Protein 1KAP (pdb70)

Sequence (474 aa):
GRSDAYTQVDNFLHAYARGGDELVNGHPSYTVDQAAEQILREQASWQKAPGDSVLTLSYSFLTKPNDFFNTPWKYVSDIYSLGKFSAFSAQQQAQAKLSLQSWSDVTNIHFVDAGQGDQGDLTFGNFSSSVGGAAFAFLPDVPDALKGQSWYLINSSYSANVNPANGNYGRQTLTHEIGHTLGLSHPGDYNAGEGDPTYADATYAEDTRAYSVMSYWEEQNTGQDFKGAYSSAPLLDDIAAIQKLYGANLTTRTGDTVYGFNSNTERDFYSATSSSSKLVFSVWDAGGNDTLDFSGFSQNQKINLNEKALSDVGGLKGNVSIAAGVTVENAIGGSGSDLLIGNDVANVLKGGAGNDILYGGLGADQLWGGAGADTFVYGDIAESSAAAPDTLRDFVSGQDKIDLSGLDAFVNGGLVLQYVDAFAGKAGQAILSYDAASKAGSLAIDFSGDAHADFAINLIGQATQADIVVGSNS

Nearest PDB structures (foldseek):
  3vi1-assembly2_B  TM=9.983E-01  e=1.458E-86  Pseudomonas aeruginosa
  3vi1-assembly1_A  TM=9.975E-01  e=1.363E-83  Pseudomonas aeruginosa
  1af0-assembly1_A  TM=9.280E-01  e=2.137E-58  Serratia marcescens
  1sat-assembly1_A  TM=9.279E-01  e=3.435E-57  Serratia marcescens
  1smp-assembly1_A  TM=9.228E-01  e=7.822E-57  Serratia marcescens

B-factor: mean 18.54, std 10.9, range [5.62, 63.29]

Solvent-accessible surface area: 18520 Å² total; per-residue (Å²): 72,118,26,107,14,29,54,77,1,51,94,13,64,121,40,52,85,50,22,68,145,139,131,58,80,59,12,60,6,60,49,9,85,81,0,0,106,31,0,24,73,83,164,4,55,27,151,60,52,129,86,75,83,65,10,74,6,23,17,0,1,3,78,132,46,28,102,2,15,87,30,1,115,144,78,7,120,108,3,156,56,2,38,135,28,35,46,8,52,88,83,6,32,52,21,0,81,59,0,2,60,2,0,22,13,6,0,36,7,102,25,57,76,33,25,100,11,98,97,9,59,2,11,2,0,2,1,33,43,78,41,51,20,24,3,3,0,0,8,7,82,31,89,131,52,7,58,0,13,2,1,2,8,42,40,132,105,57,71,30,5,69,83,1,41,74,23,46,70,2,0,3,8,6,0,15,5,1,0,0,2,0,1,0,12,3,0,0,121,15,12,28,64,114,72,133,32,67,28,82,74,9,48,0,0,6,0,0,38,7,5,0,0,0,0,45,28,101,16,82,46,26,45,2,29,3,106,64,13,74,2,2,8,5,4,2,0,0,4,17,0,0,29,105,52,6,26,37,20,121,109,15,36,72,46,92,6,38,0,0,22,115,34,89,8,162,44,51,14,5,33,9,128,52,66,93,21,112,8,10,2,4,0,8,6,34,26,37,79,0,20,0,10,0,49,32,2,75,72,103,1,90,0,6,0,43,80,92,17,10,2,21,1,6,34,10,111,3,4,0,8,1,0,39,61,5,67,0,29,12,0,44,2,2,62,7,50,4,8,0,1,3,14,98,61,61,1,48,0,80,0,26,46,20,85,1,22,0,24,1,10,74,26,30,0,48,1,87,0,30,69,20,38,1,22,0,1,2,18,75,47,56,13,0,34,45,103,45,29,0,12,0,83,38,7,75,44,65,85,2,75,0,2,0,0,1,2,94,23,18,43,110,61,54,45,123,30,66,59,37,144,68,41,88,40,117,43,0,9,0,34,46,53,71,74,60,95,72,113,46,9,33,0,18,0,0,28,76,19,79,42,124,33,43,0,12,0,63,3,71,17,81,4,50,109,84,2,20,45,75,65,12,37,15

Structure (mmCIF, N/CA/C/O backbone):
data_1KAP
#
_entry.id   1KAP
#
_cell.length_a   106.900
_cell.length_b   106.900
_cell.length_c   97.000
_cell.angle_alpha   90.00
_cell.angle_beta   90.00
_cell.angle_gamma   120.00
#
_symmetry.space_group_name_H-M   'P 65'
#
loop_
_entity.id
_entity.type
_entity.pdbx_description
1 polymer 'ALKALINE PROTEASE'
2 polymer 'TETRAPEPTIDE (GLY SER ASN SER)'
3 non-polymer 'ZINC ION'
4 non-polymer 'CALCIUM ION'
5 water water
#
loop_
_atom_site.group_PDB
_atom_site.id
_atom_site.type_symbol
_atom_site.label_atom_id
_atom_site.label_alt_id
_atom_site.label_comp_id
_atom_site.label_asym_id
_atom_site.label_entity_id
_atom_site.label_seq_id
_atom_site.pdbx_PDB_ins_code
_atom_site.Cartn_x
_atom_site.Cartn_y
_atom_site.Cartn_z
_atom_site.occupancy
_atom_site.B_iso_or_equiv
_atom_site.auth_seq_id
_atom_site.auth_comp_id
_atom_site.auth_asym_id
_atom_site.auth_atom_id
_atom_site.pdbx_PDB_model_num
ATOM 1 N N . GLY A 1 10 ? -39.642 35.721 25.804 1.00 42.00 1 GLY P N 1
ATOM 2 C CA . GLY A 1 10 ? -39.682 35.553 24.320 1.00 40.58 1 GLY P CA 1
ATOM 3 C C . GLY A 1 10 ? -38.393 36.097 23.735 1.00 39.11 1 GLY P C 1
ATOM 4 O O . GLY A 1 10 ? -37.773 36.968 24.345 1.00 39.69 1 GLY P O 1
ATOM 5 N N . ARG A 1 11 ? -38.000 35.600 22.566 1.00 37.10 2 ARG P N 1
ATOM 6 C CA . ARG A 1 11 ? -36.766 36.028 21.914 1.00 34.38 2 ARG P CA 1
ATOM 7 C C . ARG A 1 11 ? -36.756 37.5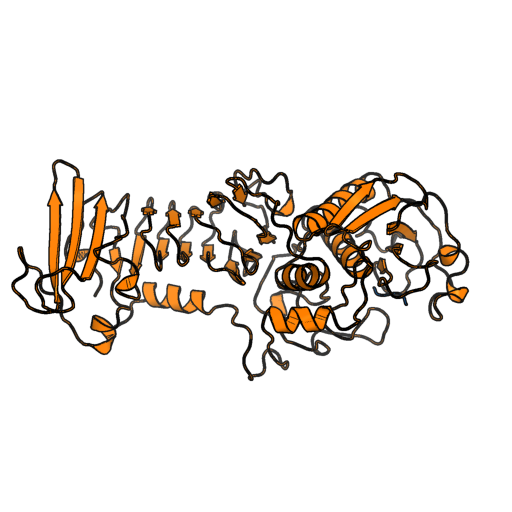10 21.579 1.00 31.45 2 ARG P C 1
ATOM 8 O O . ARG A 1 11 ? -37.709 38.040 21.001 1.00 31.54 2 ARG P O 1
ATOM 16 N N . SER A 1 12 ? -35.701 38.186 22.021 1.00 27.10 3 SER P N 1
ATOM 17 C CA . SER A 1 12 ? -35.545 39.612 21.793 1.00 23.30 3 SER P CA 1
ATOM 18 C C . SER A 1 12 ? -35.197 39.873 20.339 1.00 22.47 3 SER P C 1
ATOM 19 O O . SER A 1 12 ? -34.870 38.951 19.585 1.00 20.46 3 SER P O 1
ATOM 23 N N . ASP A 1 13 ? -35.178 41.146 19.974 1.00 22.18 4 ASP P N 1
ATOM 24 C CA . ASP A 1 13 ? -34.815 41.512 18.627 1.00 23.62 4 ASP P CA 1
ATOM 25 C C . ASP A 1 13 ? -33.328 41.255 18.366 1.00 21.36 4 ASP P C 1
ATOM 26 O O . ASP A 1 13 ? -32.952 40.882 17.245 1.00 19.86 4 ASP P O 1
ATOM 31 N N . ALA A 1 14 ? -32.493 41.445 19.394 1.00 18.48 5 ALA P N 1
ATOM 32 C CA . ALA A 1 14 ? -31.052 41.218 19.266 1.00 17.13 5 ALA P CA 1
ATOM 33 C C . ALA A 1 14 ? -30.791 39.751 18.981 1.00 15.95 5 ALA P C 1
ATOM 34 O O . ALA A 1 14 ? -29.962 39.403 18.133 1.00 15.74 5 ALA P O 1
ATOM 36 N N . TYR A 1 15 ? -31.508 38.885 19.684 1.00 14.97 6 TYR P N 1
ATOM 37 C CA . TYR A 1 15 ? -31.340 37.467 19.471 1.00 15.71 6 TYR P CA 1
ATOM 38 C C . TYR A 1 15 ? -31.795 37.115 18.043 1.00 16.32 6 TYR P C 1
ATOM 39 O O . TYR A 1 15 ? -31.133 36.359 17.332 1.00 15.48 6 TYR P O 1
ATOM 48 N N . THR A 1 16 ? -32.928 37.673 17.630 1.00 17.15 7 THR P N 1
ATOM 49 C CA . THR A 1 16 ? -33.464 37.432 16.297 1.00 18.10 7 THR P CA 1
ATOM 50 C C . THR A 1 16 ? -32.487 37.856 15.193 1.00 17.47 7 THR P C 1
ATOM 51 O O . THR A 1 16 ? -32.328 37.140 14.200 1.00 17.44 7 THR P O 1
ATOM 56 N N . GLN A 1 17 ? -31.821 38.995 15.373 1.00 17.07 8 GLN P N 1
ATOM 57 C CA . GLN A 1 17 ? -30.843 39.461 14.397 1.00 17.33 8 GLN P CA 1
ATOM 58 C C . GLN A 1 17 ? -29.694 38.469 14.258 1.00 16.14 8 GLN P C 1
ATOM 59 O O . GLN A 1 17 ? -29.236 38.204 13.144 1.00 15.95 8 GLN P O 1
ATOM 65 N N . VAL A 1 18 ? -29.246 37.908 15.377 1.00 14.13 9 VAL P N 1
ATOM 66 C CA . VAL A 1 18 ? -28.169 36.912 15.371 1.00 14.65 9 VAL P CA 1
ATOM 67 C C . VAL A 1 18 ? -28.637 35.660 14.625 1.00 15.57 9 VAL P C 1
ATOM 68 O O . VAL A 1 18 ? -27.951 35.164 13.730 1.00 15.35 9 VAL P O 1
ATOM 72 N N . ASP A 1 19 ? -29.817 35.161 14.993 1.00 16.12 10 ASP P N 1
ATOM 73 C CA . ASP A 1 19 ? -30.379 33.975 14.370 1.00 17.85 10 ASP P CA 1
ATOM 74 C C . ASP A 1 19 ? -30.560 34.145 12.857 1.00 17.30 10 ASP P C 1
ATOM 75 O O . ASP A 1 19 ? -30.228 33.242 12.075 1.00 17.00 10 ASP P O 1
ATOM 80 N N . ASN A 1 20 ? -31.092 35.291 12.450 1.00 17.43 11 ASN P N 1
ATOM 81 C CA . ASN A 1 20 ? -31.311 35.572 11.037 1.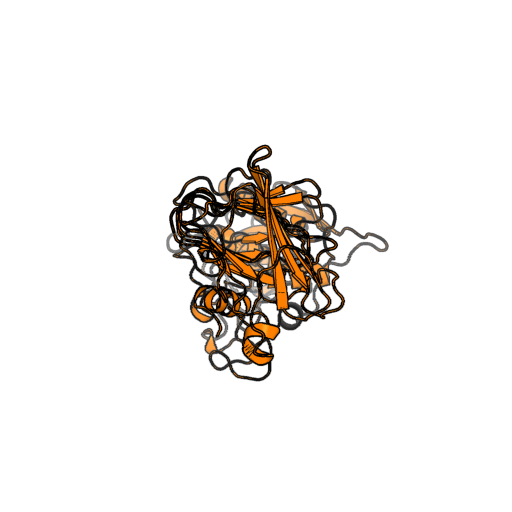00 18.59 11 ASN P CA 1
ATOM 82 C C . ASN A 1 20 ? -29.999 35.576 10.261 1.00 18.85 11 ASN P C 1
ATOM 83 O O . ASN A 1 20 ? -29.903 34.931 9.212 1.00 18.90 11 ASN P O 1
ATOM 88 N N . PHE A 1 21 ? -28.972 36.238 10.795 1.00 17.47 12 PHE P N 1
ATOM 89 C CA . PHE A 1 21 ? -27.697 36.269 10.089 1.00 17.41 12 PHE P CA 1
ATOM 90 C C . PHE A 1 21 ? -26.980 34.919 10.074 1.00 17.78 12 PHE P C 1
ATOM 91 O O . PHE A 1 21 ? -26.274 34.598 9.114 1.00 17.51 12 PHE P O 1
ATOM 99 N N . LEU A 1 22 ? -27.144 34.132 11.128 1.00 18.03 13 LEU P N 1
ATOM 100 C CA . LEU A 1 22 ? -26.523 32.815 11.165 1.00 21.70 13 LEU P CA 1
ATOM 101 C C . LEU A 1 22 ? -27.057 31.937 10.039 1.00 22.90 13 LEU P C 1
ATOM 102 O O . LEU A 1 22 ? -26.393 30.994 9.607 1.00 24.60 13 LEU P O 1
ATOM 107 N N . HIS A 1 23 ? -28.263 32.246 9.574 1.00 23.50 14 HIS P N 1
ATOM 108 C CA . HIS A 1 23 ? -28.902 31.468 8.522 1.00 24.02 14 HIS P CA 1
ATOM 109 C C . HIS A 1 23 ? -29.004 32.212 7.214 1.00 22.89 14 HIS P C 1
ATOM 110 O O . HIS A 1 23 ? -29.799 31.839 6.344 1.00 23.68 14 HIS P O 1
ATOM 117 N N . ALA A 1 24 ? -28.235 33.287 7.086 1.00 20.86 15 ALA P N 1
ATOM 118 C CA . ALA A 1 24 ? -28.252 34.069 5.861 1.00 19.29 15 ALA P CA 1
ATOM 119 C C . ALA A 1 24 ? -27.427 33.318 4.813 1.00 17.62 15 ALA P C 1
ATOM 120 O O . ALA A 1 24 ? -26.529 32.521 5.151 1.00 17.89 15 ALA P O 1
ATOM 122 N N . TYR A 1 25 ? -27.775 33.535 3.551 1.00 16.18 16 TYR P N 1
ATOM 123 C CA . TYR A 1 25 ? -27.071 32.912 2.430 1.00 15.08 16 TYR P CA 1
ATOM 124 C C . TYR A 1 25 ? -27.044 31.380 2.550 1.00 14.44 16 TYR P C 1
ATOM 125 O O . TYR A 1 25 ? -26.034 30.736 2.288 1.00 14.92 16 TYR P O 1
ATOM 134 N N . ALA A 1 26 ? -28.163 30.804 2.965 1.00 14.52 17 ALA P N 1
ATOM 135 C CA . ALA A 1 26 ? -28.263 29.361 3.117 1.00 14.41 17 ALA P CA 1
ATOM 136 C C . ALA A 1 26 ? -28.101 28.674 1.760 1.00 13.05 17 ALA P C 1
ATOM 137 O O . ALA A 1 26 ? -28.573 29.185 0.744 1.00 15.26 17 ALA P O 1
ATOM 139 N N . ARG A 1 27 ? -27.433 27.527 1.761 1.00 13.29 18 ARG P N 1
ATOM 140 C CA . ARG A 1 27 ? -27.193 26.727 0.556 1.00 13.92 18 ARG P CA 1
ATOM 141 C C . ARG A 1 27 ? -27.567 25.277 0.826 1.00 13.61 18 ARG P C 1
ATOM 142 O O . ARG A 1 27 ? -27.414 24.793 1.951 1.00 14.77 18 ARG P O 1
ATOM 150 N N . GLY A 1 28 ? -27.954 24.560 -0.227 1.00 13.75 19 GLY P N 1
ATOM 151 C CA . GLY A 1 28 ? -28.294 23.153 -0.096 1.00 13.53 19 GLY P CA 1
ATOM 152 C C . GLY A 1 28 ? -29.782 22.913 0.048 1.00 14.34 19 GLY P C 1
ATOM 153 O O . GLY A 1 28 ? -30.579 23.852 0.033 1.00 15.13 19 GLY P O 1
ATOM 154 N N . GLY A 1 29 ? -30.172 21.652 0.163 1.00 14.20 20 GLY P N 1
ATOM 155 C CA . GLY A 1 29 ? -31.586 21.361 0.307 1.00 15.25 20 GLY P CA 1
ATOM 156 C C . GLY A 1 29 ? -32.231 21.039 -1.022 1.00 14.95 20 GLY P C 1
ATOM 157 O O . GLY A 1 29 ? -31.604 21.180 -2.070 1.00 14.18 20 GLY P O 1
ATOM 158 N N . ASP A 1 30 ? -33.517 20.712 -0.987 1.00 15.64 21 ASP P N 1
ATOM 159 C CA . ASP A 1 30 ? -34.219 20.315 -2.194 1.00 16.85 21 ASP P CA 1
ATOM 160 C C . ASP A 1 30 ? -35.247 21.283 -2.771 1.00 18.04 21 ASP P C 1
ATOM 161 O O . ASP A 1 30 ? -36.064 20.894 -3.602 1.00 17.54 21 ASP P O 1
ATOM 166 N N . GLU A 1 31 ? -35.202 22.539 -2.346 1.00 19.08 22 GLU P N 1
ATOM 167 C CA . GLU A 1 31 ? -36.129 23.528 -2.877 1.00 22.13 22 GLU P CA 1
ATOM 168 C C . GLU A 1 31 ? -35.451 24.394 -3.935 1.00 21.10 22 GLU P C 1
ATOM 169 O O . GLU A 1 31 ? -34.221 24.493 -3.981 1.00 20.76 22 GLU P O 1
ATOM 175 N N . LEU A 1 32 ? -36.251 24.937 -4.844 1.00 21.06 23 LEU P N 1
ATOM 176 C CA . LEU A 1 32 ? -35.733 25.786 -5.913 1.00 20.39 23 LEU P CA 1
ATOM 177 C C . LEU A 1 32 ? -35.337 27.156 -5.395 1.00 20.03 23 LEU P C 1
ATOM 178 O O . LEU A 1 32 ? -36.009 27.723 -4.533 1.00 20.15 23 LEU P O 1
ATOM 183 N N . VAL A 1 33 ? -34.228 27.663 -5.914 1.00 17.99 24 VAL P N 1
ATOM 184 C CA . VAL A 1 33 ? -33.708 28.981 -5.574 1.00 17.76 24 VAL P CA 1
ATOM 185 C C . VAL A 1 33 ? -33.420 29.633 -6.929 1.00 17.38 24 VAL P C 1
ATOM 186 O O . VAL A 1 33 ? -32.575 29.153 -7.687 1.00 16.82 24 VAL P O 1
ATOM 190 N N . ASN A 1 34 ? -34.173 30.678 -7.266 1.00 18.10 25 ASN P N 1
ATOM 191 C CA . ASN A 1 34 ? -34.024 31.377 -8.551 1.00 18.69 25 ASN P CA 1
ATOM 192 C C . ASN A 1 34 ? -34.266 30.420 -9.706 1.00 18.00 25 ASN P C 1
ATOM 193 O O . ASN A 1 34 ? -33.597 30.501 -10.739 1.00 19.10 25 ASN P O 1
ATOM 198 N N . GLY A 1 35 ? -35.178 29.476 -9.500 1.00 16.72 26 GLY P N 1
ATOM 199 C CA . GLY A 1 35 ? -35.495 28.507 -10.529 1.00 15.62 26 GLY P CA 1
ATOM 200 C C . GLY A 1 35 ? -34.456 27.417 -10.703 1.00 14.73 26 GLY P C 1
ATOM 201 O O . GLY A 1 35 ? -34.524 26.652 -11.663 1.00 16.08 26 GLY P O 1
ATOM 202 N N . HIS A 1 36 ? -33.511 27.311 -9.776 1.00 13.18 27 HIS P N 1
ATOM 203 C CA . HIS A 1 36 ? -32.471 26.290 -9.880 1.00 11.69 27 HIS P CA 1
ATOM 204 C C . HIS A 1 36 ? -32.325 25.532 -8.571 1.00 11.21 27 HIS P C 1
ATOM 205 O O . HIS A 1 36 ? -32.746 26.017 -7.513 1.00 11.96 27 HIS P O 1
ATOM 212 N N . PRO A 1 37 ? -31.755 24.315 -8.630 1.00 10.43 28 PRO P N 1
ATOM 213 C CA . PRO A 1 37 ? -31.549 23.567 -7.385 1.00 9.90 28 PRO P CA 1
ATOM 214 C C . PRO A 1 37 ? -30.420 24.308 -6.641 1.00 10.25 28 PRO P C 1
ATOM 215 O O . PRO A 1 37 ? -29.613 25.024 -7.258 1.00 9.67 28 PRO P O 1
ATOM 219 N N . SER A 1 38 ? -30.366 24.140 -5.329 1.00 9.90 29 SER P N 1
ATOM 220 C CA . SER A 1 38 ? -29.353 24.774 -4.504 1.00 9.18 29 SER P CA 1
ATOM 221 C C . SER A 1 38 ? -28.320 23.713 -4.123 1.00 8.81 29 SER P C 1
ATOM 222 O O . SER A 1 38 ? -28.688 22.617 -3.705 1.00 9.11 29 SER P O 1
ATOM 226 N N . TYR A 1 39 ? -27.036 24.036 -4.303 1.00 8.19 30 TYR P N 1
ATOM 227 C CA . TYR A 1 39 ? -25.939 23.125 -3.991 1.00 9.21 30 TYR P CA 1
ATOM 228 C C . TYR A 1 39 ? -25.073 23.645 -2.861 1.00 9.45 30 TYR P C 1
ATOM 229 O O . TYR A 1 39 ? -24.868 24.854 -2.729 1.00 9.33 30 TYR P O 1
ATOM 238 N N . THR A 1 40 ? -24.550 22.707 -2.077 1.00 9.95 31 THR P N 1
ATOM 239 C CA . THR A 1 40 ? -23.627 23.004 -0.985 1.00 9.95 31 THR P CA 1
ATOM 240 C C . THR A 1 40 ? -22.255 23.249 -1.639 1.00 9.57 31 THR P C 1
ATOM 241 O O . THR A 1 40 ? -22.072 22.997 -2.846 1.00 8.22 31 THR P O 1
ATOM 246 N N . VAL A 1 41 ? -21.288 23.697 -0.842 1.00 9.35 32 VAL P N 1
ATOM 247 C CA . VAL A 1 41 ? -19.936 23.954 -1.334 1.00 9.81 32 VAL P CA 1
ATOM 248 C C . VAL A 1 41 ? -19.339 22.706 -1.993 1.00 10.59 32 VAL P C 1
ATOM 249 O O . VAL A 1 41 ? -18.750 22.789 -3.078 1.00 11.39 32 VAL P O 1
ATOM 253 N N . ASP A 1 42 ? -19.500 21.548 -1.357 1.00 10.64 33 ASP P N 1
ATOM 254 C CA . ASP A 1 42 ? -18.948 20.307 -1.907 1.00 13.61 33 ASP P CA 1
ATOM 255 C C . ASP A 1 42 ? -19.609 19.868 -3.198 1.00 12.12 33 ASP P C 1
ATOM 256 O O . ASP A 1 42 ? -18.933 19.363 -4.098 1.00 12.48 33 ASP P O 1
ATOM 261 N N . GLN A 1 43 ? -20.921 20.065 -3.286 1.00 10.63 34 GLN P N 1
ATOM 262 C CA . GLN A 1 43 ? -21.670 19.702 -4.481 1.00 10.52 34 GLN P CA 1
ATOM 263 C C . GLN A 1 43 ? -21.248 20.608 -5.651 1.00 10.65 34 GLN P C 1
ATOM 264 O O . GLN A 1 43 ? -21.047 20.133 -6.773 1.00 11.39 34 GLN P O 1
ATOM 270 N N . ALA A 1 44 ? -21.056 21.894 -5.363 1.00 10.14 35 ALA P N 1
ATOM 271 C CA . ALA A 1 44 ? -20.622 22.862 -6.369 1.00 9.91 35 ALA P CA 1
ATOM 272 C C . ALA A 1 44 ? -19.206 22.525 -6.839 1.00 10.10 35 ALA P C 1
ATOM 273 O O . ALA A 1 44 ? -18.933 22.566 -8.033 1.00 10.98 35 ALA P O 1
ATOM 275 N N . ALA A 1 45 ? -18.319 22.168 -5.909 1.00 10.42 36 ALA P N 1
ATOM 276 C CA . ALA A 1 45 ? -16.932 21.832 -6.250 1.00 12.19 36 ALA P CA 1
ATOM 277 C C . ALA A 1 45 ? -16.880 20.666 -7.253 1.00 13.07 36 ALA P C 1
ATOM 278 O O . ALA A 1 45 ? -16.143 20.723 -8.241 1.00 13.21 36 ALA P O 1
ATOM 280 N N . GLU A 1 46 ? -17.699 19.638 -7.022 1.00 14.35 37 GLU P N 1
ATOM 281 C CA . GLU A 1 46 ? -17.777 18.482 -7.923 1.00 16.98 37 GLU P CA 1
ATOM 282 C C . GLU A 1 46 ? -18.237 18.923 -9.316 1.00 16.12 37 GLU P C 1
ATOM 283 O O . GLU A 1 46 ? -17.753 18.434 -10.335 1.00 15.67 37 GLU P O 1
ATOM 289 N N . GLN A 1 47 ? -19.204 19.827 -9.348 1.00 15.20 38 GLN P N 1
ATOM 290 C CA . GLN A 1 47 ? -19.727 20.354 -10.596 1.00 15.22 38 GLN P CA 1
ATOM 291 C C . GLN A 1 47 ? -18.621 21.100 -11.379 1.00 15.08 38 GLN P C 1
ATOM 292 O O . GLN A 1 47 ? -18.446 20.884 -12.577 1.00 15.65 38 GLN P O 1
ATOM 298 N N . ILE A 1 48 ? -17.838 21.932 -10.695 1.00 12.74 39 ILE P N 1
ATOM 299 C CA . ILE A 1 48 ? -16.764 22.690 -11.333 1.00 11.78 39 ILE P CA 1
ATOM 300 C C . ILE A 1 48 ? -15.662 21.765 -11.874 1.00 12.53 39 ILE P C 1
ATOM 301 O O . ILE A 1 48 ? -14.973 22.098 -12.846 1.00 13.35 39 ILE P O 1
ATOM 306 N N . LEU A 1 49 ? -15.530 20.585 -11.274 1.00 11.68 40 LEU P N 1
ATOM 307 C CA . LEU A 1 49 ? -14.511 19.620 -11.670 1.00 12.10 40 LEU P CA 1
ATOM 308 C C . LEU A 1 49 ? -14.994 18.530 -12.634 1.00 13.18 40 LEU P C 1
ATOM 309 O O . LEU A 1 49 ? -14.255 17.574 -12.900 1.00 13.65 40 LEU P O 1
ATOM 314 N N . ARG A 1 50 ? -16.199 18.675 -13.175 1.00 13.81 41 ARG P N 1
ATOM 315 C CA . ARG A 1 50 ? -16.785 17.645 -14.045 1.00 14.60 41 ARG P CA 1
ATOM 316 C C . ARG A 1 50 ? -16.033 17.189 -15.297 1.00 16.13 41 ARG P C 1
ATOM 317 O O . ARG A 1 50 ? -16.320 16.120 -15.826 1.00 17.78 41 ARG P O 1
ATOM 325 N N . GLU A 1 51 ? -15.103 17.995 -15.789 1.00 18.04 42 GLU P N 1
ATOM 326 C CA . GLU A 1 51 ? -14.331 17.639 -16.976 1.00 20.24 42 GLU P CA 1
ATOM 327 C C . GLU A 1 51 ? -13.302 16.541 -16.665 1.00 19.69 42 GLU P C 1
ATOM 328 O O . GLU A 1 51 ? -12.834 15.831 -17.561 1.00 18.68 42 GLU P O 1
ATOM 334 N N . GLN A 1 52 ? -12.935 16.433 -15.391 1.00 20.23 43 GLN P N 1
ATOM 335 C CA . GLN A 1 52 ? -11.962 15.453 -14.928 1.00 21.42 43 GLN P CA 1
ATOM 336 C C . GLN A 1 52 ? -10.590 15.631 -15.596 1.00 20.92 43 GLN P C 1
ATOM 337 O O . GLN A 1 52 ? -9.906 14.662 -15.926 1.00 21.49 43 GLN P O 1
ATOM 343 N N . ALA A 1 53 ? -10.196 16.888 -15.777 1.00 19.76 44 ALA P N 1
ATOM 344 C CA . ALA A 1 53 ? -8.922 17.239 -16.394 1.00 19.65 44 ALA P CA 1
ATOM 345 C C . ALA A 1 53 ? -8.009 17.833 -15.331 1.00 20.12 44 ALA P C 1
ATOM 346 O O . ALA A 1 53 ? -8.448 18.648 -14.515 1.00 20.27 44 ALA P O 1
ATOM 348 N N . SER A 1 54 ? -6.738 17.452 -15.360 1.00 19.82 45 SER P N 1
ATOM 349 C CA . SER A 1 54 ? -5.772 17.964 -14.405 1.00 20.08 45 SER P CA 1
ATOM 350 C C . SER A 1 54 ? -4.362 17.723 -14.903 1.00 20.33 45 SER P C 1
ATOM 351 O O . SER A 1 54 ? -4.150 16.946 -15.845 1.00 21.46 45 SER P O 1
ATOM 355 N N . TRP A 1 55 ? -3.401 18.410 -14.296 1.00 19.36 46 TRP P N 1
ATOM 356 C CA . TRP A 1 55 ? -1.997 18.204 -14.617 1.00 20.45 46 TRP P CA 1
ATOM 357 C C . TRP A 1 55 ? -1.602 17.015 -13.734 1.00 23.34 46 TRP P C 1
ATOM 358 O O . TRP A 1 55 ? -2.162 16.848 -12.647 1.00 23.84 46 TRP P O 1
ATOM 370 N N . GLN A 1 56 ? -0.697 16.159 -14.199 1.00 27.71 47 GLN P N 1
ATOM 371 C CA . GLN A 1 56 ? -0.286 15.006 -13.384 1.00 33.58 47 GLN P CA 1
ATOM 372 C C . GLN A 1 56 ? 0.947 15.328 -12.533 1.00 34.46 47 GLN P C 1
ATOM 373 O O . GLN A 1 56 ? 1.922 15.914 -13.020 1.00 34.10 47 GLN P O 1
ATOM 379 N N . LYS A 1 57 ? 0.885 14.988 -11.251 1.00 36.43 48 LYS P N 1
ATOM 380 C CA . LYS A 1 57 ? 2.015 15.219 -10.364 1.00 39.34 48 LYS P CA 1
ATOM 381 C C . LYS A 1 57 ? 3.001 14.099 -10.623 1.00 41.89 48 LYS P C 1
ATOM 382 O O . LYS A 1 57 ? 2.598 12.965 -10.931 1.00 41.79 48 LYS P O 1
ATOM 388 N N . ALA A 1 58 ? 4.290 14.424 -10.554 1.00 45.16 49 ALA P N 1
ATOM 389 C CA . ALA A 1 58 ? 5.327 13.417 -10.745 1.00 48.40 49 ALA P CA 1
ATOM 390 C C . ALA A 1 58 ? 5.062 12.354 -9.677 1.00 50.64 49 ALA P C 1
ATOM 391 O O . ALA A 1 58 ? 4.566 12.666 -8.585 1.00 50.84 49 ALA P O 1
ATOM 393 N N . PRO A 1 59 ? 5.346 11.079 -9.989 1.00 53.22 50 PRO P N 1
ATOM 394 C CA . PRO A 1 59 ? 5.117 9.997 -9.015 1.00 53.79 50 PRO P CA 1
ATOM 395 C C . PRO A 1 59 ? 5.811 10.268 -7.671 1.00 53.75 50 PRO P C 1
ATOM 396 O O . PRO A 1 59 ? 7.029 10.514 -7.616 1.00 53.30 50 PRO P O 1
ATOM 400 N N . GLY A 1 60 ? 5.015 10.292 -6.604 1.00 53.32 51 GLY P N 1
ATOM 401 C CA . GLY A 1 60 ? 5.557 10.555 -5.280 1.00 52.69 51 GLY P CA 1
ATOM 402 C C . GLY A 1 60 ? 5.498 12.020 -4.849 1.00 51.71 51 GLY P C 1
ATOM 403 O O . GLY A 1 60 ? 5.379 12.298 -3.650 1.00 53.25 51 GLY P O 1
ATOM 404 N N . ASP A 1 61 ? 5.596 12.947 -5.809 1.00 49.08 52 ASP P N 1
ATOM 405 C CA . ASP A 1 61 ? 5.545 14.390 -5.543 1.00 45.22 52 ASP P CA 1
ATOM 406 C C . ASP A 1 61 ? 4.210 14.813 -4.952 1.00 42.64 52 ASP P C 1
ATOM 407 O O . ASP A 1 61 ? 3.150 14.496 -5.496 1.00 42.57 52 ASP P O 1
ATOM 412 N N . SER A 1 62 ? 4.261 15.542 -3.848 1.00 38.18 53 SER P N 1
ATOM 413 C CA . SER A 1 62 ? 3.045 16.024 -3.237 1.00 34.64 53 SER P CA 1
ATOM 414 C C . SER A 1 62 ? 2.780 17.434 -3.762 1.00 31.25 53 SER P C 1
ATOM 415 O O . SER A 1 62 ? 1.645 17.917 -3.719 1.00 30.18 53 SER P O 1
ATOM 419 N N . VAL A 1 63 ? 3.826 18.081 -4.277 1.00 27.39 54 VAL P N 1
ATOM 420 C CA . VAL A 1 63 ? 3.702 19.429 -4.820 1.00 24.01 54 VAL P CA 1
ATOM 421 C C . VAL A 1 63 ? 3.910 19.413 -6.321 1.00 22.82 54 VAL P C 1
ATOM 422 O O . VAL A 1 63 ? 4.878 18.840 -6.819 1.00 23.63 54 VAL P O 1
ATOM 426 N N . LEU A 1 64 ? 2.954 19.984 -7.038 1.00 20.96 55 LEU P N 1
ATOM 427 C CA . LEU A 1 64 ? 3.014 20.081 -8.491 1.00 19.42 55 LEU P CA 1
ATOM 428 C C . LEU A 1 64 ? 3.776 21.359 -8.831 1.00 18.10 55 LEU P C 1
ATOM 429 O O . LEU A 1 64 ? 3.446 22.430 -8.334 1.00 16.53 55 LEU P O 1
ATOM 434 N N . THR A 1 65 ? 4.807 21.254 -9.660 1.00 17.87 56 THR P N 1
ATOM 435 C CA . THR A 1 65 ? 5.558 22.439 -10.051 1.00 17.91 56 THR P CA 1
ATOM 436 C C . THR A 1 65 ? 5.267 22.759 -11.513 1.00 18.00 56 THR P C 1
ATOM 437 O O . THR A 1 65 ? 5.368 21.875 -12.364 1.00 19.20 56 THR P O 1
ATOM 442 N N . LEU A 1 66 ? 4.826 23.983 -11.789 1.00 16.51 57 LEU P N 1
ATOM 443 C CA . LEU A 1 66 ? 4.532 24.417 -13.156 1.00 15.38 57 LEU P CA 1
ATOM 444 C C . LEU A 1 66 ? 5.247 25.731 -13.426 1.00 15.14 57 LEU P C 1
ATOM 445 O O . LEU A 1 66 ? 5.300 26.608 -12.561 1.00 15.40 57 LEU P O 1
ATOM 450 N N . SER A 1 67 ? 5.840 25.865 -14.606 1.00 14.12 58 SER P N 1
ATOM 451 C CA . SER A 1 67 ? 6.507 27.106 -14.942 1.00 13.65 58 SER P CA 1
ATOM 452 C C . SER A 1 67 ? 5.575 27.933 -15.807 1.00 12.66 58 SER P C 1
ATOM 453 O O . SER A 1 67 ? 4.586 27.427 -16.340 1.00 14.06 58 SER P O 1
ATOM 457 N N . TYR A 1 68 ? 5.871 29.211 -15.924 1.00 12.49 59 TYR P N 1
ATOM 458 C CA . TYR A 1 68 ? 5.072 30.083 -16.764 1.00 13.28 59 TYR P CA 1
ATOM 459 C C . TYR A 1 68 ? 6.006 31.047 -17.479 1.00 12.90 59 TYR P C 1
ATOM 460 O O . TYR A 1 68 ? 7.093 31.350 -16.995 1.00 13.88 59 TYR P O 1
ATOM 469 N N . SER A 1 69 ? 5.600 31.507 -18.646 1.00 13.65 60 SER P N 1
ATOM 470 C CA . SER A 1 69 ? 6.404 32.457 -19.403 1.00 13.49 60 SER P CA 1
ATOM 471 C C . SER A 1 69 ? 5.470 33.318 -20.215 1.00 13.28 60 SER P C 1
ATOM 472 O O . SER A 1 69 ? 4.316 32.952 -20.441 1.00 14.36 60 SER P O 1
ATOM 476 N N . PHE A 1 70 ? 5.956 34.479 -20.615 1.00 13.58 61 PHE P N 1
ATOM 477 C CA . PHE A 1 70 ? 5.176 35.406 -21.407 1.00 14.32 61 PHE P CA 1
ATOM 478 C C . PHE A 1 70 ? 5.718 35.380 -22.831 1.00 15.29 61 PHE P C 1
ATOM 479 O O . PHE A 1 70 ? 6.879 35.709 -23.063 1.00 15.47 61 PHE P O 1
ATOM 487 N N . LEU A 1 71 ? 4.886 34.918 -23.760 1.00 14.77 62 LEU P N 1
ATOM 488 C CA . LEU A 1 71 ? 5.258 34.812 -25.168 1.00 15.43 62 LEU P CA 1
ATOM 489 C C . LEU A 1 71 ? 5.786 36.128 -25.718 1.00 15.39 62 LEU P C 1
ATOM 490 O O . LEU A 1 71 ? 5.321 37.206 -25.336 1.00 15.80 62 LEU P O 1
ATOM 495 N N . THR A 1 72 ? 6.760 36.034 -26.617 1.00 16.23 63 THR P N 1
ATOM 496 C CA . THR A 1 72 ? 7.357 37.214 -27.242 1.00 17.59 63 THR P CA 1
ATOM 497 C C . THR A 1 72 ? 7.045 37.286 -28.750 1.00 17.61 63 THR P C 1
ATOM 498 O O . THR A 1 72 ? 7.302 38.294 -29.399 1.00 17.13 63 THR P O 1
ATOM 503 N N . LYS A 1 73 ? 6.453 36.224 -29.282 1.00 18.85 64 LYS P N 1
ATOM 504 C CA . LYS A 1 73 ? 6.089 36.149 -30.697 1.00 20.32 64 LYS P CA 1
ATOM 505 C C . LYS A 1 73 ? 4.942 35.142 -30.839 1.00 20.30 64 LYS P C 1
ATOM 506 O O . LYS A 1 73 ? 4.704 34.338 -29.928 1.00 19.75 64 LYS P O 1
ATOM 512 N N . PRO A 1 74 ? 4.211 35.175 -31.972 1.00 20.56 65 PRO P N 1
ATOM 513 C CA . PRO A 1 74 ? 3.102 34.235 -32.178 1.00 20.06 65 PRO P CA 1
ATOM 514 C C . PRO A 1 74 ? 3.614 32.791 -32.167 1.00 19.95 65 PRO P C 1
ATOM 515 O O . PRO A 1 74 ? 4.753 32.526 -32.571 1.00 19.26 65 PRO P O 1
ATOM 519 N N . ASN A 1 75 ? 2.800 31.862 -31.679 1.00 19.07 66 ASN P N 1
ATOM 520 C CA . ASN A 1 75 ? 3.189 30.455 -31.678 1.00 19.28 66 ASN P CA 1
ATOM 521 C C . ASN A 1 75 ? 2.386 29.755 -32.785 1.00 18.55 66 ASN P C 1
ATOM 522 O O . ASN A 1 75 ? 1.640 30.416 -33.514 1.00 18.00 66 ASN P O 1
ATOM 527 N N . ASP A 1 76 ? 2.529 28.441 -32.918 1.00 20.18 67 ASP P N 1
ATOM 528 C CA . ASP A 1 76 ? 1.810 27.708 -33.959 1.00 21.97 67 ASP P CA 1
ATOM 529 C C . ASP A 1 76 ? 0.305 27.865 -33.916 1.00 21.63 67 ASP P C 1
ATOM 530 O O . ASP A 1 76 ? -0.328 28.072 -34.957 1.00 21.89 67 ASP P O 1
ATOM 535 N N . PHE A 1 77 ? -0.267 27.779 -32.715 1.00 20.25 68 PHE P N 1
ATOM 536 C CA . PHE A 1 77 ? -1.699 27.930 -32.557 1.00 18.78 68 PHE P CA 1
ATOM 537 C C . PHE A 1 77 ? -2.139 29.294 -33.061 1.00 18.09 68 PHE P C 1
ATOM 538 O O . PHE A 1 77 ? -3.067 29.393 -33.851 1.00 17.77 68 PHE P O 1
ATOM 546 N N . PHE A 1 78 ? -1.457 30.346 -32.613 1.00 18.43 69 PHE P N 1
ATOM 547 C CA . PHE A 1 78 ? -1.812 31.700 -33.015 1.00 18.92 69 PHE P CA 1
ATOM 548 C C . PHE A 1 78 ? -1.794 31.883 -34.541 1.00 19.46 69 PHE P C 1
ATOM 549 O O . PHE A 1 78 ? -2.690 32.498 -35.126 1.00 17.91 69 PHE P O 1
ATOM 557 N N . ASN A 1 79 ? -0.749 31.361 -35.170 1.00 20.94 70 ASN P N 1
ATOM 558 C CA . ASN A 1 79 ? -0.588 31.487 -36.615 1.00 22.55 70 ASN P CA 1
ATOM 559 C C . ASN A 1 79 ? -1.656 30.741 -37.433 1.00 23.83 70 ASN P C 1
ATOM 560 O O . ASN A 1 79 ? -2.181 31.280 -38.419 1.00 24.48 70 ASN P O 1
ATOM 565 N N . THR A 1 80 ? -2.005 29.530 -36.999 1.00 24.32 71 THR P N 1
ATOM 566 C CA . THR A 1 80 ? -3.009 28.723 -37.696 1.00 25.50 71 THR P CA 1
ATOM 567 C C . THR A 1 80 ? -4.025 28.136 -36.711 1.00 25.21 71 THR P C 1
ATOM 568 O O . THR A 1 80 ? -4.109 26.914 -36.543 1.00 24.24 71 THR P O 1
ATOM 573 N N . PRO A 1 81 ? -4.862 28.997 -36.112 1.00 25.80 72 PRO P N 1
ATOM 574 C CA . PRO A 1 81 ? -5.878 28.574 -35.143 1.00 27.82 72 PRO P CA 1
ATOM 575 C C . PRO A 1 81 ? -6.730 27.409 -35.646 1.00 30.45 72 PRO P C 1
ATOM 576 O O . PRO A 1 81 ? -6.923 26.410 -34.933 1.00 30.27 72 PRO P O 1
ATOM 580 N N . TRP A 1 82 ? -7.200 27.534 -36.890 1.00 33.02 73 TRP P N 1
ATOM 581 C CA . TRP A 1 82 ? -8.053 26.531 -37.531 1.00 35.14 73 TRP P CA 1
ATOM 582 C C . TRP A 1 82 ? -7.502 25.097 -37.550 1.00 35.13 73 TRP P C 1
ATOM 583 O O . TRP A 1 82 ? -8.262 24.150 -37.732 1.00 36.18 73 TRP P O 1
ATOM 595 N N . LYS A 1 83 ? -6.194 24.928 -37.375 1.00 35.38 74 LYS P N 1
ATOM 596 C CA . LYS A 1 83 ? -5.612 23.586 -37.348 1.00 36.12 74 LYS P CA 1
ATOM 597 C C . LYS A 1 83 ? -5.844 22.914 -36.000 1.00 36.24 74 LYS P C 1
ATOM 598 O O . LYS A 1 83 ? -5.602 21.716 -35.852 1.00 35.84 74 LYS P O 1
ATOM 604 N N . TYR A 1 84 ? -6.271 23.696 -35.011 1.00 36.38 75 TYR P N 1
ATOM 605 C CA . TYR A 1 84 ? -6.478 23.188 -33.658 1.00 36.56 75 TYR P CA 1
ATOM 606 C C . TYR A 1 84 ? -7.902 23.297 -33.156 1.00 37.37 75 TYR P C 1
ATOM 607 O O . TYR A 1 84 ? -8.389 22.410 -32.458 1.00 37.27 75 TYR P O 1
ATOM 616 N N . VAL A 1 85 ? -8.553 24.409 -33.462 1.00 39.32 76 VAL P N 1
ATOM 617 C CA . VAL A 1 85 ? -9.924 24.616 -33.037 1.00 42.10 76 VAL P CA 1
ATOM 618 C C . VAL A 1 85 ? -10.717 24.958 -34.290 1.00 45.13 76 VAL P C 1
ATOM 619 O O . VAL A 1 85 ? -10.294 25.794 -35.090 1.00 45.83 76 VAL P O 1
ATOM 623 N N . SER A 1 86 ? -11.844 24.277 -34.475 1.00 48.30 77 SER P N 1
ATOM 624 C CA . SER A 1 86 ? -12.695 24.470 -35.653 1.00 51.19 77 SER P CA 1
ATOM 625 C C . SER A 1 86 ? -13.235 25.897 -35.842 1.00 52.31 77 SER P C 1
ATOM 626 O O . SER A 1 86 ? -13.188 26.446 -36.951 1.00 53.08 77 SER P O 1
ATOM 630 N N . ASP A 1 87 ? -13.706 26.497 -34.751 1.00 53.23 78 ASP P N 1
ATOM 631 C CA . ASP A 1 87 ? -14.299 27.837 -34.784 1.00 54.33 78 ASP P CA 1
ATOM 632 C C . ASP A 1 87 ? -13.419 29.081 -35.026 1.00 53.58 78 ASP P C 1
ATOM 633 O O . ASP A 1 87 ? -13.905 30.081 -35.579 1.00 54.31 78 ASP P O 1
ATOM 638 N N . ILE A 1 88 ? -12.148 29.043 -34.625 1.00 51.60 79 ILE P N 1
ATOM 639 C CA . ILE A 1 88 ? -11.285 30.208 -34.807 1.00 49.11 79 ILE P CA 1
ATOM 640 C C . ILE A 1 88 ? -10.492 30.177 -36.104 1.00 48.08 79 ILE P C 1
ATOM 641 O O . ILE A 1 88 ? -9.768 29.219 -36.385 1.00 47.92 79 ILE P O 1
ATOM 646 N N . TYR A 1 89 ? -10.646 31.225 -36.902 1.00 46.80 80 TYR P N 1
ATOM 647 C CA . TYR A 1 89 ? -9.905 31.315 -38.143 1.00 45.92 80 TYR P CA 1
ATOM 648 C C . TYR A 1 89 ? -8.735 32.290 -38.000 1.00 42.90 80 TYR P C 1
ATOM 649 O O . TYR A 1 89 ? -7.649 32.039 -38.512 1.00 42.05 80 TYR P O 1
ATOM 658 N N . SER A 1 90 ? -8.956 33.402 -37.310 1.00 39.14 81 SER P N 1
ATOM 659 C CA . SER A 1 90 ? -7.902 34.389 -37.133 1.00 35.62 81 SER P CA 1
ATOM 660 C C . SER A 1 90 ? -7.996 35.075 -35.775 1.00 33.30 81 SER P C 1
ATOM 661 O O . SER A 1 90 ? -9.085 35.362 -35.288 1.00 33.37 81 SER P O 1
ATOM 665 N N . LEU A 1 91 ? -6.845 35.320 -35.166 1.00 30.42 82 LEU P N 1
ATOM 666 C CA . LEU A 1 91 ? -6.783 35.985 -33.875 1.00 27.63 82 LEU P CA 1
ATOM 667 C C . LEU A 1 91 ? -6.297 37.425 -34.031 1.00 26.41 82 LEU P C 1
ATOM 668 O O . LEU A 1 91 ? -6.164 38.166 -33.050 1.00 25.52 82 LEU P O 1
ATOM 673 N N . GLY A 1 92 ? -6.069 37.834 -35.276 1.00 25.13 83 GLY P N 1
ATOM 674 C CA . GLY A 1 92 ? -5.607 39.186 -35.546 1.00 24.24 83 GLY P CA 1
ATOM 675 C C . GLY A 1 92 ? -4.117 39.361 -35.332 1.00 23.76 83 GLY P C 1
ATOM 676 O O . GLY A 1 92 ? -3.321 38.522 -35.744 1.00 24.42 83 GLY P O 1
ATOM 677 N N . LYS A 1 93 ? -3.735 40.438 -34.666 1.00 24.34 84 LYS P N 1
ATOM 678 C CA . LYS A 1 93 ? -2.331 40.704 -34.426 1.00 25.49 84 LYS P CA 1
ATOM 679 C C . LYS A 1 93 ? -1.911 40.322 -33.002 1.00 24.02 84 LYS P C 1
ATOM 680 O O . LYS A 1 93 ? -2.665 40.499 -32.041 1.00 23.73 84 LYS P O 1
ATOM 686 N N . PHE A 1 94 ? -0.734 39.724 -32.901 1.00 21.65 85 PHE P N 1
ATOM 687 C CA . PHE A 1 94 ? -0.178 39.295 -31.633 1.00 19.80 85 PHE P CA 1
ATOM 688 C C . PHE A 1 94 ? 0.544 40.435 -30.911 1.00 19.79 85 PHE P C 1
ATOM 689 O O . PHE A 1 94 ? 1.127 41.313 -31.549 1.00 19.27 85 PHE P O 1
ATOM 697 N N . SER A 1 95 ? 0.482 40.435 -29.584 1.00 17.95 86 SER P N 1
ATOM 698 C CA . SER A 1 95 ? 1.241 41.398 -28.788 1.00 17.41 86 SER P CA 1
ATOM 699 C C . SER A 1 95 ? 1.618 40.723 -27.471 1.00 16.84 86 SER P C 1
ATOM 700 O O . SER A 1 95 ? 0.915 39.820 -27.004 1.00 16.50 86 SER P O 1
ATOM 704 N N . ALA A 1 96 ? 2.802 41.045 -26.964 1.00 16.12 87 ALA P N 1
ATOM 705 C CA . ALA A 1 96 ? 3.279 40.471 -25.708 1.00 15.75 87 ALA P CA 1
ATOM 706 C C . ALA A 1 96 ? 2.649 41.195 -24.524 1.00 14.75 87 ALA P C 1
ATOM 707 O O . ALA A 1 96 ? 2.198 42.341 -24.649 1.00 14.40 87 ALA P O 1
ATOM 709 N N . PHE A 1 97 ? 2.588 40.508 -23.389 1.00 15.18 88 PHE P N 1
ATOM 710 C CA . PHE A 1 97 ? 2.045 41.092 -22.166 1.00 14.82 88 PHE P CA 1
ATOM 711 C C . PHE A 1 97 ? 2.896 42.300 -21.773 1.00 14.94 88 PHE P C 1
ATOM 712 O O . PHE A 1 97 ? 4.129 42.251 -21.837 1.00 16.24 88 PHE P O 1
ATOM 720 N N . SER A 1 98 ? 2.240 43.381 -21.378 1.00 14.90 89 SER P N 1
ATOM 721 C CA . SER A 1 98 ? 2.945 44.568 -20.946 1.00 15.10 89 SER P CA 1
ATOM 722 C C . SER A 1 98 ? 3.470 44.283 -19.542 1.00 16.50 89 SER P C 1
ATOM 723 O O . SER A 1 98 ? 3.124 43.257 -18.942 1.00 15.53 89 SER P O 1
ATOM 727 N N . ALA A 1 99 ? 4.267 45.199 -18.997 1.00 16.91 90 ALA P N 1
ATOM 728 C CA . ALA A 1 99 ? 4.807 45.033 -17.643 1.00 17.26 90 ALA P CA 1
ATOM 729 C C . ALA A 1 99 ? 3.670 44.947 -16.606 1.00 16.60 90 ALA P C 1
ATOM 730 O O . ALA A 1 99 ? 3.733 44.148 -15.676 1.00 16.69 90 ALA P O 1
ATOM 732 N N . GLN A 1 100 ? 2.631 45.754 -16.807 1.00 17.06 91 GLN P N 1
ATOM 733 C CA . GLN A 1 100 ? 1.459 45.790 -15.931 1.00 18.11 91 GLN P CA 1
ATOM 734 C C . GLN A 1 100 ? 0.750 44.432 -15.948 1.00 16.75 91 GLN P C 1
ATOM 735 O O . GLN A 1 100 ? 0.406 43.883 -14.899 1.00 15.74 91 GLN P O 1
ATOM 741 N N . GLN A 1 101 ? 0.549 43.886 -17.143 1.00 14.65 92 GLN P N 1
ATOM 742 C CA . GLN A 1 101 ? -0.111 42.596 -17.281 1.00 14.05 92 GLN P CA 1
ATOM 743 C C . GLN A 1 101 ? 0.710 41.485 -16.652 1.00 12.99 92 GLN P C 1
ATOM 744 O O . GLN A 1 101 ? 0.158 40.595 -16.005 1.00 12.22 92 GLN P O 1
ATOM 750 N N . GLN A 1 102 ? 2.027 41.527 -16.840 1.00 12.73 93 GLN P N 1
ATOM 751 C CA . GLN A 1 102 ? 2.896 40.510 -16.262 1.00 13.39 93 GLN P CA 1
ATOM 752 C C . GLN A 1 102 ? 2.862 40.554 -14.735 1.00 13.29 93 GLN P C 1
ATOM 753 O O . GLN A 1 102 ? 2.784 39.510 -14.083 1.00 12.50 93 GLN P O 1
ATOM 759 N N . ALA A 1 103 ? 2.899 41.763 -14.179 1.00 12.89 94 ALA P N 1
ATOM 760 C CA . ALA A 1 103 ? 2.873 41.949 -12.731 1.00 12.52 94 ALA P CA 1
ATOM 761 C C . ALA A 1 103 ? 1.576 41.398 -12.143 1.00 12.12 94 ALA P C 1
ATOM 762 O O . ALA A 1 103 ? 1.592 40.651 -11.156 1.00 11.07 94 ALA P O 1
ATOM 764 N N . GLN A 1 104 ? 0.463 41.735 -12.784 1.00 11.29 95 GLN P N 1
ATOM 765 C CA . GLN A 1 104 ? -0.849 41.294 -12.334 1.00 10.97 95 GLN P CA 1
ATOM 766 C C . GLN A 1 104 ? -1.041 39.788 -12.493 1.00 11.61 95 GLN P C 1
ATOM 767 O O . GLN A 1 104 ? -1.608 39.133 -11.614 1.00 10.53 95 GLN P O 1
ATOM 773 N N . ALA A 1 105 ? -0.506 39.229 -13.581 1.00 10.81 96 ALA P N 1
ATOM 774 C CA . ALA A 1 105 ? -0.576 37.791 -13.825 1.00 10.25 96 ALA P CA 1
ATOM 775 C C . ALA A 1 105 ? 0.124 37.045 -12.683 1.00 10.07 96 ALA P C 1
ATOM 776 O O . ALA A 1 105 ? -0.374 36.024 -12.197 1.00 9.55 96 ALA P O 1
ATOM 778 N N . LYS A 1 106 ? 1.274 37.562 -12.253 1.00 9.91 97 LYS P N 1
ATOM 779 C CA . LYS A 1 106 ? 2.025 36.946 -11.163 1.00 10.33 97 LYS P CA 1
ATOM 780 C C . LYS A 1 106 ? 1.216 36.967 -9.859 1.00 9.12 97 LYS P C 1
ATOM 781 O O . LYS A 1 106 ? 1.233 35.994 -9.107 1.00 9.92 97 LYS P O 1
ATOM 787 N N . LEU A 1 107 ? 0.469 38.041 -9.623 1.00 8.09 98 LEU P N 1
ATOM 788 C CA . LEU A 1 107 ? -0.373 38.112 -8.427 1.00 9.05 98 LEU P CA 1
ATOM 789 C C . LEU A 1 107 ? -1.515 37.082 -8.513 1.00 9.65 98 LEU P C 1
ATOM 790 O O . LEU A 1 107 ? -1.868 36.453 -7.512 1.00 9.33 98 LEU P O 1
ATOM 795 N N . SER A 1 108 ? -2.109 36.917 -9.696 1.00 9.19 99 SER P N 1
ATOM 796 C CA . SER A 1 108 ? -3.178 35.925 -9.869 1.00 9.65 99 SER P CA 1
ATOM 797 C C . SER A 1 108 ? -2.653 34.506 -9.661 1.00 9.14 99 SER P C 1
ATOM 798 O O . SER A 1 108 ? -3.291 33.710 -8.985 1.00 9.11 99 SER P O 1
ATOM 802 N N . LEU A 1 109 ? -1.493 34.195 -10.241 1.00 9.04 100 LEU P N 1
ATOM 803 C CA . LEU A 1 109 ? -0.871 32.880 -10.084 1.00 9.92 100 LEU P CA 1
ATOM 804 C C . LEU A 1 109 ? -0.604 32.632 -8.591 1.00 9.23 100 LEU P C 1
ATOM 805 O O . LEU A 1 109 ? -0.891 31.552 -8.062 1.00 9.69 100 LEU P O 1
ATOM 810 N N . GLN A 1 110 ? -0.080 33.651 -7.917 1.00 8.54 101 GLN P N 1
ATOM 811 C CA . GLN A 1 110 ? 0.204 33.554 -6.493 1.00 9.42 101 GLN P CA 1
ATOM 812 C C . GLN A 1 110 ? -1.068 33.264 -5.686 1.00 8.49 101 GLN P C 1
ATOM 813 O O . GLN A 1 110 ? -1.036 32.450 -4.756 1.00 8.12 101 GLN P O 1
ATOM 819 N N . SER A 1 111 ? -2.190 33.874 -6.071 1.00 8.14 102 SER P N 1
ATOM 820 C CA . SER A 1 111 ? -3.437 33.645 -5.343 1.00 8.38 102 SER P CA 1
ATOM 821 C C . SER A 1 111 ? -3.938 32.186 -5.479 1.00 9.09 102 SER P C 1
ATOM 822 O O . SER A 1 111 ? -4.656 31.692 -4.598 1.00 10.54 102 SER P O 1
ATOM 826 N N . TRP A 1 112 ? -3.565 31.495 -6.563 1.00 7.87 103 TRP P N 1
ATOM 827 C CA . TRP A 1 112 ? -3.932 30.087 -6.717 1.00 8.37 103 TRP P CA 1
ATOM 828 C C . TRP A 1 112 ? -2.936 29.217 -5.934 1.00 9.16 103 TRP P C 1
ATOM 829 O O . TRP A 1 112 ? -3.346 28.272 -5.245 1.00 8.40 103 TRP P O 1
ATOM 841 N N . SER A 1 113 ? -1.634 29.513 -6.040 1.00 9.39 104 SER P N 1
ATOM 842 C CA . SER A 1 113 ? -0.646 28.710 -5.318 1.00 9.77 104 SER P CA 1
ATOM 843 C C . SER A 1 113 ? -0.766 28.849 -3.793 1.00 9.06 104 SER P C 1
ATOM 844 O O . SER A 1 113 ? -0.360 27.943 -3.059 1.00 10.45 104 SER P O 1
ATOM 848 N N . ASP A 1 114 ? -1.361 29.950 -3.330 1.00 8.47 105 ASP P N 1
ATOM 849 C CA . ASP A 1 114 ? -1.569 30.167 -1.891 1.00 8.45 105 ASP P CA 1
ATOM 850 C C . ASP A 1 114 ? -2.532 29.131 -1.315 1.00 8.48 105 ASP P C 1
ATOM 851 O O . ASP A 1 114 ? -2.396 28.725 -0.167 1.00 9.12 105 ASP P O 1
ATOM 856 N N . VAL A 1 115 ? -3.506 28.697 -2.108 1.00 7.28 106 VAL P N 1
ATOM 857 C CA . VAL A 1 115 ? -4.509 27.776 -1.592 1.00 8.17 106 VAL P CA 1
ATOM 858 C C . VAL A 1 115 ? -4.337 26.291 -1.866 1.00 8.87 106 VAL P C 1
ATOM 859 O O . VAL A 1 115 ? -4.990 25.467 -1.226 1.00 9.32 106 VAL P O 1
ATOM 863 N N . THR A 1 116 ? -3.435 25.933 -2.772 1.00 9.08 107 THR P N 1
ATOM 864 C CA . THR A 1 116 ? -3.275 24.527 -3.124 1.00 9.80 107 THR P CA 1
ATOM 865 C C . THR A 1 116 ? -1.790 24.189 -3.287 1.00 11.50 107 THR P C 1
ATOM 866 O O . THR A 1 116 ? -0.936 25.082 -3.247 1.00 12.02 107 THR P O 1
ATOM 871 N N . ASN A 1 117 ? -1.479 22.905 -3.446 1.00 11.05 108 ASN P N 1
ATOM 872 C CA . ASN A 1 117 ? -0.093 22.476 -3.561 1.00 13.14 108 ASN P CA 1
ATOM 873 C C . ASN A 1 117 ? 0.526 22.566 -4.949 1.00 13.26 108 ASN P C 1
ATOM 874 O O . ASN A 1 117 ? 0.862 21.548 -5.567 1.00 13.93 108 ASN P O 1
ATOM 879 N N . ILE A 1 118 ? 0.654 23.795 -5.434 1.00 13.17 109 ILE P N 1
ATOM 880 C CA . ILE A 1 118 ? 1.264 24.070 -6.730 1.00 13.47 109 ILE P CA 1
ATOM 881 C C . ILE A 1 118 ? 2.318 25.144 -6.504 1.00 15.07 109 ILE P C 1
ATOM 882 O O . ILE A 1 118 ? 2.093 26.101 -5.757 1.00 15.15 109 ILE P O 1
ATOM 887 N N . HIS A 1 119 ? 3.480 24.957 -7.114 1.00 14.47 110 HIS P N 1
ATOM 888 C CA . HIS A 1 119 ? 4.567 25.916 -7.028 1.00 15.63 110 HIS P CA 1
ATOM 889 C C . HIS A 1 119 ? 4.788 26.428 -8.455 1.00 15.42 110 HIS P C 1
ATOM 890 O O . HIS A 1 119 ? 5.104 25.645 -9.348 1.00 14.95 110 HIS P O 1
ATOM 897 N N . PHE A 1 120 ? 4.573 27.722 -8.664 1.00 14.03 111 PHE P N 1
ATOM 898 C CA . PHE A 1 120 ? 4.763 28.337 -9.976 1.00 14.45 111 PHE P CA 1
ATOM 899 C C . PHE A 1 120 ? 6.168 28.891 -10.098 1.00 15.34 111 PHE P C 1
ATOM 900 O O . PHE A 1 120 ? 6.641 29.612 -9.217 1.00 16.61 111 PHE P O 1
ATOM 908 N N . VAL A 1 121 ? 6.826 28.543 -11.198 1.00 15.60 112 VAL P N 1
ATOM 909 C CA . VAL A 1 121 ? 8.196 28.956 -11.473 1.00 16.49 112 VAL P CA 1
ATOM 910 C C . VAL A 1 121 ? 8.244 29.925 -12.645 1.00 15.88 112 VAL P C 1
ATOM 911 O O . VAL A 1 121 ? 7.739 29.641 -13.731 1.00 16.35 112 VAL P O 1
ATOM 915 N N . ASP A 1 122 ? 8.843 31.080 -12.411 1.00 16.21 113 ASP P N 1
ATOM 916 C CA . ASP A 1 122 ? 8.958 32.120 -13.416 1.00 18.43 113 ASP P CA 1
ATOM 917 C C . ASP A 1 122 ? 9.986 31.721 -14.485 1.00 19.39 113 ASP P C 1
ATOM 918 O O . ASP A 1 122 ? 11.196 31.765 -14.228 1.00 20.11 113 ASP P O 1
ATOM 923 N N . ALA A 1 123 ? 9.510 31.351 -15.678 1.00 18.47 114 ALA P N 1
ATOM 924 C CA . ALA A 1 123 ? 10.398 30.947 -16.776 1.00 19.42 114 ALA P CA 1
ATOM 925 C C . ALA A 1 123 ? 10.763 32.111 -17.697 1.00 19.74 114 ALA P C 1
ATOM 926 O O . ALA A 1 123 ? 11.410 31.912 -18.723 1.00 21.28 114 ALA P O 1
ATOM 928 N N . GLY A 1 124 ? 10.322 33.313 -17.338 1.00 19.31 115 GLY P N 1
ATOM 929 C CA . GLY A 1 124 ? 10.638 34.512 -18.100 1.00 20.15 115 GLY P CA 1
ATOM 930 C C . GLY A 1 124 ? 9.867 34.804 -19.377 1.00 20.41 115 GLY P C 1
ATOM 931 O O . GLY A 1 124 ? 8.668 34.548 -19.472 1.00 18.85 115 GLY P O 1
ATOM 932 N N . GLN A 1 125 ? 10.567 35.387 -20.349 1.00 21.35 116 GLN P N 1
ATOM 933 C CA . GLN A 1 125 ? 9.977 35.747 -21.641 1.00 22.19 116 GLN P CA 1
ATOM 934 C C . GLN A 1 125 ? 10.256 34.637 -22.636 1.00 21.63 116 GLN P C 1
ATOM 935 O O . GLN A 1 125 ? 11.401 34.210 -22.800 1.00 23.54 116 GLN P O 1
ATOM 941 N N . GLY A 1 126 ? 9.210 34.168 -23.294 1.00 21.12 117 GLY P N 1
ATOM 942 C CA . GLY A 1 126 ? 9.376 33.105 -24.252 1.00 20.23 117 GLY P CA 1
ATOM 943 C C . GLY A 1 126 ? 8.220 32.138 -24.220 1.00 20.54 117 GLY P C 1
ATOM 944 O O . GLY A 1 126 ? 7.166 32.413 -23.651 1.00 19.43 117 GLY P O 1
ATOM 945 N N . ASP A 1 127 ? 8.437 30.981 -24.825 1.00 21.70 118 ASP P N 1
ATOM 946 C CA . ASP A 1 127 ? 7.412 29.960 -24.917 1.00 23.72 118 ASP P CA 1
ATOM 947 C C . ASP A 1 127 ? 7.785 28.687 -24.178 1.00 23.42 118 ASP P C 1
ATOM 948 O O . ASP A 1 127 ? 7.188 27.636 -24.405 1.00 25.14 118 ASP P O 1
ATOM 953 N N . GLN A 1 128 ? 8.750 28.793 -23.272 1.00 23.18 119 GLN P N 1
ATOM 954 C CA . GLN A 1 128 ? 9.220 27.646 -22.504 1.00 23.39 119 GLN P CA 1
ATOM 955 C C . GLN A 1 128 ? 8.358 27.250 -21.296 1.00 22.17 119 GLN P C 1
ATOM 956 O O . GLN A 1 128 ? 8.486 26.136 -20.784 1.00 22.47 119 GLN P O 1
ATOM 962 N N . GLY A 1 129 ? 7.477 28.140 -20.853 1.00 20.67 120 GLY P N 1
ATOM 963 C CA . GLY A 1 129 ? 6.652 27.836 -19.693 1.00 18.54 120 GLY P CA 1
ATOM 964 C C . GLY A 1 129 ? 5.532 26.843 -19.926 1.00 17.83 120 GLY P C 1
ATOM 965 O O . GLY A 1 129 ? 5.001 26.744 -21.039 1.00 18.00 120 GLY P O 1
ATOM 966 N N . ASP A 1 130 ? 5.196 26.076 -18.891 1.00 16.55 121 ASP P N 1
ATOM 967 C CA . ASP A 1 130 ? 4.097 25.120 -18.977 1.00 16.90 121 ASP P CA 1
ATOM 968 C C . ASP A 1 130 ? 2.838 25.935 -19.240 1.00 16.02 121 ASP P C 1
ATOM 969 O O . ASP A 1 130 ? 1.944 25.503 -19.970 1.00 17.03 121 ASP P O 1
ATOM 974 N N . LEU A 1 131 ? 2.758 27.098 -18.599 1.00 14.94 122 LEU P N 1
ATOM 975 C CA . LEU A 1 131 ? 1.649 28.017 -18.806 1.00 14.22 122 LEU P CA 1
ATOM 976 C C . LEU A 1 131 ? 2.232 29.198 -19.586 1.00 13.49 122 LEU P C 1
ATOM 977 O O . LEU A 1 131 ? 3.325 29.666 -19.266 1.00 14.32 122 LEU P O 1
ATOM 982 N N . THR A 1 132 ? 1.535 29.665 -20.617 1.00 12.64 123 THR P N 1
ATOM 983 C CA . THR A 1 132 ? 2.013 30.809 -21.392 1.00 13.46 123 THR P CA 1
ATOM 984 C C . THR A 1 132 ? 0.891 31.821 -21.537 1.00 13.25 123 THR P C 1
ATOM 985 O O . THR A 1 132 ? -0.293 31.465 -21.480 1.00 13.75 123 THR P O 1
ATOM 990 N N . PHE A 1 133 ? 1.268 33.080 -21.712 1.00 11.97 124 PHE P N 1
ATOM 991 C CA . PHE A 1 133 ? 0.320 34.176 -21.830 1.00 12.07 124 PHE P CA 1
ATOM 992 C C . PHE A 1 133 ? 0.652 35.027 -23.040 1.00 12.51 124 PHE P C 1
ATOM 993 O O . PHE A 1 133 ? 1.821 35.304 -23.300 1.00 13.58 124 PHE P O 1
ATOM 1001 N N . GLY A 1 134 ? -0.379 35.521 -23.710 1.00 13.32 125 GLY P N 1
ATOM 1002 C CA . GLY A 1 134 ? -0.187 36.381 -24.860 1.00 12.86 125 GLY P CA 1
ATOM 1003 C C . GLY A 1 134 ? -1.478 37.119 -25.165 1.00 13.77 125 GLY P C 1
ATOM 1004 O O . GLY A 1 134 ? -2.547 36.748 -24.664 1.00 13.52 125 GLY P O 1
ATOM 1005 N N . ASN A 1 135 ? -1.388 38.178 -25.964 1.00 13.95 126 ASN P N 1
ATOM 1006 C CA . ASN A 1 135 ? -2.562 38.960 -26.352 1.00 14.65 126 ASN P CA 1
ATOM 1007 C C . ASN A 1 135 ? -2.883 38.770 -27.829 1.00 15.60 126 ASN P C 1
ATOM 1008 O O . ASN A 1 135 ? -2.007 38.447 -28.636 1.00 15.45 126 ASN P O 1
ATOM 1013 N N . PHE A 1 136 ? -4.141 38.998 -28.168 1.00 16.22 127 PHE P N 1
ATOM 1014 C CA . PHE A 1 136 ? -4.611 38.918 -29.548 1.00 18.04 127 PHE P CA 1
ATOM 1015 C C . PHE A 1 136 ? -5.525 40.124 -29.747 1.00 19.25 127 PHE P C 1
ATOM 1016 O O . PHE A 1 136 ? -6.020 40.698 -28.771 1.00 18.85 127 PHE P O 1
ATOM 1024 N N . SER A 1 137 ? -5.765 40.509 -30.994 1.00 20.73 128 SER P N 1
ATOM 1025 C CA . SER A 1 137 ? -6.571 41.695 -31.255 1.00 23.29 128 SER P CA 1
ATOM 1026 C C . SER A 1 137 ? -7.921 41.476 -31.913 1.00 24.47 128 SER P C 1
ATOM 1027 O O . SER A 1 137 ? -8.751 42.385 -31.952 1.00 24.73 128 SER P O 1
ATOM 1031 N N . SER A 1 138 ? -8.137 40.295 -32.464 1.00 27.58 129 SER P N 1
ATOM 1032 C CA . SER A 1 138 ? -9.399 40.028 -33.133 1.00 32.17 129 SER P CA 1
ATOM 1033 C C . SER A 1 138 ? -10.355 39.267 -32.227 1.00 34.01 129 SER P C 1
ATOM 1034 O O . SER A 1 138 ? -10.063 38.150 -31.809 1.00 35.35 129 SER P O 1
ATOM 1038 N N . SER A 1 139 ? -11.500 39.875 -31.941 1.00 37.22 130 SER P N 1
ATOM 1039 C CA . SER A 1 139 ? -12.524 39.276 -31.079 1.00 40.37 130 SER P CA 1
ATOM 1040 C C . SER A 1 139 ? -13.015 37.903 -31.541 1.00 40.67 130 SER P C 1
ATOM 1041 O O . SER A 1 139 ? -13.413 37.734 -32.692 1.00 40.58 130 SER P O 1
ATOM 1045 N N . VAL A 1 140 ? -12.973 36.933 -30.628 1.00 41.76 131 VAL P N 1
ATOM 1046 C CA . VAL A 1 140 ? -13.422 35.563 -30.890 1.00 42.50 131 VAL P CA 1
ATOM 1047 C C . VAL A 1 140 ? -14.701 35.276 -30.065 1.00 43.02 131 VAL P C 1
ATOM 1048 O O . VAL A 1 140 ? -15.036 34.124 -29.761 1.00 43.79 131 VAL P O 1
ATOM 1052 N N . GLY A 1 141 ? -15.417 36.339 -29.707 1.00 42.29 132 GLY P N 1
ATOM 1053 C CA . GLY A 1 141 ? -16.636 36.174 -28.932 1.00 41.78 132 GLY P CA 1
ATOM 1054 C C . GLY A 1 141 ? -16.459 36.227 -27.424 1.00 40.48 132 GLY P C 1
ATOM 1055 O O . GLY A 1 141 ? -17.400 35.943 -26.681 1.00 41.63 132 GLY P O 1
ATOM 1056 N N . GLY A 1 142 ? -15.270 36.619 -26.971 1.00 38.85 133 GLY P N 1
ATOM 1057 C CA . GLY A 1 142 ? -15.002 36.711 -25.546 1.00 35.18 133 GLY P CA 1
ATOM 1058 C C . GLY A 1 142 ? -13.793 37.580 -25.236 1.00 31.96 133 GLY P C 1
ATOM 1059 O O . GLY A 1 142 ? -12.963 37.855 -26.109 1.00 33.26 133 GLY P O 1
ATOM 1060 N N . ALA A 1 143 ? -13.692 37.990 -23.979 1.00 28.40 134 ALA P N 1
ATOM 1061 C CA . ALA A 1 143 ? -12.600 38.827 -23.499 1.00 24.22 134 ALA P CA 1
ATOM 1062 C C . ALA A 1 143 ? -11.251 38.100 -23.438 1.00 20.82 134 ALA P C 1
ATOM 1063 O O . ALA A 1 143 ? -10.197 38.738 -23.478 1.00 19.48 134 ALA P O 1
ATOM 1065 N N . ALA A 1 144 ? -11.291 36.780 -23.293 1.00 17.01 135 ALA P N 1
ATOM 1066 C CA . ALA A 1 144 ? -10.090 35.967 -23.198 1.00 15.23 135 ALA P CA 1
ATOM 1067 C C . ALA A 1 144 ? -10.499 34.507 -23.275 1.00 13.79 135 ALA P C 1
ATOM 1068 O O . ALA A 1 144 ? -11.685 34.197 -23.235 1.00 14.55 135 ALA P O 1
ATOM 1070 N N . PHE A 1 145 ? -9.528 33.619 -23.433 1.00 12.78 136 PHE P N 1
ATOM 1071 C CA . PHE A 1 145 ? -9.819 32.196 -23.480 1.00 12.81 136 PHE P CA 1
ATOM 1072 C C . PHE A 1 145 ? -8.604 31.385 -23.044 1.00 12.17 136 PHE P C 1
ATOM 1073 O O . PHE A 1 145 ? -7.483 31.905 -22.968 1.00 12.79 136 PHE P O 1
ATOM 1081 N N . ALA A 1 146 ? -8.841 30.129 -22.702 1.00 12.11 137 ALA P N 1
ATOM 1082 C CA . ALA A 1 146 ? -7.785 29.241 -22.255 1.00 12.78 137 ALA P CA 1
ATOM 1083 C C . ALA A 1 146 ? -8.171 27.817 -22.591 1.00 14.16 137 ALA P C 1
ATOM 1084 O O . ALA A 1 146 ? -9.283 27.558 -23.063 1.00 14.87 137 ALA P O 1
ATOM 1086 N N . PHE A 1 147 ? -7.241 26.900 -22.364 1.00 15.19 138 PHE P N 1
ATOM 1087 C CA . PHE A 1 147 ? -7.465 25.486 -22.614 1.00 16.12 138 PHE P CA 1
ATOM 1088 C C . PHE A 1 147 ? -7.299 24.704 -21.322 1.00 16.12 138 PHE P C 1
ATOM 1089 O O . PHE A 1 147 ? -6.395 24.995 -20.531 1.00 15.98 138 PHE P O 1
ATOM 1097 N N . LEU A 1 148 ? -8.190 23.741 -21.098 1.00 16.61 139 LEU P N 1
ATOM 1098 C CA . LEU A 1 148 ? -8.121 22.853 -19.931 1.00 17.69 139 LEU P CA 1
ATOM 1099 C C . LEU A 1 148 ? -6.917 21.930 -20.191 1.00 18.71 139 LEU P C 1
ATOM 1100 O O . LEU A 1 148 ? -6.506 21.758 -21.343 1.00 17.93 139 LEU P O 1
ATOM 1105 N N . PRO A 1 149 ? -6.363 21.294 -19.139 1.00 19.71 140 PRO P N 1
ATOM 1106 C CA . PRO A 1 149 ? -5.203 20.399 -19.255 1.00 20.97 140 PRO P CA 1
ATOM 1107 C C . PRO A 1 149 ? -5.363 19.124 -20.105 1.00 23.09 140 PRO P C 1
ATOM 1108 O O . PRO A 1 149 ? -4.375 18.437 -20.366 1.00 24.05 140 PRO P O 1
ATOM 1112 N N . ASP A 1 150 ? -6.584 18.794 -20.521 1.00 23.75 141 ASP P N 1
ATOM 1113 C CA . ASP A 1 150 ? -6.796 17.577 -21.304 1.00 26.05 141 ASP P CA 1
ATOM 1114 C C . ASP A 1 150 ? -6.756 17.764 -22.819 1.00 26.98 141 ASP P C 1
ATOM 1115 O O . ASP A 1 150 ? -7.419 17.039 -23.563 1.00 29.34 141 ASP P O 1
ATOM 1120 N N . VAL A 1 151 ? -5.991 18.749 -23.267 1.00 27.14 142 VAL P N 1
ATOM 1121 C CA . VAL A 1 151 ? -5.844 19.031 -24.690 1.00 27.33 142 VAL P CA 1
ATOM 1122 C C . VAL A 1 151 ? -4.434 18.607 -25.113 1.00 28.78 142 VAL P C 1
ATOM 1123 O O . VAL A 1 151 ? -3.621 18.220 -24.270 1.00 27.73 142 VAL P O 1
ATOM 1127 N N . PRO A 1 152 ? -4.147 18.607 -26.433 1.00 31.20 143 PRO P N 1
ATOM 1128 C CA . PRO A 1 152 ? -2.820 18.224 -26.937 1.00 32.55 143 PRO P CA 1
ATOM 1129 C C . PRO A 1 152 ? -1.754 19.195 -26.424 1.00 34.12 143 PRO P C 1
ATOM 1130 O O . PRO A 1 152 ? -2.023 20.385 -26.248 1.00 33.21 143 PRO P O 1
ATOM 1134 N N . ASP A 1 153 ? -0.533 18.700 -26.248 1.00 36.47 144 ASP P N 1
ATOM 1135 C CA . ASP A 1 153 ? 0.571 19.517 -25.745 1.00 39.17 144 ASP P CA 1
ATOM 1136 C C . ASP A 1 153 ? 0.752 20.855 -26.454 1.00 38.27 144 ASP P C 1
ATOM 1137 O O . ASP A 1 153 ? 1.268 21.809 -25.872 1.00 39.37 144 ASP P O 1
ATOM 1142 N N . ALA A 1 154 ? 0.312 20.919 -27.705 1.00 36.31 145 ALA P N 1
ATOM 1143 C CA . ALA A 1 154 ? 0.425 22.127 -28.507 1.00 34.01 145 ALA P CA 1
ATOM 1144 C C . ALA A 1 154 ? -0.478 23.264 -28.023 1.00 32.04 145 ALA P C 1
ATOM 1145 O O . ALA A 1 154 ? -0.293 24.416 -28.424 1.00 31.87 145 ALA P O 1
ATOM 1147 N N . LEU A 1 155 ? -1.466 22.937 -27.194 1.00 28.74 146 LEU P N 1
ATOM 1148 C CA . LEU A 1 155 ? -2.413 23.932 -26.696 1.00 25.89 146 LEU P CA 1
ATOM 1149 C C . LEU A 1 155 ? -2.408 24.043 -25.174 1.00 23.00 146 LEU P C 1
ATOM 1150 O O . LEU A 1 155 ? -2.811 25.052 -24.616 1.00 21.32 146 LEU P O 1
ATOM 1155 N N . LYS A 1 156 ? -1.970 22.979 -24.523 1.00 21.45 147 LYS P N 1
ATOM 1156 C CA . LYS A 1 156 ? -1.929 22.888 -23.074 1.00 19.93 147 LYS P CA 1
ATOM 1157 C C . LYS A 1 156 ? -1.264 24.068 -22.373 1.00 18.00 147 LYS P C 1
ATOM 1158 O O . LYS A 1 156 ? -0.187 24.506 -22.766 1.00 17.38 147 LYS P O 1
ATOM 1164 N N . GLY A 1 157 ? -1.939 24.603 -21.362 1.00 15.97 148 GLY P N 1
ATOM 1165 C CA . GLY A 1 157 ? -1.393 25.707 -20.592 1.00 13.94 148 GLY P CA 1
ATOM 1166 C C . GLY A 1 157 ? -1.484 27.108 -21.170 1.00 13.38 148 GLY P C 1
ATOM 1167 O O . GLY A 1 157 ? -1.080 28.079 -20.522 1.00 13.03 148 GLY P O 1
ATOM 1168 N N . GLN A 1 158 ? -2.049 27.243 -22.358 1.00 12.80 149 GLN P N 1
ATOM 1169 C CA . GLN A 1 158 ? -2.149 28.555 -22.978 1.00 13.15 149 GLN P CA 1
ATOM 1170 C C . GLN A 1 158 ? -3.389 29.352 -22.610 1.00 12.89 149 GLN P C 1
ATOM 1171 O O . GLN A 1 158 ? -4.484 28.800 -22.541 1.00 13.30 149 GLN P O 1
ATOM 1177 N N . SER A 1 159 ? -3.203 30.643 -22.354 1.00 12.26 150 SER P N 1
ATOM 1178 C CA . SER A 1 159 ? -4.321 31.544 -22.127 1.00 12.14 150 SER P CA 1
ATOM 1179 C C . SER A 1 159 ? -4.037 32.797 -22.981 1.00 12.43 150 SER P C 1
ATOM 1180 O O . SER A 1 159 ? -2.874 33.220 -23.159 1.00 12.30 150 SER P O 1
ATOM 1184 N N . TRP A 1 160 ? -5.093 33.307 -23.599 1.00 11.32 151 TRP P N 1
ATOM 1185 C CA . TRP A 1 160 ? -5.014 34.439 -24.515 1.00 12.60 151 TRP P CA 1
ATOM 1186 C C . TRP A 1 160 ? -5.972 35.537 -24.104 1.00 12.50 151 TRP P C 1
ATOM 1187 O O . TRP A 1 160 ? -7.106 35.253 -23.714 1.00 13.40 151 TRP P O 1
ATOM 1199 N N . TYR A 1 161 ? -5.539 36.786 -24.253 1.00 12.10 152 TYR P N 1
ATOM 1200 C CA . TYR A 1 161 ? -6.337 37.935 -23.834 1.00 12.83 152 TYR P CA 1
ATOM 1201 C C . TYR A 1 161 ? -6.539 38.984 -24.926 1.00 13.76 152 TYR P C 1
ATOM 1202 O O . TYR A 1 161 ? -5.597 39.407 -25.597 1.00 13.68 152 TYR P O 1
ATOM 1211 N N . LEU A 1 162 ? -7.779 39.419 -25.073 1.00 14.57 153 LEU P N 1
ATOM 1212 C CA . LEU A 1 162 ? -8.129 40.395 -26.082 1.00 16.16 153 LEU P CA 1
ATOM 1213 C C . LEU A 1 162 ? -7.748 41.817 -25.740 1.00 17.01 153 LEU P C 1
ATOM 1214 O O . LEU A 1 162 ? -8.032 42.319 -24.647 1.00 17.57 153 LEU P O 1
ATOM 1219 N N . ILE A 1 163 ? -7.089 42.468 -26.685 1.00 17.86 154 ILE P N 1
ATOM 1220 C CA . ILE A 1 163 ? -6.740 43.856 -26.525 1.00 19.52 154 ILE P CA 1
ATOM 1221 C C . ILE A 1 163 ? -6.932 44.518 -27.878 1.00 22.28 154 ILE P C 1
ATOM 1222 O O . ILE A 1 163 ? -6.334 44.104 -28.879 1.00 22.11 154 ILE P O 1
ATOM 1227 N N . ASN A 1 164 ? -7.875 45.442 -27.938 1.00 23.99 155 ASN P N 1
ATOM 1228 C CA . ASN A 1 164 ? -8.108 46.198 -29.160 1.00 27.51 155 ASN P CA 1
ATOM 1229 C C . ASN A 1 164 ? -8.716 47.535 -28.777 1.00 29.06 155 ASN P C 1
ATOM 1230 O O . ASN A 1 164 ? -8.952 47.797 -27.594 1.00 29.11 155 ASN P O 1
ATOM 1235 N N . SER A 1 165 ? -8.887 48.407 -29.761 1.00 31.64 156 SER P N 1
ATOM 1236 C CA . SER A 1 165 ? -9.428 49.746 -29.536 1.00 33.71 156 SER P CA 1
ATOM 1237 C C . SER A 1 165 ? -10.825 49.747 -28.919 1.00 33.64 156 SER P C 1
ATOM 1238 O O . SER A 1 165 ? -11.244 50.728 -28.304 1.00 35.08 156 SER P O 1
ATOM 1242 N N . SER A 1 166 ? -11.536 48.641 -29.094 1.00 33.04 157 SER P N 1
ATOM 1243 C CA . SER A 1 166 ? -12.891 48.493 -28.587 1.00 33.17 157 SER P CA 1
ATOM 1244 C C . SER A 1 166 ? -12.969 47.861 -27.182 1.00 31.41 157 SER P C 1
ATOM 1245 O O . SER A 1 166 ? -13.916 48.121 -26.434 1.00 31.80 157 SER P O 1
ATOM 1249 N N . TYR A 1 167 ? -11.990 47.028 -26.838 1.00 28.63 158 TYR P N 1
ATOM 1250 C CA . TYR A 1 167 ? -11.979 46.337 -25.554 1.00 25.13 158 TYR P CA 1
ATOM 1251 C C . TYR A 1 167 ? -10.667 46.594 -24.834 1.00 23.93 158 TYR P C 1
ATOM 1252 O O . TYR A 1 167 ? -9.615 46.101 -25.246 1.00 23.70 158 TYR P O 1
ATOM 1261 N N . SER A 1 168 ? -10.744 47.318 -23.723 1.00 23.05 159 SER P N 1
ATOM 1262 C CA . SER A 1 168 ? -9.554 47.676 -22.958 1.00 23.18 159 SER P CA 1
ATOM 1263 C C . SER A 1 168 ? -9.421 47.104 -21.536 1.00 21.17 159 SER P C 1
ATOM 1264 O O . SER A 1 168 ? -8.464 47.435 -20.832 1.00 21.65 159 SER P O 1
ATOM 1268 N N . ALA A 1 169 ? -10.356 46.253 -21.115 1.00 20.05 160 ALA P N 1
ATOM 1269 C CA . ALA A 1 169 ? -10.322 45.679 -19.761 1.00 18.87 160 ALA P CA 1
ATOM 1270 C C . ALA A 1 169 ? -9.054 44.893 -19.445 1.00 18.65 160 ALA P C 1
ATOM 1271 O O . ALA A 1 169 ? -8.628 44.853 -18.289 1.00 19.68 160 ALA P O 1
ATOM 1273 N N . ASN A 1 170 ? -8.422 44.311 -20.460 1.00 16.30 161 ASN P N 1
ATOM 1274 C CA . ASN A 1 170 ? -7.203 43.540 -20.234 1.00 15.62 161 ASN P CA 1
ATOM 1275 C C . ASN A 1 170 ? -5.927 44.381 -20.222 1.00 15.79 161 ASN P C 1
ATOM 1276 O O . ASN A 1 170 ? -4.867 43.910 -19.821 1.00 16.25 161 ASN P O 1
ATOM 1281 N N . VAL A 1 171 ? -6.037 45.643 -20.616 1.00 15.47 162 VAL P N 1
ATOM 1282 C CA . VAL A 1 171 ? -4.883 46.535 -20.647 1.00 16.55 162 VAL P CA 1
ATOM 1283 C C . VAL A 1 171 ? -4.413 46.955 -19.249 1.00 17.10 162 VAL P C 1
ATOM 1284 O O . VAL A 1 171 ? -3.213 46.989 -18.963 1.00 18.20 162 VAL P O 1
ATOM 1288 N N . ASN A 1 172 ? -5.370 47.232 -18.369 1.00 18.63 163 ASN P N 1
ATOM 1289 C CA . ASN A 1 172 ? -5.068 47.711 -17.022 1.00 19.48 163 ASN P CA 1
ATOM 1290 C C . ASN A 1 172 ? -5.638 46.855 -15.885 1.00 17.01 163 ASN P C 1
ATOM 1291 O O . ASN A 1 172 ? -6.517 47.308 -15.144 1.00 16.22 163 ASN P O 1
ATOM 1296 N N . PRO A 1 173 ? -5.199 45.591 -15.774 1.00 15.38 164 PRO P N 1
ATOM 1297 C CA . PRO A 1 173 ? -5.743 44.786 -14.675 1.00 14.64 164 PRO P CA 1
ATOM 1298 C C . PRO A 1 173 ? -5.238 45.365 -13.349 1.00 14.60 164 PRO P C 1
ATOM 1299 O O . PRO A 1 173 ? -4.117 45.881 -13.275 1.00 14.61 164 PRO P O 1
ATOM 1303 N N . ALA A 1 174 ? -6.085 45.345 -12.328 1.00 12.79 165 ALA P N 1
ATOM 1304 C CA . ALA A 1 174 ? -5.722 45.866 -11.021 1.00 12.33 165 ALA P CA 1
ATOM 1305 C C . ALA A 1 174 ? -6.648 45.235 -9.992 1.00 11.73 165 ALA P C 1
ATOM 1306 O O . ALA A 1 174 ? -7.729 44.748 -10.324 1.00 11.07 165 ALA P O 1
ATOM 1308 N N . ASN A 1 175 ? -6.208 45.255 -8.743 1.00 11.32 166 ASN P N 1
ATOM 1309 C CA . ASN A 1 175 ? -6.977 44.707 -7.635 1.00 10.92 166 ASN P CA 1
ATOM 1310 C C . ASN A 1 175 ? -8.432 45.179 -7.689 1.00 10.47 166 ASN P C 1
ATOM 1311 O O . ASN A 1 175 ? -8.709 46.384 -7.753 1.00 11.56 166 ASN P O 1
ATOM 1316 N N . GLY A 1 176 ? -9.350 44.222 -7.739 1.00 9.72 167 GLY P N 1
ATOM 1317 C CA . GLY A 1 176 ? -10.756 44.555 -7.739 1.00 9.19 167 GLY P CA 1
ATOM 1318 C C . GLY A 1 176 ? -11.443 44.819 -9.060 1.00 10.37 167 GLY P C 1
ATOM 1319 O O . GLY A 1 176 ? -12.669 45.003 -9.076 1.00 10.54 167 GLY P O 1
ATOM 1320 N N . ASN A 1 177 ? -10.694 44.848 -10.162 1.00 9.50 168 ASN P N 1
ATOM 1321 C CA . ASN A 1 177 ? -11.341 45.094 -11.436 1.00 10.09 168 ASN P CA 1
ATOM 1322 C C . ASN A 1 177 ? -11.474 43.856 -12.300 1.00 9.71 168 ASN P C 1
ATOM 1323 O O . ASN A 1 177 ? -10.919 42.796 -11.993 1.00 10.03 168 ASN P O 1
ATOM 1328 N N . TYR A 1 178 ? -12.246 43.983 -13.367 1.00 10.40 169 TYR P N 1
ATOM 1329 C CA . TYR A 1 178 ? -12.495 42.855 -14.249 1.00 10.57 169 TYR P CA 1
ATOM 1330 C C . TYR A 1 178 ? -11.262 42.265 -14.920 1.00 9.80 169 TYR P C 1
ATOM 1331 O O . TYR A 1 178 ? -11.186 41.052 -15.104 1.00 9.34 169 TYR P O 1
ATOM 1340 N N . GLY A 1 179 ? -10.293 43.111 -15.269 1.00 10.15 170 GLY P N 1
ATOM 1341 C CA . GLY A 1 179 ? -9.079 42.625 -15.906 1.00 9.85 170 GLY P CA 1
ATOM 1342 C C . GLY A 1 179 ? -8.341 41.644 -15.003 1.00 9.65 170 GLY P C 1
ATOM 1343 O O . GLY A 1 179 ? -7.864 40.594 -15.452 1.00 9.54 170 GLY P O 1
ATOM 1344 N N . ARG A 1 180 ? -8.264 41.980 -13.716 1.00 9.49 171 ARG P N 1
ATOM 1345 C CA . ARG A 1 180 ? -7.604 41.121 -12.739 1.00 9.29 171 ARG P CA 1
ATOM 1346 C C . ARG A 1 180 ? -8.397 39.819 -12.548 1.00 8.49 171 ARG P C 1
ATOM 1347 O O . ARG A 1 180 ? -7.801 38.740 -12.501 1.00 8.89 171 ARG P O 1
ATOM 1355 N N . GLN A 1 181 ? -9.724 39.896 -12.453 1.00 8.03 172 GLN P N 1
ATOM 1356 C CA . GLN A 1 181 ? -10.505 38.672 -12.306 1.00 8.74 172 GLN P CA 1
ATOM 1357 C C . GLN A 1 181 ? -10.364 37.778 -13.538 1.00 9.48 172 GLN P C 1
ATOM 1358 O O . GLN A 1 181 ? -10.340 36.549 -13.415 1.00 8.58 172 GLN P O 1
ATOM 1364 N N . THR A 1 182 ? -10.267 38.392 -14.721 1.00 9.63 173 THR P N 1
ATOM 1365 C CA . THR A 1 182 ? -10.100 37.643 -15.974 1.00 9.62 173 THR P CA 1
ATOM 1366 C C . THR A 1 182 ? -8.821 36.783 -15.938 1.00 8.18 173 THR P C 1
ATOM 1367 O O . THR A 1 182 ? -8.840 35.618 -16.334 1.00 8.70 173 THR P O 1
ATOM 1372 N N . LEU A 1 183 ? -7.721 37.340 -15.424 1.00 8.30 174 LEU P N 1
ATOM 1373 C CA . LEU A 1 183 ? -6.477 36.584 -15.313 1.00 7.73 174 LEU P CA 1
ATOM 1374 C C . LEU A 1 183 ? -6.676 35.383 -14.387 1.00 7.60 174 LEU P C 1
ATOM 1375 O O . LEU A 1 183 ? -6.332 34.261 -14.729 1.00 7.48 174 LEU P O 1
ATOM 1380 N N . THR A 1 184 ? -7.296 35.618 -13.236 1.00 7.41 175 THR P N 1
ATOM 1381 C CA . THR A 1 184 ? -7.532 34.551 -12.261 1.00 7.70 175 THR P CA 1
ATOM 1382 C C . THR A 1 184 ? -8.429 33.461 -12.832 1.00 6.43 175 THR P C 1
ATOM 1383 O O . THR A 1 184 ? -8.154 32.280 -12.675 1.00 7.33 175 THR P O 1
ATOM 1388 N N . HIS A 1 185 ? -9.464 33.887 -13.546 1.00 6.89 176 HIS P N 1
ATOM 1389 C CA . HIS A 1 185 ? -10.428 33.007 -14.192 1.00 7.37 176 HIS P CA 1
ATOM 1390 C C . HIS A 1 185 ? -9.746 32.128 -15.271 1.00 8.32 176 HIS P C 1
ATOM 1391 O O . HIS A 1 185 ? -9.905 30.901 -15.264 1.00 8.14 176 HIS P O 1
ATOM 1398 N N . GLU A 1 186 ? -8.975 32.739 -16.175 1.00 8.24 177 GLU P N 1
ATOM 1399 C CA . GLU A 1 186 ? -8.312 31.967 -17.233 1.00 8.95 177 GLU P CA 1
ATOM 1400 C C . GLU A 1 186 ? -7.292 30.993 -16.675 1.00 8.33 177 GLU P C 1
ATOM 1401 O O . GLU A 1 186 ? -7.200 29.859 -17.143 1.00 9.58 177 GLU P O 1
ATOM 1407 N N . ILE A 1 187 ? -6.537 31.424 -15.663 1.00 8.71 178 ILE P N 1
ATOM 1408 C CA . ILE A 1 187 ? -5.560 30.557 -15.023 1.00 8.54 178 ILE P CA 1
ATOM 1409 C C . ILE A 1 187 ? -6.314 29.369 -14.411 1.00 8.78 178 ILE P C 1
ATOM 1410 O O . ILE A 1 187 ? -5.842 28.235 -14.494 1.00 9.95 178 ILE P O 1
ATOM 1415 N N . GLY A 1 188 ? -7.499 29.616 -13.839 1.00 8.46 179 GLY P N 1
ATOM 1416 C CA . GLY A 1 188 ? -8.302 28.533 -13.284 1.00 8.29 179 GLY P CA 1
ATOM 1417 C C . GLY A 1 188 ? -8.583 27.474 -14.356 1.00 8.77 179 GLY P C 1
ATOM 1418 O O . GLY A 1 188 ? -8.481 26.277 -14.093 1.00 8.59 179 GLY P O 1
ATOM 1419 N N . HIS A 1 189 ? -8.933 27.906 -15.571 1.00 8.77 180 HIS P N 1
ATOM 1420 C CA . HIS A 1 189 ? -9.183 26.967 -16.678 1.00 9.19 180 HIS P CA 1
ATOM 1421 C C . HIS A 1 189 ? -7.932 26.144 -17.000 1.00 9.02 180 HIS P C 1
ATOM 1422 O O . HIS A 1 189 ? -8.008 24.928 -17.155 1.00 9.58 180 HIS P O 1
ATOM 1429 N N . THR A 1 190 ? -6.780 26.802 -17.094 1.00 10.08 181 THR P N 1
ATOM 1430 C CA . THR A 1 190 ? -5.552 26.082 -17.412 1.00 9.83 181 THR P CA 1
ATOM 1431 C C . THR A 1 190 ? -5.209 25.030 -16.366 1.00 10.77 181 THR P C 1
ATOM 1432 O O . THR A 1 190 ? -4.520 24.061 -16.671 1.00 11.20 181 THR P O 1
ATOM 1437 N N . LEU A 1 191 ? -5.706 25.207 -15.140 1.00 10.15 182 LEU P N 1
ATOM 1438 C CA . LEU A 1 191 ? -5.445 24.256 -14.069 1.00 10.50 182 LEU P CA 1
ATOM 1439 C C . LEU A 1 191 ? -6.454 23.105 -14.011 1.00 11.72 182 LEU P C 1
ATOM 1440 O O . LEU A 1 191 ? -6.239 22.127 -13.292 1.00 12.80 182 LEU P O 1
ATOM 1445 N N . GLY A 1 192 ? -7.546 23.211 -14.765 1.00 11.37 183 GLY P N 1
ATOM 1446 C CA . GLY A 1 192 ? -8.529 22.137 -14.768 1.00 11.27 183 GLY P CA 1
ATOM 1447 C C . GLY A 1 192 ? -9.945 22.508 -14.356 1.00 11.10 183 GLY P C 1
ATOM 1448 O O . GLY A 1 192 ? -10.820 21.645 -14.324 1.00 13.33 183 GLY P O 1
ATOM 1449 N N . LEU A 1 193 ? -10.196 23.773 -14.042 1.00 10.45 184 LEU P N 1
ATOM 1450 C CA . LEU A 1 193 ? -11.542 24.171 -13.638 1.00 10.78 184 LEU P CA 1
ATOM 1451 C C . LEU A 1 193 ? -12.419 24.607 -14.812 1.00 11.23 184 LEU P C 1
ATOM 1452 O O . LEU A 1 193 ? -11.968 25.340 -15.706 1.00 11.99 184 LEU P O 1
ATOM 1457 N N . SER A 1 194 ? -13.672 24.173 -14.792 1.00 10.97 185 SER P N 1
ATOM 1458 C CA . SER A 1 194 ? -14.647 24.550 -15.810 1.00 11.53 185 SER P CA 1
ATOM 1459 C C . SER A 1 194 ? -15.552 25.641 -15.223 1.00 12.08 185 SER P C 1
ATOM 1460 O O . SER A 1 194 ? -15.411 26.027 -14.056 1.00 12.65 185 SER P O 1
ATOM 1464 N N . HIS A 1 195 ? -16.442 26.190 -16.046 1.00 11.64 186 HIS P N 1
ATOM 1465 C CA . HIS A 1 195 ? -17.426 27.134 -15.532 1.00 11.59 186 HIS P CA 1
ATOM 1466 C C . HIS A 1 195 ? -18.318 26.201 -14.705 1.00 11.55 186 HIS P C 1
ATOM 1467 O O . HIS A 1 195 ? -18.349 24.985 -14.950 1.00 11.37 186 HIS P O 1
ATOM 1474 N N . PRO A 1 196 ? -19.035 26.744 -13.707 1.00 11.59 187 PRO P N 1
ATOM 1475 C CA . PRO A 1 196 ? -19.914 25.911 -12.865 1.00 12.17 187 PRO P CA 1
ATOM 1476 C C . PRO A 1 196 ? -21.088 25.262 -13.624 1.00 12.42 187 PRO P C 1
ATOM 1477 O O . PRO A 1 196 ? -21.764 24.380 -13.100 1.00 12.74 187 PRO P O 1
ATOM 1481 N N . GLY A 1 197 ? -21.375 25.763 -14.818 1.00 12.69 188 GLY P N 1
ATOM 1482 C CA . GLY A 1 197 ? -22.453 25.213 -15.619 1.00 14.65 188 GLY P CA 1
ATOM 1483 C C . GLY A 1 197 ? -21.979 25.039 -17.047 1.00 16.62 188 GLY P C 1
ATOM 1484 O O . GLY A 1 197 ? -20.906 25.524 -17.409 1.00 14.15 188 GLY P O 1
ATOM 1485 N N . ASP A 1 198 ? -22.772 24.344 -17.858 1.00 19.66 189 ASP P N 1
ATOM 1486 C CA . ASP A 1 198 ? -22.427 24.103 -19.260 1.00 22.76 189 ASP P CA 1
ATOM 1487 C C . ASP A 1 198 ? -22.822 25.283 -20.158 1.00 22.18 189 ASP P C 1
ATOM 1488 O O . ASP A 1 198 ? -23.871 25.287 -20.802 1.00 22.95 189 ASP P O 1
ATOM 1493 N N . TYR A 1 199 ? -21.982 26.305 -20.161 1.00 20.78 190 TYR P N 1
ATOM 1494 C CA . TYR A 1 199 ? -22.204 27.493 -20.972 1.00 19.08 190 TYR P CA 1
ATOM 1495 C C . TYR A 1 199 ? -20.812 28.040 -21.289 1.00 19.74 190 TYR P C 1
ATOM 1496 O O . TYR A 1 199 ? -19.824 27.742 -20.586 1.00 18.25 190 TYR P O 1
ATOM 1505 N N . ASN A 1 200 ? -20.715 28.795 -22.366 1.00 19.71 191 ASN P N 1
ATOM 1506 C CA . ASN A 1 200 ? -19.437 29.349 -22.752 1.00 21.05 191 ASN P CA 1
ATOM 1507 C C . ASN A 1 200 ? -19.727 30.490 -23.698 1.00 22.36 191 ASN P C 1
ATOM 1508 O O . ASN A 1 200 ? -20.728 30.454 -24.421 1.00 22.17 191 ASN P O 1
ATOM 1513 N N . ALA A 1 201 ? -18.901 31.529 -23.657 1.00 23.85 192 ALA P N 1
ATOM 1514 C CA . ALA A 1 201 ? -19.105 32.669 -24.547 1.00 27.02 192 ALA P CA 1
ATOM 1515 C C . ALA A 1 201 ? -19.001 32.147 -25.982 1.00 28.73 192 ALA P C 1
ATOM 1516 O O . ALA A 1 201 ? -18.191 31.255 -26.268 1.00 29.75 192 ALA P O 1
ATOM 1518 N N . GLY A 1 202 ? -19.884 32.622 -26.854 1.00 31.26 193 GLY P N 1
ATOM 1519 C CA . GLY A 1 202 ? -19.843 32.175 -28.236 1.00 33.93 193 GLY P CA 1
ATOM 1520 C C . GLY A 1 202 ? -20.753 31.006 -28.563 1.00 35.24 193 GLY P C 1
ATOM 1521 O O . GLY A 1 202 ? -21.097 30.816 -29.730 1.00 36.74 193 GLY P O 1
ATOM 1522 N N . GLU A 1 203 ? -21.109 30.202 -27.561 1.00 35.75 194 GLU P N 1
ATOM 1523 C CA . GLU A 1 203 ? -21.999 29.057 -27.756 1.00 36.12 194 GLU P CA 1
ATOM 1524 C C . GLU A 1 203 ? -23.393 29.489 -27.336 1.00 36.46 194 GLU P C 1
ATOM 1525 O O . GLU A 1 203 ? -23.719 29.518 -26.146 1.00 36.34 194 GLU P O 1
ATOM 1531 N N . GLY A 1 204 ? -24.209 29.841 -28.321 1.00 37.03 195 GLY P N 1
ATOM 1532 C CA . GLY A 1 204 ? -25.555 30.305 -28.041 1.00 37.42 195 GLY P CA 1
ATOM 1533 C C . GLY A 1 204 ? -25.470 31.661 -27.364 1.00 37.26 195 GLY P C 1
ATOM 1534 O O . GLY A 1 204 ? -24.513 32.413 -27.590 1.00 38.05 195 GLY P O 1
ATOM 1535 N N . ASP A 1 205 ? -26.461 31.972 -26.533 1.00 36.47 196 ASP P N 1
ATOM 1536 C CA . ASP A 1 205 ? -26.492 33.239 -25.802 1.00 36.01 196 ASP P CA 1
ATOM 1537 C C . ASP A 1 205 ? -26.882 32.883 -24.359 1.00 32.15 196 ASP P C 1
ATOM 1538 O O . ASP A 1 205 ? -28.032 33.059 -23.945 1.00 31.55 196 ASP P O 1
ATOM 1543 N N . PRO A 1 206 ? -25.913 32.383 -23.571 1.00 27.92 197 PRO P N 1
ATOM 1544 C CA . PRO A 1 206 ? -26.199 32.000 -22.187 1.00 24.46 197 PRO P CA 1
ATOM 1545 C C . PRO A 1 206 ? -26.515 33.132 -21.212 1.00 21.42 197 PRO P C 1
ATOM 1546 O O . PRO A 1 206 ? -26.055 34.263 -21.377 1.00 20.75 197 PRO P O 1
ATOM 1550 N N . THR A 1 207 ? -27.349 32.816 -20.224 1.00 18.0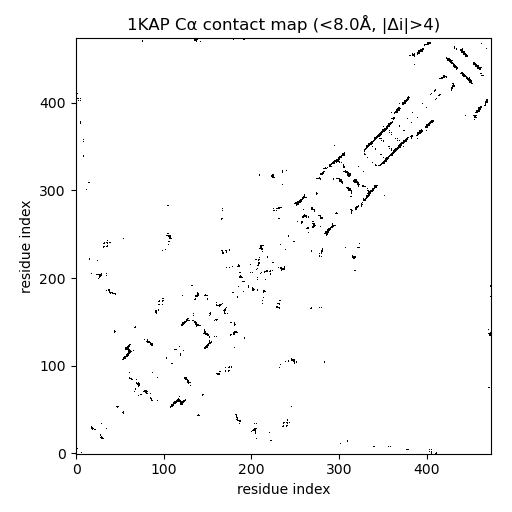8 198 THR P N 1
ATOM 1551 C CA . THR A 1 207 ? -27.718 33.745 -19.159 1.00 16.24 198 THR P CA 1
ATOM 1552 C C . THR A 1 207 ? -27.708 32.893 -17.875 1.00 15.50 198 THR P C 1
ATOM 1553 O O . THR A 1 207 ? -27.521 31.672 -17.941 1.00 13.65 198 THR P O 1
ATOM 1558 N N . TYR A 1 208 ? -27.945 33.523 -16.726 1.00 14.16 199 TYR P N 1
ATOM 1559 C CA . TYR A 1 208 ? -27.981 32.817 -15.443 1.00 14.21 199 TYR P CA 1
ATOM 1560 C C . TYR A 1 208 ? -29.066 31.725 -15.435 1.00 14.97 199 TYR P C 1
ATOM 1561 O O . TYR A 1 208 ? -28.987 30.751 -14.673 1.00 14.72 199 TYR P O 1
ATOM 1570 N N . ALA A 1 209 ? -30.083 31.884 -16.284 1.00 15.41 200 ALA P N 1
ATOM 1571 C CA . ALA A 1 209 ? -31.147 30.885 -16.374 1.00 16.10 200 ALA P CA 1
ATOM 1572 C C . ALA A 1 209 ? -30.584 29.556 -16.866 1.00 15.91 200 ALA P C 1
ATOM 1573 O O . ALA A 1 209 ? -31.203 28.510 -16.666 1.00 16.65 200 ALA P O 1
ATOM 1575 N N . ASP A 1 210 ? -29.388 29.599 -17.455 1.00 15.69 201 ASP P N 1
ATOM 1576 C CA . ASP A 1 210 ? -28.707 28.410 -17.977 1.00 16.06 201 ASP P CA 1
ATOM 1577 C C . ASP A 1 210 ? -27.777 27.729 -16.984 1.00 15.39 201 ASP P C 1
ATOM 1578 O O . ASP A 1 210 ? -27.157 26.718 -17.306 1.00 16.11 201 ASP P O 1
ATOM 1583 N N . ALA A 1 211 ? -27.659 28.299 -15.790 1.00 14.01 202 ALA P N 1
ATOM 1584 C CA . ALA A 1 211 ? -26.822 27.724 -14.745 1.00 12.89 202 ALA P CA 1
ATOM 1585 C C . ALA A 1 211 ? -27.418 26.389 -14.288 1.00 12.15 202 ALA P C 1
ATOM 1586 O O . ALA A 1 211 ? -28.630 26.157 -14.411 1.00 12.86 202 ALA P O 1
ATOM 1588 N N . THR A 1 212 ? -26.563 25.513 -13.778 1.00 10.96 203 THR P N 1
ATOM 1589 C CA . THR A 1 212 ? -26.978 24.218 -13.267 1.00 10.68 203 THR P CA 1
ATOM 1590 C C . THR A 1 212 ? -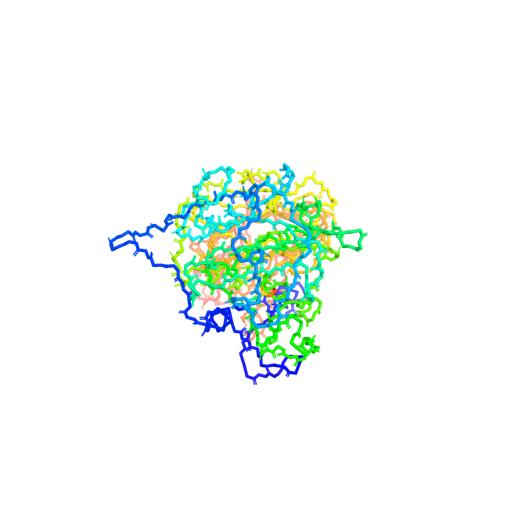27.492 24.367 -11.836 1.00 11.07 203 THR P C 1
ATOM 1591 O O . THR A 1 212 ? -28.479 23.745 -11.469 1.00 10.51 203 THR P O 1
ATOM 1596 N N . TYR A 1 213 ? -26.837 25.203 -11.033 1.00 9.58 204 TYR P N 1
ATOM 1597 C CA . TYR A 1 213 ? -27.271 25.397 -9.650 1.00 9.06 204 TYR P CA 1
ATOM 1598 C C . TYR A 1 213 ? -27.311 26.890 -9.310 1.00 8.76 204 TYR P C 1
ATOM 1599 O O . TYR A 1 213 ? -26.631 27.707 -9.949 1.00 8.83 204 TYR P O 1
ATOM 1608 N N . ALA A 1 214 ? -28.105 27.234 -8.304 1.00 8.95 205 ALA P N 1
ATOM 1609 C CA . ALA A 1 214 ? -28.325 28.621 -7.895 1.00 9.07 205 ALA P CA 1
ATOM 1610 C C . ALA A 1 214 ? -27.089 29.422 -7.535 1.00 8.55 205 ALA P C 1
ATOM 1611 O O . ALA A 1 214 ? -26.995 30.611 -7.871 1.00 9.04 205 ALA P O 1
ATOM 1613 N N . GLU A 1 215 ? -26.134 28.750 -6.893 1.00 8.62 206 GLU P N 1
ATOM 1614 C CA . GLU A 1 215 ? -24.916 29.393 -6.413 1.00 8.38 206 GLU P CA 1
ATOM 1615 C C . GLU A 1 215 ? -23.823 29.602 -7.439 1.00 8.44 206 GLU P C 1
ATOM 1616 O O . GLU A 1 215 ? -22.669 29.872 -7.090 1.00 9.12 206 GLU P O 1
ATOM 1622 N N . ASP A 1 216 ? -24.185 29.449 -8.708 1.00 8.38 207 ASP P N 1
ATOM 1623 C CA . ASP A 1 216 ? -23.259 29.701 -9.810 1.00 8.91 207 ASP P CA 1
ATOM 1624 C C . ASP A 1 216 ? -23.286 31.225 -10.046 1.00 8.37 207 ASP P C 1
ATOM 1625 O O . ASP A 1 216 ? -24.000 31.724 -10.923 1.00 7.48 207 ASP P O 1
ATOM 1630 N N . THR A 1 217 ? -22.619 31.973 -9.168 1.00 7.94 208 THR P N 1
ATOM 1631 C CA . THR A 1 217 ? -22.541 33.429 -9.309 1.00 7.58 208 THR P CA 1
ATOM 1632 C C . THR A 1 217 ? -21.151 33.839 -8.861 1.00 7.77 208 THR P C 1
ATOM 1633 O O . THR A 1 217 ? -20.432 33.067 -8.190 1.00 7.09 208 THR P O 1
ATOM 1638 N N . ARG A 1 218 ? -20.809 35.082 -9.170 1.00 7.86 209 ARG P N 1
ATOM 1639 C CA . ARG A 1 218 ? -19.520 35.643 -8.830 1.00 8.22 209 ARG P CA 1
ATOM 1640 C C . ARG A 1 218 ? -19.345 35.937 -7.350 1.00 7.57 209 ARG P C 1
ATOM 1641 O O . ARG A 1 218 ? -18.352 36.548 -6.956 1.00 8.92 209 ARG P O 1
ATOM 1649 N N . ALA A 1 219 ? -20.334 35.552 -6.541 1.00 7.54 210 ALA P N 1
ATOM 1650 C CA . ALA A 1 219 ? -20.206 35.683 -5.088 1.00 7.89 210 ALA P CA 1
ATOM 1651 C C . ALA A 1 219 ? -19.522 34.403 -4.563 1.00 8.07 210 ALA P C 1
ATOM 1652 O O . ALA A 1 219 ? -18.921 34.418 -3.487 1.00 8.02 210 ALA P O 1
ATOM 1654 N N . TYR A 1 220 ? -19.588 33.313 -5.338 1.00 6.69 211 TYR P N 1
ATOM 1655 C CA . TYR A 1 220 ? -19.041 32.014 -4.922 1.00 6.78 211 TYR P CA 1
ATOM 1656 C C . TYR A 1 220 ? -17.917 31.443 -5.767 1.00 7.30 211 TYR P C 1
ATOM 1657 O O . TYR A 1 220 ? -17.154 30.588 -5.302 1.00 7.39 211 TYR P O 1
ATOM 1666 N N . SER A 1 221 ? -17.813 31.912 -7.004 1.00 6.61 212 SER P N 1
ATOM 1667 C CA . SER A 1 221 ? -16.795 31.411 -7.898 1.00 7.51 212 SER P CA 1
ATOM 1668 C C . SER A 1 221 ? -16.386 32.434 -8.946 1.00 7.39 212 SER P C 1
ATOM 1669 O O . SER A 1 221 ? -17.242 33.036 -9.592 1.00 8.67 212 SER P O 1
ATOM 1673 N N . VAL A 1 222 ? -15.080 32.597 -9.128 1.00 7.84 213 VAL P N 1
ATOM 1674 C CA . VAL A 1 222 ? -14.563 33.493 -10.155 1.00 8.14 213 VAL P CA 1
ATOM 1675 C C . VAL A 1 222 ? -14.719 32.808 -11.525 1.00 8.33 213 VAL P C 1
ATOM 1676 O O . VAL A 1 222 ? -14.492 33.434 -12.559 1.00 9.18 213 VAL P O 1
ATOM 1680 N N . MET A 1 223 ? -15.090 31.526 -11.523 1.00 8.01 214 MET P N 1
ATOM 1681 C CA . MET A 1 223 ? -15.299 30.770 -12.764 1.00 8.19 214 MET P CA 1
ATOM 1682 C C . MET A 1 223 ? -16.706 31.010 -13.330 1.00 9.13 214 MET P C 1
ATOM 1683 O O . MET A 1 223 ? -16.999 30.601 -14.464 1.00 9.13 214 MET P O 1
ATOM 1688 N N . SER A 1 224 ? -17.565 31.657 -12.538 1.00 8.56 215 SER P N 1
ATOM 1689 C CA . SER A 1 224 ? -18.926 31.964 -12.956 1.00 9.41 215 SER P CA 1
ATOM 1690 C C . SER A 1 224 ? -18.966 33.208 -13.850 1.00 10.02 215 SER P C 1
ATOM 1691 O O . SER A 1 224 ? -18.098 34.082 -13.773 1.00 10.55 215 SER P O 1
ATOM 1695 N N . TYR A 1 225 ? -20.005 33.288 -14.672 1.00 10.17 216 TYR P N 1
ATOM 1696 C CA . TYR A 1 225 ? -20.231 34.432 -15.543 1.00 11.08 216 TYR P CA 1
ATOM 1697 C C . TYR A 1 225 ? -21.282 35.370 -14.924 1.00 11.31 216 TYR P C 1
ATOM 1698 O O . TYR A 1 225 ? -21.425 36.512 -15.356 1.00 12.31 216 TYR P O 1
ATOM 1707 N N . TRP A 1 226 ? -21.997 34.897 -13.906 1.00 9.42 217 TRP P N 1
ATOM 1708 C CA . TRP A 1 226 ? -23.137 35.630 -13.374 1.00 8.80 217 TRP P CA 1
ATOM 1709 C C . TRP A 1 226 ? -22.946 36.555 -12.189 1.00 9.32 217 TRP P C 1
ATOM 1710 O O . TRP A 1 226 ? -22.227 36.232 -11.252 1.00 9.47 217 TRP P O 1
ATOM 1722 N N . GLU A 1 227 ? -23.623 37.701 -12.227 1.00 10.03 218 GLU P N 1
ATOM 1723 C CA . GLU A 1 227 ? -23.516 38.709 -11.169 1.00 10.57 218 GLU P CA 1
ATOM 1724 C C . GLU A 1 227 ? -23.938 38.196 -9.789 1.00 9.14 218 GLU P C 1
ATOM 1725 O O . GLU A 1 227 ? -24.892 37.417 -9.649 1.00 9.13 218 GLU P O 1
ATOM 1731 N N . GLU A 1 228 ? -23.226 38.664 -8.772 1.00 9.76 219 GLU P N 1
ATOM 1732 C CA . GLU A 1 228 ? -23.478 38.260 -7.390 1.00 8.55 219 GLU P CA 1
ATOM 1733 C C . GLU A 1 228 ? -24.885 38.599 -6.901 1.00 8.63 219 GLU P C 1
ATOM 1734 O O . GLU A 1 228 ? -25.413 37.915 -6.031 1.00 9.18 219 GLU P O 1
ATOM 1740 N N . GLN A 1 229 ? -25.514 39.621 -7.491 1.00 9.19 220 GLN P N 1
ATOM 1741 C CA . GLN A 1 229 ? -26.869 40.019 -7.092 1.00 9.69 220 GLN P CA 1
ATOM 1742 C C . GLN A 1 229 ? -27.893 38.894 -7.263 1.00 10.25 220 GLN P C 1
ATOM 1743 O O . GLN A 1 229 ? -28.912 38.880 -6.580 1.00 11.22 220 GLN P O 1
ATOM 1749 N N . ASN A 1 230 ? -27.601 37.928 -8.133 1.00 10.92 221 ASN P N 1
ATOM 1750 C CA . ASN A 1 230 ? -28.505 36.795 -8.338 1.00 12.66 221 ASN P CA 1
ATOM 1751 C C . ASN A 1 230 ? -28.706 35.991 -7.059 1.00 13.65 221 ASN P C 1
ATOM 1752 O O . ASN A 1 230 ? -29.770 35.409 -6.846 1.00 14.86 221 ASN P O 1
ATOM 1757 N N . THR A 1 231 ? -27.681 35.956 -6.210 1.00 12.22 222 THR P N 1
ATOM 1758 C CA . THR A 1 231 ? -27.767 35.216 -4.960 1.00 11.96 222 THR P CA 1
ATOM 1759 C C . THR A 1 231 ? -27.845 36.099 -3.704 1.00 12.17 222 THR P C 1
ATOM 1760 O O . THR A 1 231 ? -27.580 35.635 -2.591 1.00 12.83 222 THR P O 1
ATOM 1765 N N . GLY A 1 232 ? -28.176 37.377 -3.891 1.00 11.49 223 GLY P N 1
ATOM 1766 C CA . GLY A 1 232 ? -28.333 38.272 -2.756 1.00 11.14 223 GLY P CA 1
ATOM 1767 C C . GLY A 1 232 ? -27.147 39.088 -2.295 1.00 11.19 223 GLY P C 1
ATOM 1768 O O . GLY A 1 232 ? -27.299 39.903 -1.390 1.00 12.32 223 GLY P O 1
ATOM 1769 N N . GLN A 1 233 ? -25.974 38.875 -2.882 1.00 9.22 224 GLN P N 1
ATOM 1770 C CA . GLN A 1 233 ? -24.798 39.649 -2.500 1.00 9.21 224 GLN P CA 1
ATOM 1771 C C . GLN A 1 233 ? -24.725 40.929 -3.354 1.00 9.42 224 GLN P C 1
ATOM 1772 O O . GLN A 1 233 ? -25.493 41.097 -4.307 1.00 10.50 224 GLN P O 1
ATOM 1778 N N . ASP A 1 234 ? -23.828 41.844 -3.000 1.00 9.42 225 ASP P N 1
ATOM 1779 C CA . ASP A 1 234 ? -23.677 43.097 -3.738 1.00 9.34 225 ASP P CA 1
ATOM 1780 C C . ASP A 1 234 ? -22.283 43.648 -3.469 1.00 8.63 225 ASP P C 1
ATOM 1781 O O . ASP A 1 234 ? -21.988 44.077 -2.360 1.00 8.77 225 ASP P O 1
ATOM 1786 N N . PHE A 1 235 ? -21.430 43.640 -4.490 1.00 8.23 226 PHE P N 1
ATOM 1787 C CA . PHE A 1 235 ? -20.056 44.111 -4.341 1.00 9.01 226 PHE P CA 1
ATOM 1788 C C . PHE A 1 235 ? -19.833 45.528 -4.864 1.00 10.04 226 PHE P C 1
ATOM 1789 O O . PHE A 1 235 ? -18.695 45.974 -5.007 1.00 9.20 226 PHE P O 1
ATOM 1797 N N . LYS A 1 236 ? -20.928 46.212 -5.176 1.00 12.42 227 LYS P N 1
ATOM 1798 C CA . LYS A 1 236 ? -20.869 47.601 -5.639 1.00 15.52 227 LYS P CA 1
ATOM 1799 C C . LYS A 1 236 ? -19.859 47.853 -6.766 1.00 13.91 227 LYS P C 1
ATOM 1800 O O . LYS A 1 236 ? -19.038 48.763 -6.669 1.00 15.38 227 LYS P O 1
ATOM 1806 N N . GLY A 1 237 ? -19.883 47.023 -7.799 1.00 12.99 228 GLY P N 1
ATOM 1807 C CA . GLY A 1 237 ? -18.971 47.220 -8.909 1.00 12.47 228 GLY P CA 1
ATOM 1808 C C . GLY A 1 237 ? -17.626 46.526 -8.815 1.00 12.87 228 GLY P C 1
ATOM 1809 O O . GLY A 1 237 ? -16.915 46.465 -9.812 1.00 14.47 228 GLY P O 1
ATOM 1810 N N . ALA A 1 238 ? -17.256 46.008 -7.646 1.00 11.85 229 ALA P N 1
ATOM 1811 C CA . ALA A 1 238 ? -15.970 45.319 -7.510 1.00 10.70 229 ALA P CA 1
ATOM 1812 C C . ALA A 1 238 ? -16.082 43.878 -8.000 1.00 9.95 229 ALA P C 1
ATOM 1813 O O . ALA A 1 238 ? -17.181 43.318 -8.086 1.00 9.95 229 ALA P O 1
ATOM 1815 N N . TYR A 1 239 ? -14.939 43.299 -8.339 1.00 9.80 230 TYR P N 1
ATOM 1816 C CA . TYR A 1 239 ? -14.857 41.913 -8.794 1.00 9.59 230 TYR P CA 1
ATOM 1817 C C . TYR A 1 239 ? -13.796 41.247 -7.940 1.00 8.81 230 TYR P C 1
ATOM 1818 O O . TYR A 1 239 ? -12.754 41.844 -7.675 1.00 9.06 230 TYR P O 1
ATOM 1827 N N . SER A 1 240 ? -14.052 40.017 -7.513 1.00 8.10 231 SER P N 1
ATOM 1828 C CA . SER A 1 240 ? -13.066 39.294 -6.726 1.00 8.37 231 SER P CA 1
ATOM 1829 C C . SER A 1 240 ? -11.788 39.075 -7.564 1.00 7.69 231 SER P C 1
ATOM 1830 O O . SER A 1 240 ? -11.852 38.551 -8.676 1.00 8.12 231 SER P O 1
ATOM 1834 N N . SER A 1 241 ? -10.640 39.452 -7.008 1.00 7.69 232 SER P N 1
ATOM 1835 C CA . SER A 1 241 ? -9.346 39.273 -7.671 1.00 8.23 232 SER P CA 1
ATOM 1836 C C . SER A 1 241 ? -8.815 37.853 -7.504 1.00 8.62 232 SER P C 1
ATOM 1837 O O . SER A 1 241 ? -8.005 37.390 -8.302 1.00 9.91 232 SER P O 1
ATOM 1841 N N . ALA A 1 242 ? -9.248 37.175 -6.445 1.00 8.29 233 ALA P N 1
ATOM 1842 C CA . ALA A 1 242 ? -8.731 35.850 -6.115 1.00 8.11 233 ALA P CA 1
ATOM 1843 C C . ALA A 1 242 ? -9.813 34.776 -6.010 1.00 6.88 233 ALA P C 1
ATOM 1844 O O . ALA A 1 242 ? -11.003 35.090 -6.004 1.00 8.07 233 ALA P O 1
ATOM 1846 N N . PRO A 1 243 ? -9.409 33.494 -5.929 1.00 7.47 234 PRO P N 1
ATOM 1847 C CA . PRO A 1 243 ? -10.380 32.390 -5.820 1.00 7.98 234 PRO P CA 1
ATOM 1848 C C . PRO A 1 243 ? -11.367 32.605 -4.667 1.00 7.92 234 PRO P C 1
ATOM 1849 O O . PRO A 1 243 ? -10.983 33.047 -3.574 1.00 7.67 234 PRO P O 1
ATOM 1853 N N . LEU A 1 244 ? -12.635 32.314 -4.933 1.00 7.40 235 LEU P N 1
ATOM 1854 C CA . LEU A 1 244 ? -13.685 32.448 -3.937 1.00 7.11 235 LEU P CA 1
ATOM 1855 C C . LEU A 1 244 ? -13.955 31.095 -3.269 1.00 6.76 235 LEU P C 1
ATOM 1856 O O . LEU A 1 244 ? -13.266 30.106 -3.551 1.00 6.35 235 LEU P O 1
ATOM 1861 N N . LEU A 1 245 ? -14.950 31.055 -2.391 1.00 6.65 236 LEU P N 1
ATOM 1862 C CA . LEU A 1 245 ? -15.274 29.854 -1.626 1.00 6.58 236 LEU P CA 1
ATOM 1863 C C . LEU A 1 245 ? -15.316 28.524 -2.392 1.00 6.74 236 LEU P C 1
ATOM 1864 O O . LEU A 1 245 ? -14.612 27.567 -2.040 1.00 7.49 236 LEU P O 1
ATOM 1869 N N . ASP A 1 246 ? -16.115 28.462 -3.453 1.00 6.46 237 ASP P N 1
ATOM 1870 C CA . ASP A 1 246 ? -16.253 27.227 -4.217 1.00 6.68 237 ASP P CA 1
ATOM 1871 C C . ASP A 1 246 ? -15.028 26.913 -5.071 1.00 7.23 237 ASP P C 1
ATOM 1872 O O . ASP A 1 246 ? -14.733 25.747 -5.326 1.00 8.17 237 ASP P O 1
ATOM 1877 N N . ASP A 1 247 ? -14.296 27.950 -5.479 1.00 7.60 238 ASP P N 1
ATOM 1878 C CA . ASP A 1 247 ? -13.063 27.767 -6.261 1.00 7.20 238 ASP P CA 1
ATOM 1879 C C . ASP A 1 247 ? -12.024 27.094 -5.383 1.00 7.63 238 ASP P C 1
ATOM 1880 O O . ASP A 1 247 ? -11.278 26.234 -5.844 1.00 7.89 238 ASP P O 1
ATOM 1885 N N . ILE A 1 248 ? -11.930 27.552 -4.135 1.00 6.70 239 ILE P N 1
ATOM 1886 C CA . ILE A 1 248 ? -10.977 26.987 -3.184 1.00 7.75 239 ILE P CA 1
ATOM 1887 C C . ILE A 1 248 ? -11.310 25.507 -2.935 1.00 7.33 239 ILE P C 1
ATOM 1888 O O . ILE A 1 248 ? -10.423 24.644 -2.984 1.00 7.37 239 ILE P O 1
ATOM 1893 N N . ALA A 1 249 ? -12.588 25.210 -2.698 1.00 7.80 240 ALA P N 1
ATOM 1894 C CA . ALA A 1 249 ? -13.021 23.831 -2.470 1.00 8.01 240 ALA P CA 1
ATOM 1895 C C . ALA A 1 249 ? -12.668 22.946 -3.681 1.00 8.79 240 ALA P C 1
ATOM 1896 O O . ALA A 1 249 ? -12.124 21.845 -3.524 1.00 9.07 240 ALA P O 1
ATOM 1898 N N . ALA A 1 250 ? -12.922 23.455 -4.886 1.00 8.65 241 ALA P N 1
ATOM 1899 C CA . ALA A 1 250 ? -12.649 22.697 -6.116 1.00 9.61 241 ALA P CA 1
ATOM 1900 C C . ALA A 1 250 ? -11.156 22.449 -6.370 1.00 10.11 241 ALA P C 1
ATOM 1901 O O . ALA A 1 250 ? -10.725 21.303 -6.555 1.00 10.11 241 ALA P O 1
ATOM 1903 N N . ILE A 1 251 ? -10.354 23.507 -6.322 1.00 9.18 242 ILE P N 1
ATOM 1904 C CA . ILE A 1 251 ? -8.927 23.351 -6.590 1.00 9.52 242 ILE P CA 1
ATOM 1905 C C . ILE A 1 251 ? -8.233 22.477 -5.541 1.00 9.74 242 ILE P C 1
ATOM 1906 O O . ILE A 1 251 ? -7.348 21.695 -5.879 1.00 10.64 242 ILE P O 1
ATOM 1911 N N . GLN A 1 252 ? -8.680 22.550 -4.287 1.00 9.47 243 GLN P N 1
ATOM 1912 C CA . GLN A 1 252 ? -8.072 21.730 -3.232 1.00 10.53 243 GLN P CA 1
ATOM 1913 C C . GLN A 1 252 ? -8.438 20.252 -3.381 1.00 11.67 243 GLN P C 1
ATOM 1914 O O . GLN A 1 252 ? -7.657 19.373 -3.029 1.00 11.69 243 GLN P O 1
ATOM 1920 N N . LYS A 1 253 ? -9.609 19.982 -3.938 1.00 11.92 244 LYS P N 1
ATOM 1921 C CA . LYS A 1 253 ? -10.021 18.609 -4.154 1.00 15.00 244 LYS P CA 1
ATOM 1922 C C . LYS A 1 253 ? -9.098 18.038 -5.252 1.00 15.27 244 LYS P C 1
ATOM 1923 O O . LYS A 1 253 ? -8.699 16.873 -5.213 1.00 16.93 244 LYS P O 1
ATOM 1929 N N . LEU A 1 254 ? -8.687 18.897 -6.176 1.00 14.69 245 LEU P N 1
ATOM 1930 C CA . LEU A 1 254 ? -7.828 18.504 -7.285 1.00 14.98 245 LEU P CA 1
ATOM 1931 C C . LEU A 1 254 ? -6.340 18.339 -6.931 1.00 14.69 245 LEU P C 1
ATOM 1932 O O . LEU A 1 254 ? -5.752 17.287 -7.190 1.00 15.24 245 LEU P O 1
ATOM 1937 N N . TYR A 1 255 ? -5.742 19.359 -6.318 1.00 12.90 246 TYR P N 1
ATOM 1938 C CA . TYR A 1 255 ? -4.319 19.343 -5.990 1.00 12.58 246 TYR P CA 1
ATOM 1939 C C . TYR A 1 255 ? -3.950 19.365 -4.506 1.00 12.81 246 TYR P C 1
ATOM 1940 O O . TYR A 1 255 ? -2.768 19.416 -4.158 1.00 14.39 246 TYR P O 1
ATOM 1949 N N . GLY A 1 256 ? -4.950 19.355 -3.638 1.00 12.32 247 GLY P N 1
ATOM 1950 C CA . GLY A 1 256 ? -4.681 19.351 -2.215 1.00 12.26 247 GLY P CA 1
ATOM 1951 C C . GLY A 1 256 ? -4.700 20.722 -1.579 1.00 11.75 247 GLY P C 1
ATOM 1952 O O . GLY A 1 256 ? -4.581 21.740 -2.244 1.00 11.41 247 GLY P O 1
ATOM 1953 N N . ALA A 1 257 ? -4.885 20.745 -0.271 1.00 12.15 248 ALA P N 1
ATOM 1954 C CA . ALA A 1 257 ? -4.921 22.002 0.460 1.00 12.08 248 ALA P CA 1
ATOM 1955 C C . ALA A 1 257 ? -3.499 22.403 0.830 1.00 12.41 248 ALA P C 1
ATOM 1956 O O . ALA A 1 257 ? -2.694 21.550 1.225 1.00 12.59 248 ALA P O 1
ATOM 1958 N N . ASN A 1 258 ? -3.179 23.686 0.676 1.00 11.24 249 ASN P N 1
ATOM 1959 C CA . ASN A 1 258 ? -1.856 24.177 1.018 1.00 11.08 249 ASN P CA 1
ATOM 1960 C C . ASN A 1 258 ? -1.843 24.473 2.512 1.00 11.62 249 ASN P C 1
ATOM 1961 O O . ASN A 1 258 ? -2.370 25.492 2.967 1.00 11.39 249 ASN P O 1
ATOM 1966 N N . LEU A 1 259 ? -1.216 23.587 3.269 1.00 11.49 250 LEU P N 1
ATOM 1967 C CA . LEU A 1 259 ? -1.167 23.725 4.711 1.00 12.45 250 LEU P CA 1
ATOM 1968 C C . LEU A 1 259 ? -0.048 24.567 5.287 1.00 12.79 250 LEU P C 1
ATOM 1969 O O . LEU A 1 259 ? 0.159 24.562 6.497 1.00 13.69 250 LEU P O 1
ATOM 1974 N N . THR A 1 260 ? 0.689 25.286 4.450 1.00 11.66 251 THR P N 1
ATOM 1975 C CA . THR A 1 260 ? 1.752 26.135 4.975 1.00 12.80 251 THR P CA 1
ATOM 1976 C C . THR A 1 260 ? 1.452 27.625 4.798 1.00 11.74 251 THR P C 1
ATOM 1977 O O . THR A 1 260 ? 2.145 28.472 5.355 1.00 13.46 251 THR P O 1
ATOM 1982 N N . THR A 1 261 ? 0.383 27.949 4.082 1.00 9.66 252 THR P N 1
ATOM 1983 C CA . THR A 1 261 ? 0.050 29.346 3.831 1.00 8.85 252 THR P CA 1
ATOM 1984 C C . THR A 1 261 ? -0.433 30.136 5.052 1.00 8.13 252 THR P C 1
ATOM 1985 O O . THR A 1 261 ? -1.384 29.732 5.722 1.00 8.81 252 THR P O 1
ATOM 1990 N N . ARG A 1 262 ? 0.242 31.252 5.329 1.00 7.79 253 ARG P N 1
ATOM 1991 C CA . ARG A 1 262 ? -0.112 32.141 6.437 1.00 8.48 253 ARG P CA 1
ATOM 1992 C C . ARG A 1 262 ? -0.300 31.406 7.762 1.00 8.49 253 ARG P C 1
ATOM 1993 O O . ARG A 1 262 ? -1.305 31.591 8.446 1.00 7.76 253 ARG P O 1
ATOM 2001 N N . THR A 1 263 ? 0.660 30.545 8.107 1.00 8.89 254 THR P N 1
ATOM 2002 C CA . THR A 1 263 ? 0.584 29.781 9.357 1.00 10.68 254 THR P CA 1
ATOM 2003 C C . THR A 1 263 ? 0.865 30.623 10.607 1.00 9.13 254 THR P C 1
ATOM 2004 O O . THR A 1 263 ? 0.672 30.141 11.718 1.00 11.77 254 THR P O 1
ATOM 2009 N N . GLY A 1 264 ? 1.362 31.842 10.432 1.00 8.54 255 GLY P N 1
ATOM 2010 C CA . GLY A 1 264 ? 1.600 32.710 11.575 1.00 8.60 255 GLY P CA 1
ATOM 2011 C C . GLY A 1 264 ? 0.302 33.403 11.977 1.00 8.10 255 GLY P C 1
ATOM 2012 O O . GLY A 1 264 ? -0.762 33.078 11.451 1.00 8.62 255 GLY P O 1
ATOM 2013 N N . ASP A 1 265 ? 0.361 34.334 12.925 1.00 7.88 256 ASP P N 1
ATOM 2014 C CA . ASP A 1 265 ? -0.837 35.056 13.358 1.00 7.95 256 ASP P CA 1
ATOM 2015 C C . ASP A 1 265 ? -1.088 36.070 12.255 1.00 7.86 256 ASP P C 1
ATOM 2016 O O . ASP A 1 265 ? -0.255 36.945 11.997 1.00 8.44 256 ASP P O 1
ATOM 2021 N N . THR A 1 266 ? -2.266 35.998 11.653 1.00 7.57 257 THR P N 1
ATOM 2022 C CA . THR A 1 266 ? -2.563 36.837 10.494 1.00 7.49 257 THR P CA 1
ATOM 2023 C C . THR A 1 266 ? -3.734 37.784 10.657 1.00 7.14 257 THR P C 1
ATOM 2024 O O . THR A 1 266 ? -4.758 37.402 11.201 1.00 8.43 257 THR P O 1
ATOM 2029 N N . VAL A 1 267 ? -3.585 39.000 10.136 1.00 7.19 258 VAL P N 1
ATOM 2030 C CA . VAL A 1 267 ? -4.636 40.004 10.169 1.00 7.49 258 VAL P CA 1
ATOM 2031 C C . VAL A 1 267 ? -5.104 40.276 8.737 1.00 7.81 258 VAL P C 1
ATOM 2032 O O . VAL A 1 267 ? -4.287 40.536 7.841 1.00 8.08 258 VAL P O 1
ATOM 2036 N N . TYR A 1 268 ? -6.410 40.184 8.534 1.00 6.57 259 TYR P N 1
ATOM 2037 C CA . TYR A 1 268 ? -7.048 40.433 7.246 1.00 6.82 259 TYR P CA 1
ATOM 2038 C C . TYR A 1 268 ? -7.847 41.720 7.370 1.00 8.25 259 TYR P C 1
ATOM 2039 O O . TYR A 1 268 ? -8.476 41.972 8.407 1.00 9.01 259 TYR P O 1
ATOM 2048 N N . GLY A 1 269 ? -7.834 42.532 6.321 1.00 7.13 260 GLY P N 1
ATOM 2049 C CA . GLY A 1 269 ? -8.588 43.775 6.349 1.00 8.48 260 GLY P CA 1
ATOM 2050 C C . GLY A 1 269 ? -7.670 44.944 6.636 1.00 7.77 260 GLY P C 1
ATOM 2051 O O . GLY A 1 269 ? -6.679 45.125 5.940 1.00 8.38 260 GLY P O 1
ATOM 2052 N N . PHE A 1 270 ? -8.011 45.773 7.615 1.00 7.57 261 PHE P N 1
ATOM 2053 C CA . PHE A 1 270 ? -7.139 46.887 7.964 1.00 8.92 261 PHE P CA 1
ATOM 2054 C C . PHE A 1 270 ? -5.926 46.349 8.727 1.00 9.68 261 PHE P C 1
ATOM 2055 O O . PHE A 1 270 ? -6.005 45.289 9.373 1.00 9.58 261 PHE P O 1
ATOM 2063 N N . ASN A 1 271 ? -4.790 47.032 8.593 1.00 9.65 262 ASN P N 1
ATOM 2064 C CA . ASN A 1 271 ? -3.571 46.635 9.295 1.00 11.53 262 ASN P CA 1
ATOM 2065 C C . ASN A 1 271 ? -3.145 45.219 8.907 1.00 11.71 262 ASN P C 1
ATOM 2066 O O . ASN A 1 271 ? -2.573 44.484 9.724 1.00 12.96 262 ASN P O 1
ATOM 2071 N N . SER A 1 272 ? -3.378 44.849 7.652 1.00 10.47 263 SER P N 1
ATOM 2072 C CA . SER A 1 272 ? -3.062 43.502 7.203 1.00 9.83 263 SER P CA 1
ATOM 2073 C C . SER A 1 272 ? -1.574 43.180 7.108 1.00 9.30 263 SER P C 1
ATOM 2074 O O . SER A 1 272 ? -0.778 44.031 6.728 1.00 10.38 263 SER P O 1
ATOM 2078 N N . ASN A 1 273 ? -1.207 41.954 7.481 1.00 8.29 264 ASN P N 1
ATOM 2079 C CA . ASN A 1 273 ? 0.176 41.492 7.378 1.00 7.68 264 ASN P CA 1
ATOM 2080 C C . ASN A 1 273 ? 0.224 40.339 6.371 1.00 8.24 264 ASN P C 1
ATOM 2081 O O . ASN A 1 273 ? 1.142 39.529 6.389 1.00 9.43 264 ASN P O 1
ATOM 2086 N N . THR A 1 274 ? -0.758 40.290 5.470 1.00 8.02 265 THR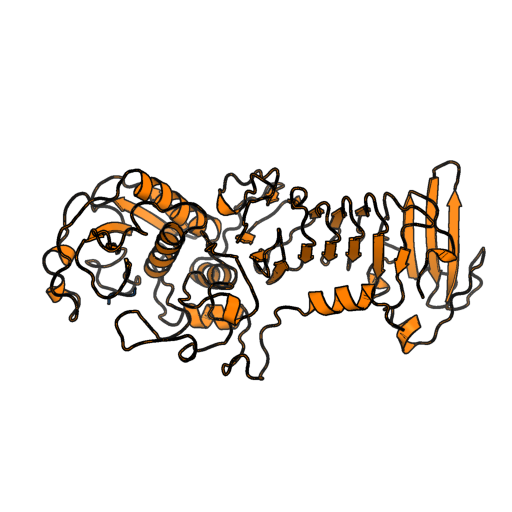 P N 1
ATOM 2087 C CA . THR A 1 274 ? -0.827 39.231 4.461 1.00 8.79 265 THR P CA 1
ATOM 2088 C C . THR A 1 274 ? 0.058 39.489 3.232 1.00 8.64 265 THR P C 1
ATOM 2089 O O . THR A 1 274 ? 0.432 38.553 2.531 1.00 8.58 265 THR P O 1
ATOM 2094 N N . GLU A 1 275 ? 0.373 40.754 2.968 1.00 8.52 266 GLU P N 1
ATOM 2095 C CA . GLU A 1 275 ? 1.128 41.115 1.771 1.00 10.07 266 GLU P CA 1
ATOM 2096 C C . GLU A 1 275 ? 0.356 40.660 0.507 1.00 9.63 266 GLU P C 1
ATOM 2097 O O . GLU A 1 275 ? 0.948 40.200 -0.477 1.00 9.85 266 GLU P O 1
ATOM 2103 N N . ARG A 1 276 ? -0.973 40.723 0.586 1.00 8.27 267 ARG P N 1
ATOM 2104 C CA . ARG A 1 276 ? -1.852 40.388 -0.532 1.00 8.23 267 ARG P CA 1
ATOM 2105 C C . ARG A 1 276 ? -2.783 41.578 -0.708 1.00 9.49 267 ARG P C 1
ATOM 2106 O O . ARG A 1 276 ? -3.525 41.945 0.220 1.00 8.92 267 ARG P O 1
ATOM 2114 N N . ASP A 1 277 ? -2.753 42.177 -1.897 1.00 8.77 268 ASP P N 1
ATOM 2115 C CA . ASP A 1 277 ? -3.601 43.326 -2.163 1.00 9.71 268 ASP P CA 1
ATOM 2116 C C . ASP A 1 277 ? -5.091 43.074 -1.897 1.00 8.92 268 ASP P C 1
ATOM 2117 O O . ASP A 1 277 ? -5.737 43.896 -1.250 1.00 9.71 268 ASP P O 1
ATOM 2122 N N . PHE A 1 278 ? -5.607 41.909 -2.305 1.00 8.27 269 PHE P N 1
ATOM 2123 C CA . PHE A 1 278 ? -7.028 41.595 -2.136 1.00 8.02 269 PHE P CA 1
ATOM 2124 C C . PHE A 1 278 ? -7.496 41.326 -0.698 1.00 7.75 269 PHE P C 1
ATOM 2125 O O . PHE A 1 278 ? -8.695 41.273 -0.448 1.00 8.54 269 PHE P O 1
ATOM 2133 N N . TYR A 1 279 ? -6.559 41.136 0.234 1.00 8.00 270 TYR P N 1
ATOM 2134 C CA . TYR A 1 279 ? -6.910 40.916 1.643 1.00 8.05 270 TYR P CA 1
ATOM 2135 C C . TYR A 1 279 ? -6.680 42.174 2.469 1.00 9.35 270 TYR P C 1
ATOM 2136 O O . TYR A 1 279 ? -6.926 42.173 3.675 1.00 10.19 270 TYR P O 1
ATOM 2145 N N . SER A 1 280 ? -6.209 43.240 1.832 1.00 9.41 271 SER P N 1
ATOM 2146 C CA . SER A 1 280 ? -5.870 44.479 2.535 1.00 10.63 271 SER P CA 1
ATOM 2147 C C . SER A 1 280 ? -6.780 45.685 2.289 1.00 11.69 271 SER P C 1
ATOM 2148 O O . SER A 1 280 ? -7.134 45.981 1.146 1.00 13.10 271 SER P O 1
ATOM 2152 N N . ALA A 1 281 ? -7.196 46.350 3.364 1.00 11.74 272 ALA P N 1
ATOM 2153 C CA . ALA A 1 281 ? -8.020 47.553 3.251 1.00 13.57 272 ALA P CA 1
ATOM 2154 C C . ALA A 1 281 ? -7.080 48.719 3.544 1.00 15.46 272 ALA P C 1
ATOM 2155 O O . ALA A 1 281 ? -6.331 48.695 4.524 1.00 15.60 272 ALA P O 1
ATOM 2157 N N . THR A 1 282 ? -7.090 49.718 2.672 1.00 18.15 273 THR P N 1
ATOM 2158 C CA . THR A 1 282 ? -6.227 50.879 2.825 1.00 22.01 273 THR P CA 1
ATOM 2159 C C . THR A 1 282 ? -6.969 52.147 3.281 1.00 22.46 273 THR P C 1
ATOM 2160 O O . THR A 1 282 ? -6.350 53.089 3.778 1.00 25.35 273 THR P O 1
ATOM 2165 N N . SER A 1 283 ? -8.289 52.175 3.135 1.00 21.26 274 SER P N 1
ATOM 2166 C CA . SER A 1 283 ? -9.057 53.337 3.562 1.00 20.66 274 SER P CA 1
ATOM 2167 C C . SER A 1 283 ? -10.482 52.918 3.850 1.00 19.66 274 SER P C 1
ATOM 2168 O O . SER A 1 283 ? -10.869 51.790 3.558 1.00 17.97 274 SER P O 1
ATOM 2172 N N . SER A 1 284 ? -11.268 53.844 4.387 1.00 19.96 275 SER P N 1
ATOM 2173 C CA . SER A 1 284 ? -12.660 53.581 4.712 1.00 21.23 275 SER P CA 1
ATOM 2174 C C . SER A 1 284 ? -13.496 53.364 3.457 1.00 20.51 275 SER P C 1
ATOM 2175 O O . SER A 1 284 ? -14.639 52.924 3.539 1.00 21.62 275 SER P O 1
ATOM 2179 N N . SER A 1 285 ? -12.912 53.677 2.302 1.00 20.72 276 SER P N 1
ATOM 2180 C CA . SER A 1 285 ? -13.572 53.524 1.006 1.00 21.21 276 SER P CA 1
ATOM 2181 C C . SER A 1 285 ? -13.236 52.207 0.298 1.00 19.58 276 SER P C 1
ATOM 2182 O O . SER A 1 285 ? -13.776 51.926 -0.773 1.00 19.69 276 SER P O 1
ATOM 2186 N N . SER A 1 286 ? -12.309 51.433 0.860 1.00 17.56 277 SER P N 1
ATOM 2187 C CA . SER A 1 286 ? -11.909 50.164 0.255 1.00 15.71 277 SER P CA 1
ATOM 2188 C C . SER A 1 286 ? -13.084 49.229 0.098 1.00 14.57 277 SER P C 1
ATOM 2189 O O . SER A 1 286 ? -13.907 49.096 1.003 1.00 14.91 277 SER P O 1
ATOM 2193 N N . LYS A 1 287 ? -13.175 48.609 -1.072 1.00 13.66 278 LYS P N 1
ATOM 2194 C CA . LYS A 1 287 ? -14.222 47.639 -1.358 1.00 14.30 278 LYS P CA 1
ATOM 2195 C C . LYS A 1 287 ? -13.516 46.292 -1.284 1.00 14.29 278 LYS P C 1
ATOM 2196 O O . LYS A 1 287 ? -12.714 45.954 -2.156 1.00 15.97 278 LYS P O 1
ATOM 2202 N N . LEU A 1 288 ? -13.768 45.555 -0.211 1.00 11.58 279 LEU P N 1
ATOM 2203 C CA . LEU A 1 288 ? -13.133 44.272 -0.010 1.00 9.64 279 LEU P CA 1
ATOM 2204 C C . LEU A 1 288 ? -13.988 43.137 -0.517 1.00 8.67 279 LEU P C 1
ATOM 2205 O O . LEU A 1 288 ? -15.191 43.121 -0.275 1.00 9.29 279 LEU P O 1
ATOM 2210 N N . VAL A 1 289 ? -13.379 42.217 -1.260 1.00 7.64 280 VAL P N 1
ATOM 2211 C CA . VAL A 1 289 ? -14.066 41.010 -1.720 1.00 7.93 280 VAL P CA 1
ATOM 2212 C C . VAL A 1 289 ? -13.008 39.897 -1.596 1.00 8.16 280 VAL P C 1
ATOM 2213 O O . VAL A 1 289 ? -11.999 39.897 -2.328 1.00 8.28 280 VAL P O 1
ATOM 2217 N N . PHE A 1 290 ? -13.180 39.008 -0.621 1.00 6.91 281 PHE P N 1
ATOM 2218 C CA . PHE A 1 290 ? -12.223 37.929 -0.441 1.00 6.26 281 PHE P CA 1
ATOM 2219 C C . PHE A 1 290 ? -12.744 36.754 0.353 1.00 7.40 281 PHE P C 1
ATOM 2220 O O . PHE A 1 290 ? -13.734 36.875 1.076 1.00 7.54 281 PHE P O 1
ATOM 2228 N N . SER A 1 291 ? -12.099 35.608 0.155 1.00 5.79 282 SER P N 1
ATOM 2229 C CA . SER A 1 291 ? -12.421 34.388 0.867 1.00 6.59 282 SER P CA 1
ATOM 2230 C C . SER A 1 291 ? -11.105 34.030 1.563 1.00 6.90 282 SER P C 1
ATOM 2231 O O . SER A 1 291 ? -10.057 33.897 0.918 1.00 7.99 282 SER P O 1
ATOM 2235 N N . VAL A 1 292 ? -11.156 33.869 2.876 1.00 6.62 283 VAL P N 1
ATOM 2236 C CA . VAL A 1 292 ? -9.959 33.593 3.660 1.00 6.77 283 VAL P CA 1
ATOM 2237 C C . VAL A 1 292 ? -9.461 32.153 3.644 1.00 6.65 283 VAL P C 1
ATOM 2238 O O . VAL A 1 292 ? -10.212 31.234 3.985 1.00 7.11 283 VAL P O 1
ATOM 2242 N N . TRP A 1 293 ? -8.219 31.958 3.195 1.00 7.45 284 TRP P N 1
ATOM 2243 C CA . TRP A 1 293 ? -7.579 30.639 3.271 1.00 7.30 284 TRP P CA 1
ATOM 2244 C C . TRP A 1 293 ? -6.420 30.921 4.223 1.00 7.08 284 TRP P C 1
ATOM 2245 O O . TRP A 1 293 ? -5.634 31.834 3.987 1.00 7.64 284 TRP P O 1
ATOM 2257 N N . ASP A 1 294 ? -6.333 30.153 5.303 1.00 7.28 285 ASP P N 1
ATOM 2258 C CA . ASP A 1 294 ? -5.301 30.372 6.321 1.00 7.63 285 ASP P CA 1
ATOM 2259 C C . ASP A 1 294 ? -5.071 29.011 6.978 1.00 7.59 285 ASP P C 1
ATOM 2260 O O . ASP A 1 294 ? -6.023 28.352 7.379 1.00 7.88 285 ASP P O 1
ATOM 2265 N N . ALA A 1 295 ? -3.809 28.596 7.058 1.00 8.02 286 ALA P N 1
ATOM 2266 C CA . ALA A 1 295 ? -3.470 27.278 7.591 1.00 9.10 286 ALA P CA 1
ATOM 2267 C C . ALA A 1 295 ? -3.133 27.162 9.074 1.00 9.65 286 ALA P C 1
ATOM 2268 O O . ALA A 1 295 ? -2.900 26.059 9.563 1.00 12.02 286 ALA P O 1
ATOM 2270 N N . GLY A 1 296 ? -3.047 28.275 9.787 1.00 8.97 287 GLY P N 1
ATOM 2271 C CA . GLY A 1 296 ? -2.749 28.190 11.208 1.00 9.94 287 GLY P CA 1
ATOM 2272 C C . GLY A 1 296 ? -2.517 29.523 11.880 1.00 9.27 287 GLY P C 1
ATOM 2273 O O . GLY A 1 296 ? -2.504 30.545 11.221 1.00 8.99 287 GLY P O 1
ATOM 2274 N N . GLY A 1 297 ? -2.362 29.517 13.203 1.00 9.09 288 GLY P N 1
ATOM 2275 C CA . GLY A 1 297 ? -2.104 30.754 13.916 1.00 8.27 288 GLY P CA 1
ATOM 2276 C C . GLY A 1 297 ? -3.344 31.414 14.480 1.00 7.72 288 GLY P C 1
ATOM 2277 O O . GLY A 1 297 ? -4.456 30.930 14.293 1.00 9.02 288 GLY P O 1
ATOM 2278 N N . ASN A 1 298 ? -3.129 32.494 15.220 1.00 8.52 289 ASN P N 1
ATOM 2279 C CA . ASN A 1 298 ? -4.198 33.275 15.843 1.00 9.71 289 ASN P CA 1
ATOM 2280 C C . ASN A 1 298 ? -4.470 34.412 14.872 1.00 7.70 289 ASN P C 1
ATOM 2281 O O . ASN A 1 298 ? -3.674 35.336 14.737 1.00 9.41 289 ASN P O 1
ATOM 2286 N N . ASP A 1 299 ? -5.624 34.346 14.227 1.00 7.34 290 ASP P N 1
ATOM 2287 C CA . ASP A 1 299 ? -5.992 35.280 13.168 1.00 6.67 290 ASP P CA 1
ATOM 2288 C C . ASP A 1 299 ? -7.129 36.235 13.480 1.00 6.76 290 ASP P C 1
ATOM 2289 O O . ASP A 1 299 ? -8.062 35.896 14.220 1.00 7.72 290 ASP P O 1
ATOM 2294 N N . THR A 1 300 ? -7.115 37.374 12.798 1.00 6.59 291 THR P N 1
ATOM 2295 C CA . THR A 1 300 ? -8.088 38.422 13.046 1.00 7.27 291 THR P CA 1
ATOM 2296 C C . THR A 1 300 ? -8.640 39.066 11.786 1.00 7.68 291 THR P C 1
ATOM 2297 O O . THR A 1 300 ? -7.890 39.336 10.845 1.00 8.54 291 THR P O 1
ATOM 2302 N N . LEU A 1 301 ? -9.948 39.294 11.774 1.00 6.88 292 LEU P N 1
ATOM 2303 C CA . LEU A 1 301 ? -10.598 40.023 10.689 1.00 7.13 292 LEU P CA 1
ATOM 2304 C C . LEU A 1 301 ? -10.716 41.436 11.278 1.00 7.86 292 LEU P C 1
ATOM 2305 O O . LEU A 1 301 ? -11.503 41.673 12.212 1.00 8.50 292 LEU P O 1
ATOM 2310 N N . ASP A 1 302 ? -9.891 42.351 10.786 1.00 6.79 293 ASP P N 1
ATOM 2311 C CA . ASP A 1 302 ? -9.900 43.710 11.282 1.00 6.90 293 ASP P CA 1
ATOM 2312 C C . ASP A 1 302 ? -10.669 44.629 10.337 1.00 7.70 293 ASP P C 1
ATOM 2313 O O . ASP A 1 302 ? -10.149 45.031 9.301 1.00 9.03 293 ASP P O 1
ATOM 2318 N N . PHE A 1 303 ? -11.900 44.974 10.699 1.00 6.95 294 PHE P N 1
ATOM 2319 C CA . PHE A 1 303 ? -12.717 45.867 9.872 1.00 7.53 294 PHE P CA 1
ATOM 2320 C C . PHE A 1 303 ? -13.010 47.163 10.633 1.00 8.89 294 PHE P C 1
ATOM 2321 O O . PHE A 1 303 ? -14.057 47.787 10.462 1.00 9.70 294 PHE P O 1
ATOM 2329 N N . SER A 1 304 ? -12.030 47.590 11.417 1.00 9.16 295 SER P N 1
ATOM 2330 C CA . SER A 1 304 ? -12.154 48.769 12.267 1.00 10.08 295 SER P CA 1
ATOM 2331 C C . SER A 1 304 ? -12.290 50.092 11.548 1.00 10.52 295 SER P C 1
ATOM 2332 O O . SER A 1 304 ? -12.876 51.032 12.092 1.00 11.70 295 SER P O 1
ATOM 2336 N N . GLY A 1 305 ? -11.756 50.158 10.329 1.00 10.86 296 GLY P N 1
ATOM 2337 C CA . GLY A 1 305 ? -11.786 51.390 9.554 1.00 11.96 296 GLY P CA 1
ATOM 2338 C C . GLY A 1 305 ? -13.064 51.755 8.819 1.00 12.73 296 GLY P C 1
ATOM 2339 O O . GLY A 1 305 ? -13.126 52.813 8.186 1.00 14.65 296 GLY P O 1
ATOM 2340 N N . PHE A 1 306 ? -14.076 50.898 8.871 1.00 11.85 297 PHE P N 1
ATOM 2341 C CA . PHE A 1 306 ? -15.337 51.184 8.198 1.00 11.20 297 PHE P CA 1
ATOM 2342 C C . PHE A 1 306 ? -16.350 51.813 9.144 1.00 12.22 297 PHE P C 1
ATOM 2343 O O . PHE A 1 306 ? -16.341 51.541 10.344 1.00 12.83 297 PHE P O 1
ATOM 2351 N N . SER A 1 307 ? -17.221 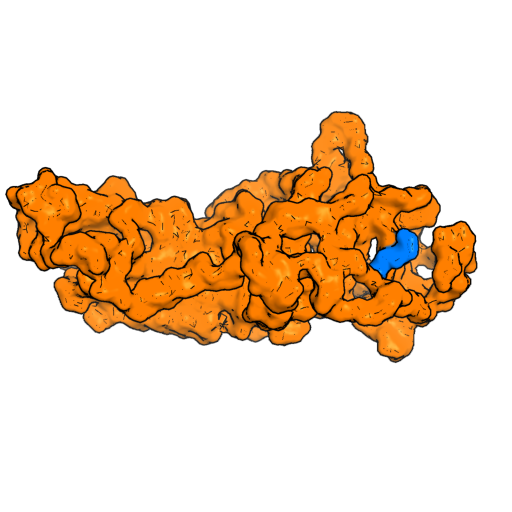52.660 8.611 1.00 12.65 298 SER P N 1
ATOM 2352 C CA . SER A 1 307 ? -18.228 53.304 9.435 1.00 13.51 298 SER P CA 1
ATOM 2353 C C . SER A 1 307 ? -19.625 52.747 9.179 1.00 13.36 298 SER P C 1
ATOM 2354 O O . SER A 1 307 ? -20.578 53.062 9.897 1.00 13.55 298 SER P O 1
ATOM 2358 N N . GLN A 1 308 ? -19.759 51.917 8.152 1.00 13.40 299 GLN P N 1
ATOM 2359 C CA . GLN A 1 308 ? -21.057 51.329 7.846 1.00 13.05 299 GLN P CA 1
ATOM 2360 C C . GLN A 1 308 ? -21.368 50.247 8.869 1.00 12.24 299 GLN P C 1
ATOM 2361 O O . GLN A 1 308 ? -20.469 49.744 9.549 1.00 12.97 299 GLN P O 1
ATOM 2367 N N . ASN A 1 309 ? -22.642 49.904 8.988 1.00 12.11 300 ASN P N 1
ATOM 2368 C CA . ASN A 1 309 ? -23.066 48.837 9.895 1.00 13.00 300 ASN P CA 1
ATOM 2369 C C . ASN A 1 309 ? -22.625 47.525 9.235 1.00 12.19 300 ASN P C 1
ATOM 2370 O O . ASN A 1 309 ? -22.943 47.270 8.070 1.00 13.60 300 ASN P O 1
ATOM 2375 N N . GLN A 1 310 ? -21.912 46.693 9.982 1.00 9.92 301 GLN P N 1
ATOM 2376 C CA . GLN A 1 310 ? -21.396 45.449 9.435 1.00 8.89 301 GLN P CA 1
ATOM 2377 C C . GLN A 1 310 ? -21.950 44.214 10.124 1.00 9.58 301 GLN P C 1
ATOM 2378 O O . GLN A 1 310 ? -22.448 44.291 11.243 1.00 9.96 301 GLN P O 1
ATOM 2384 N N . LYS A 1 311 ? -21.905 43.084 9.426 1.00 9.23 302 LYS P N 1
ATOM 2385 C CA . LYS A 1 311 ? -22.365 41.811 9.977 1.00 9.18 302 LYS P CA 1
ATOM 2386 C C . LYS A 1 311 ? -21.224 40.833 9.682 1.00 9.45 302 LYS P C 1
ATOM 2387 O O . LYS A 1 311 ? -20.952 40.496 8.528 1.00 10.15 302 LYS P O 1
ATOM 2393 N N . ILE A 1 312 ? -20.543 40.408 10.736 1.00 7.88 303 ILE P N 1
ATOM 2394 C CA . ILE A 1 312 ? -19.368 39.567 10.615 1.00 8.85 303 ILE P CA 1
ATOM 2395 C C . ILE A 1 312 ? -19.618 38.212 11.252 1.00 9.81 303 ILE P C 1
ATOM 2396 O O . ILE A 1 312 ? -19.998 38.130 12.413 1.00 9.19 303 ILE P O 1
ATOM 2401 N N . ASN A 1 313 ? -19.377 37.152 10.486 1.00 9.22 304 ASN P N 1
ATOM 2402 C CA . ASN A 1 313 ? -19.613 35.790 10.943 1.00 8.69 304 ASN P CA 1
ATOM 2403 C C . ASN A 1 313 ? -18.302 34.985 10.824 1.00 9.33 304 ASN P C 1
ATOM 2404 O O . ASN A 1 313 ? -17.784 34.792 9.724 1.00 9.54 304 ASN P O 1
ATOM 2409 N N . LEU A 1 314 ? -17.761 34.527 11.950 1.00 7.67 305 LEU P N 1
ATOM 2410 C CA . LEU A 1 314 ? -16.500 33.792 11.946 1.00 8.98 305 LEU P CA 1
ATOM 2411 C C . LEU A 1 314 ? -16.582 32.294 11.650 1.00 8.24 305 LEU P C 1
ATOM 2412 O O . LEU A 1 314 ? -15.561 31.606 11.671 1.00 9.42 305 LEU P O 1
ATOM 2417 N N . ASN A 1 315 ? -17.776 31.781 11.384 1.00 8.69 306 ASN P N 1
ATOM 2418 C CA . ASN A 1 315 ? -17.915 30.356 11.096 1.00 9.51 306 ASN P CA 1
ATOM 2419 C C . ASN A 1 315 ? -17.391 30.015 9.719 1.00 9.39 306 ASN P C 1
ATOM 2420 O O . ASN A 1 315 ? -17.523 30.798 8.783 1.00 9.93 306 ASN P O 1
ATOM 2425 N N . GLU A 1 316 ? -16.765 28.855 9.601 1.00 10.90 307 GLU P N 1
ATOM 2426 C CA . GLU A 1 316 ? -16.249 28.456 8.303 1.00 12.29 307 GLU P CA 1
ATOM 2427 C C . GLU A 1 316 ? -17.416 28.325 7.300 1.00 10.54 307 GLU P C 1
ATOM 2428 O O . GLU A 1 316 ? -18.542 27.929 7.662 1.00 8.95 307 GLU P O 1
ATOM 2434 N N . LYS A 1 317 ? -17.141 28.736 6.064 1.00 10.41 308 LYS P N 1
ATOM 2435 C CA . LYS A 1 317 ? -18.092 28.719 4.949 1.00 10.01 308 LYS P CA 1
ATOM 2436 C C . LYS A 1 317 ? -19.161 29.809 5.025 1.00 10.55 308 LYS P C 1
ATOM 2437 O O . LYS A 1 317 ? -19.994 29.925 4.121 1.00 13.25 308 LYS P O 1
ATOM 2443 N N . ALA A 1 318 ? -19.108 30.643 6.063 1.00 9.17 309 ALA P N 1
ATOM 2444 C CA . ALA A 1 318 ? -20.089 31.705 6.234 1.00 9.47 309 ALA P CA 1
ATOM 2445 C C . ALA A 1 318 ? -19.680 32.981 5.506 1.00 9.09 309 ALA P C 1
ATOM 2446 O O . ALA A 1 318 ? -18.485 33.256 5.336 1.00 9.34 309 ALA P O 1
ATOM 2448 N N . LEU A 1 319 ? -20.684 33.751 5.090 1.00 9.62 310 LEU P N 1
ATOM 2449 C CA . LEU A 1 319 ? -20.460 35.030 4.416 1.00 9.13 310 LEU P CA 1
ATOM 2450 C C . LEU A 1 319 ? -20.750 36.160 5.388 1.00 8.50 310 LEU P C 1
ATOM 2451 O O . LEU A 1 319 ? -21.630 36.038 6.244 1.00 10.54 310 LEU P O 1
ATOM 2456 N N . SER A 1 320 ? -20.040 37.268 5.213 1.00 7.47 311 SER P N 1
ATOM 2457 C CA . SER A 1 320 ? -20.173 38.466 6.041 1.00 7.48 311 SER P CA 1
ATOM 2458 C C . SER A 1 320 ? -20.460 39.684 5.148 1.00 8.31 311 SER P C 1
ATOM 2459 O O . SER A 1 320 ? -20.117 39.672 3.963 1.00 7.86 311 SER P O 1
ATOM 2463 N N . ASP A 1 321 ? -21.125 40.695 5.711 1.00 7.52 312 ASP P N 1
ATOM 2464 C CA . ASP A 1 321 ? -21.450 41.952 5.015 1.00 7.94 312 ASP P CA 1
ATOM 2465 C C . ASP A 1 321 ? -20.486 42.955 5.621 1.00 8.50 312 ASP P C 1
ATOM 2466 O O . ASP A 1 321 ? -20.700 43.46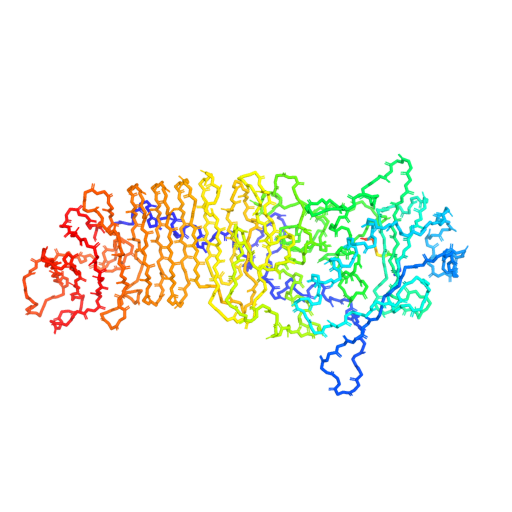4 6.731 1.00 8.24 312 ASP P O 1
ATOM 2471 N N . VAL A 1 322 ? -19.446 43.263 4.861 1.00 8.35 313 VAL P N 1
ATOM 2472 C CA . VAL A 1 322 ? -18.370 44.126 5.315 1.00 9.25 313 VAL P CA 1
ATOM 2473 C C . VAL A 1 322 ? -18.165 45.410 4.508 1.00 10.02 313 VAL P C 1
ATOM 2474 O O . VAL A 1 322 ? -18.258 45.412 3.278 1.00 9.05 313 VAL P O 1
ATOM 2478 N N . GLY A 1 323 ? -17.888 46.495 5.229 1.00 9.63 314 GLY P N 1
ATOM 2479 C CA . GLY A 1 323 ? -17.618 47.788 4.621 1.00 10.45 314 GLY P CA 1
ATOM 2480 C C . GLY A 1 323 ? -18.637 48.319 3.642 1.00 10.75 314 GLY P C 1
ATOM 2481 O O . GLY A 1 323 ? -18.261 48.918 2.640 1.00 13.12 314 GLY P O 1
ATOM 2482 N N . GLY A 1 324 ? -19.915 48.112 3.923 1.00 11.04 315 GLY P N 1
ATOM 2483 C CA . GLY A 1 324 ? -20.950 48.611 3.035 1.00 12.09 315 GLY P CA 1
ATOM 2484 C C . GLY A 1 324 ? -21.384 47.681 1.913 1.00 12.46 315 GLY P C 1
ATOM 2485 O O . GLY A 1 324 ? -22.334 47.994 1.198 1.00 15.03 315 GLY P O 1
ATOM 2486 N N . LEU A 1 325 ? -20.688 46.562 1.731 1.00 11.57 316 LEU P N 1
ATOM 2487 C CA . LEU A 1 325 ? -21.045 45.590 0.693 1.00 10.54 316 LEU P CA 1
ATOM 2488 C C . LEU A 1 325 ? -21.822 44.464 1.366 1.00 10.14 316 LEU P C 1
ATOM 2489 O O . LEU A 1 325 ? -21.937 44.428 2.590 1.00 10.36 316 LEU P O 1
ATOM 2494 N N . LYS A 1 326 ? -22.390 43.573 0.569 1.00 9.35 317 LYS P N 1
ATOM 2495 C CA . LYS A 1 326 ? -23.139 42.448 1.099 1.00 10.01 317 LYS P CA 1
ATOM 2496 C C . LYS A 1 326 ? -22.535 41.120 0.662 1.00 9.18 317 LYS P C 1
ATOM 2497 O O . LYS A 1 326 ? -22.268 40.930 -0.526 1.00 8.99 317 LYS P O 1
ATOM 2503 N N . GLY A 1 327 ? -22.292 40.228 1.627 1.00 7.70 318 GLY P N 1
ATOM 2504 C CA . GLY A 1 327 ? -21.760 38.899 1.350 1.00 7.89 318 GLY P CA 1
ATOM 2505 C C . GLY A 1 327 ? -20.445 38.886 0.595 1.00 7.30 318 GLY P C 1
ATOM 2506 O O . GLY A 1 327 ? -20.183 37.966 -0.184 1.00 8.52 318 GLY P O 1
ATOM 2507 N N . ASN A 1 328 ? -19.590 39.849 0.916 1.00 7.03 319 ASN P N 1
ATOM 2508 C CA . ASN A 1 328 ? -18.303 40.043 0.263 1.00 7.10 319 ASN P CA 1
ATOM 2509 C C . ASN A 1 328 ? -17.090 39.378 0.904 1.00 7.38 319 ASN P C 1
ATOM 2510 O O . ASN A 1 328 ? -16.041 39.236 0.263 1.00 7.60 319 ASN P O 1
ATOM 2515 N N . VAL A 1 329 ? -17.227 38.972 2.159 1.00 6.48 320 VAL P N 1
ATOM 2516 C CA . VAL A 1 329 ? -16.128 38.329 2.873 1.00 6.98 320 VAL P CA 1
ATOM 2517 C C . VAL A 1 329 ? -16.593 36.941 3.312 1.00 7.25 320 VAL P C 1
ATOM 2518 O O . VAL A 1 329 ? -17.732 36.776 3.773 1.00 7.34 320 VAL P O 1
ATOM 2522 N N . SER A 1 330 ? -15.748 35.937 3.106 1.00 7.17 321 SER P N 1
ATOM 2523 C CA . SER A 1 330 ? -16.090 34.582 3.508 1.00 6.59 321 SER P CA 1
ATOM 2524 C C . SER A 1 330 ? -14.862 33.875 4.070 1.00 6.63 321 SER P C 1
ATOM 2525 O O . SER A 1 330 ? -13.743 34.361 3.942 1.00 6.70 321 SER P O 1
ATOM 2529 N N . ILE A 1 331 ? -15.092 32.767 4.758 1.00 7.05 322 ILE P N 1
ATOM 2530 C CA . ILE A 1 331 ? -14.011 31.984 5.333 1.00 7.53 322 ILE P CA 1
ATOM 2531 C C . ILE A 1 331 ? -14.124 30.621 4.687 1.00 6.60 322 ILE P C 1
ATOM 2532 O O . ILE A 1 331 ? -15.190 30.012 4.689 1.00 8.37 322 ILE P O 1
ATOM 2537 N N . ALA A 1 332 ? -13.037 30.160 4.093 1.00 7.73 323 ALA P N 1
ATOM 2538 C CA . ALA A 1 332 ? -13.036 28.872 3.407 1.00 8.67 323 ALA P CA 1
ATOM 2539 C C . ALA A 1 332 ? -13.292 27.671 4.323 1.00 8.29 323 ALA P C 1
ATOM 2540 O O . ALA A 1 332 ? -13.047 27.726 5.528 1.00 7.90 323 ALA P O 1
ATOM 2542 N N . ALA A 1 333 ? -13.801 26.588 3.744 1.00 9.54 324 ALA P N 1
ATOM 2543 C CA . ALA A 1 333 ? -14.048 25.359 4.494 1.00 10.02 324 ALA P CA 1
ATOM 2544 C C . ALA A 1 333 ? -12.716 24.877 5.089 1.00 10.48 324 ALA P C 1
ATOM 2545 O O . ALA A 1 333 ? -11.688 24.862 4.401 1.00 10.58 324 ALA P O 1
ATOM 2547 N N . GLY A 1 334 ? -12.734 24.516 6.371 1.00 10.60 325 GLY P N 1
ATOM 2548 C CA . GLY A 1 334 ? -11.527 24.036 7.028 1.00 10.54 325 GLY P CA 1
ATOM 2549 C C . GLY A 1 334 ? -10.611 25.094 7.628 1.00 11.44 325 GLY P C 1
ATOM 2550 O O . GLY A 1 334 ? -9.492 24.787 8.068 1.00 12.73 325 GLY P O 1
ATOM 2551 N N . VAL A 1 335 ? -11.073 26.339 7.656 1.00 9.14 326 VAL P N 1
ATOM 2552 C CA . VAL A 1 335 ? -10.269 27.422 8.199 1.00 8.89 326 VAL P CA 1
ATOM 2553 C C . VAL A 1 335 ? -10.839 27.936 9.521 1.00 8.90 326 VAL P C 1
ATOM 2554 O O . VAL A 1 335 ? -12.049 28.168 9.626 1.00 8.43 326 VAL P O 1
ATOM 2558 N N . THR A 1 336 ? -9.969 28.122 10.512 1.00 8.19 327 THR P N 1
ATOM 2559 C CA . THR A 1 336 ? -10.401 28.652 11.799 1.00 8.73 327 THR P CA 1
ATOM 2560 C C . THR A 1 336 ? -9.832 30.048 12.021 1.00 8.24 327 THR P C 1
ATOM 2561 O O . THR A 1 336 ? -8.621 30.219 12.171 1.00 8.87 327 THR P O 1
ATOM 2566 N N . VAL A 1 337 ? -10.713 31.044 11.985 1.00 8.08 328 VAL P N 1
ATOM 2567 C CA . VAL A 1 337 ? -10.352 32.438 12.233 1.00 9.15 328 VAL P CA 1
ATOM 2568 C C . VAL A 1 337 ? -10.861 32.716 13.655 1.00 9.13 328 VAL P C 1
ATOM 2569 O O . VAL A 1 337 ? -12.017 32.430 13.984 1.00 10.56 328 VAL P O 1
ATOM 2573 N N . GLU A 1 338 ? -9.992 33.297 14.473 1.00 8.20 329 GLU P N 1
ATOM 2574 C CA . GLU A 1 338 ? -10.284 33.498 15.879 1.00 8.63 329 GLU P CA 1
ATOM 2575 C C . GLU A 1 338 ? -10.900 34.793 16.356 1.00 8.94 329 GLU P C 1
ATOM 2576 O O . GLU A 1 338 ? -11.740 34.778 17.256 1.00 8.30 329 GLU P O 1
ATOM 2582 N N . ASN A 1 339 ? -10.491 35.912 15.767 1.00 8.03 330 ASN P N 1
ATOM 2583 C CA . ASN A 1 339 ? -10.935 37.210 16.255 1.00 7.67 330 ASN P CA 1
ATOM 2584 C C . ASN A 1 339 ? -11.538 38.100 15.192 1.00 8.51 330 ASN P C 1
ATOM 2585 O O . ASN A 1 339 ? -11.279 37.917 14.008 1.00 8.37 330 ASN P O 1
ATOM 2590 N N . ALA A 1 340 ? -12.306 39.093 15.624 1.00 7.86 331 ALA P N 1
ATOM 2591 C CA . ALA A 1 340 ? -12.915 40.034 14.692 1.00 8.81 331 ALA P CA 1
ATOM 2592 C C . ALA A 1 340 ? -13.082 41.372 15.382 1.00 9.88 331 ALA P C 1
ATOM 2593 O O . ALA A 1 340 ? -13.430 41.434 16.567 1.00 10.31 331 ALA P O 1
ATOM 2595 N N . ILE A 1 341 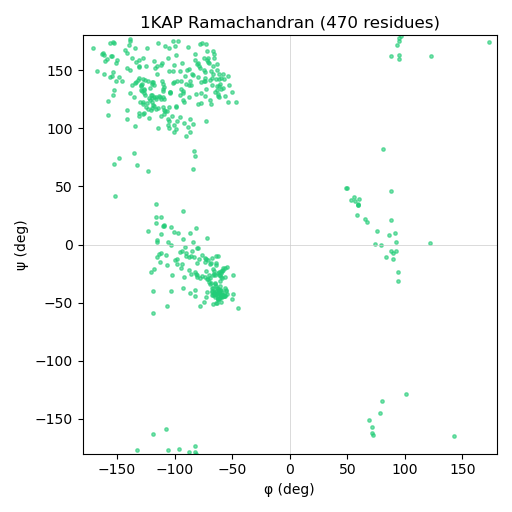? -12.825 42.440 14.638 1.00 8.43 332 ILE P N 1
ATOM 2596 C CA . ILE A 1 341 ? -12.941 43.793 15.160 1.00 9.62 332 ILE P CA 1
ATOM 2597 C C . ILE A 1 341 ? -13.909 44.553 14.246 1.00 9.75 332 ILE P C 1
ATOM 2598 O O . ILE A 1 341 ? -13.701 44.623 13.025 1.00 9.80 332 ILE P O 1
ATOM 2603 N N . GLY A 1 342 ? -14.983 45.071 14.833 1.00 8.20 333 GLY P N 1
ATOM 2604 C CA . GLY A 1 342 ? -15.966 45.834 14.084 1.00 8.62 333 GLY P CA 1
ATOM 2605 C C . GLY A 1 342 ? -15.511 47.275 13.881 1.00 8.79 333 GLY P C 1
ATOM 2606 O O . GLY A 1 342 ? -14.425 47.666 14.328 1.00 10.05 333 GLY P O 1
ATOM 2607 N N . GLY A 1 343 ? -16.341 48.067 13.205 1.00 9.72 334 GLY P N 1
ATOM 2608 C CA . GLY A 1 343 ? -16.009 49.458 12.944 1.00 9.96 334 GLY P CA 1
ATOM 2609 C C . GLY A 1 343 ? -16.843 50.404 13.793 1.00 11.43 334 GLY P C 1
ATOM 2610 O O . GLY A 1 343 ? -17.432 49.998 14.798 1.00 11.29 334 GLY P O 1
ATOM 2611 N N . SER A 1 344 ? -16.961 51.654 13.363 1.00 11.45 335 SER P N 1
ATOM 2612 C CA . SER A 1 344 ? -17.727 52.622 14.134 1.00 12.71 335 SER P CA 1
ATOM 2613 C C . SER A 1 344 ? -19.250 52.551 13.954 1.00 12.65 335 SER P C 1
ATOM 2614 O O . SER A 1 344 ? -19.987 53.325 14.568 1.00 14.67 335 SER P O 1
ATOM 2618 N N . GLY A 1 345 ? -19.735 51.668 13.089 1.00 11.44 336 GLY P N 1
ATOM 2619 C CA . GLY A 1 345 ? -21.168 51.533 12.918 1.00 10.91 336 GLY P CA 1
ATOM 2620 C C . GLY A 1 345 ? -21.721 50.535 13.926 1.00 10.97 336 GLY P C 1
ATOM 2621 O O . GLY A 1 345 ? -20.982 50.020 14.759 1.00 10.96 336 GLY P O 1
ATOM 2622 N N . SER A 1 346 ? -23.020 50.277 13.876 1.00 11.61 337 SER P N 1
ATOM 2623 C CA . SER A 1 346 ? -23.652 49.311 14.774 1.00 12.84 337 SER P CA 1
ATOM 2624 C C . SER A 1 346 ? -23.505 47.946 14.083 1.00 13.03 337 SER P C 1
ATOM 2625 O O . SER A 1 346 ? -24.143 47.673 13.067 1.00 13.90 337 SER P O 1
ATOM 2629 N N . ASP A 1 347 ? -22.629 47.117 14.633 1.00 11.89 338 ASP P N 1
ATOM 2630 C CA . ASP A 1 347 ? -22.284 45.834 14.042 1.00 10.47 338 ASP P CA 1
ATOM 2631 C C . ASP A 1 347 ? -22.841 44.604 14.713 1.00 12.15 338 ASP P C 1
ATOM 2632 O O . ASP A 1 347 ? -23.236 44.632 15.874 1.00 12.22 338 ASP P O 1
ATOM 2637 N N . LEU A 1 348 ? -22.850 43.518 13.956 1.00 10.31 339 LEU P N 1
ATOM 2638 C CA . LEU A 1 348 ? -23.277 42.229 14.459 1.00 10.98 339 LEU P CA 1
ATOM 2639 C C . LEU A 1 348 ? -22.009 41.375 14.318 1.00 11.54 339 LEU P C 1
ATOM 2640 O O . LEU A 1 348 ? -21.426 41.321 13.232 1.00 11.21 339 LEU P O 1
ATOM 2645 N N . LEU A 1 349 ? -21.502 40.851 15.437 1.00 9.94 340 LEU P N 1
ATOM 2646 C CA . LEU A 1 349 ? -20.301 40.007 15.447 1.00 9.94 340 LEU P CA 1
ATOM 2647 C C . LEU A 1 349 ? -20.647 38.633 16.005 1.00 10.12 340 LEU P C 1
ATOM 2648 O O . LEU A 1 349 ? -21.086 38.500 17.157 1.00 10.41 340 LEU P O 1
ATOM 2653 N N . ILE A 1 350 ? -20.478 37.617 15.166 1.00 8.74 341 ILE P N 1
ATOM 2654 C CA . ILE A 1 350 ? -20.800 36.245 15.518 1.00 8.69 341 ILE P CA 1
ATOM 2655 C C . ILE A 1 350 ? -19.523 35.414 15.543 1.00 9.07 341 ILE P C 1
ATOM 2656 O O . ILE A 1 350 ? -18.818 35.294 14.532 1.00 8.20 341 ILE P O 1
ATOM 2661 N N . GLY A 1 351 ? -19.206 34.883 16.718 1.00 8.57 342 GLY P N 1
ATOM 2662 C CA . GLY A 1 351 ? -18.025 34.052 16.879 1.00 8.45 342 GLY P CA 1
ATOM 2663 C C . GLY A 1 351 ? -18.296 32.619 16.447 1.00 8.08 342 GLY P C 1
ATOM 2664 O O . GLY A 1 351 ? -19.400 32.280 16.004 1.00 10.19 342 GLY P O 1
ATOM 2665 N N . ASN A 1 352 ? -17.295 31.765 16.583 1.00 8.29 343 ASN P N 1
ATOM 2666 C CA . ASN A 1 352 ? -17.435 30.372 16.207 1.00 8.80 343 ASN P CA 1
ATOM 2667 C C . ASN A 1 352 ? -17.213 29.501 17.446 1.00 9.83 343 ASN P C 1
ATOM 2668 O O . ASN A 1 352 ? -17.248 30.000 18.558 1.00 9.12 343 ASN P O 1
ATOM 2673 N N . ASP A 1 353 ? -16.964 28.212 17.251 1.00 10.96 344 ASP P N 1
ATOM 2674 C CA . ASP A 1 353 ? -16.801 27.284 18.369 1.00 12.80 344 ASP P CA 1
ATOM 2675 C C . ASP A 1 353 ? -15.578 27.423 19.263 1.00 12.09 344 ASP P C 1
ATOM 2676 O O . ASP A 1 353 ? -15.536 26.802 20.326 1.00 13.93 344 ASP P O 1
ATOM 2681 N N . VAL A 1 354 ? -14.557 28.152 18.827 1.00 10.48 345 VAL P N 1
ATOM 2682 C CA . VAL A 1 354 ? -13.358 28.301 19.638 1.00 10.28 345 VAL P CA 1
ATOM 2683 C C . VAL A 1 354 ? -13.408 29.605 20.429 1.00 10.54 345 VAL P C 1
ATOM 2684 O O . VAL A 1 354 ? -14.342 30.389 20.274 1.00 10.48 345 VAL P O 1
ATOM 2688 N N . ALA A 1 355 ? -12.417 29.821 21.292 1.00 10.74 346 ALA P N 1
ATOM 2689 C CA . ALA A 1 355 ? -12.348 31.052 22.074 1.00 10.19 346 ALA P CA 1
ATOM 2690 C C . ALA A 1 355 ? -12.039 32.200 21.098 1.00 10.48 346 ALA P C 1
ATOM 2691 O O . ALA A 1 355 ? -11.023 32.174 20.394 1.00 11.51 346 ALA P O 1
ATOM 2693 N N . ASN A 1 356 ? -12.926 33.185 21.046 1.00 9.19 347 ASN P N 1
ATOM 2694 C CA . ASN A 1 356 ? -12.768 34.333 20.154 1.00 9.06 347 ASN P CA 1
ATOM 2695 C C . ASN A 1 356 ? -12.625 35.627 20.922 1.00 9.96 347 ASN P C 1
ATOM 2696 O O . ASN A 1 356 ? -13.149 35.751 22.029 1.00 11.10 347 ASN P O 1
ATOM 2701 N N . VAL A 1 357 ? -11.928 36.586 20.324 1.00 9.25 348 VAL P N 1
ATOM 2702 C CA . VAL A 1 357 ? -11.829 37.932 20.879 1.00 9.70 348 VAL P CA 1
ATOM 2703 C C . VAL A 1 357 ? -12.673 38.718 19.871 1.00 10.15 348 VAL P C 1
ATOM 2704 O O . VAL A 1 357 ? -12.359 38.714 18.680 1.00 10.41 348 VAL P O 1
ATOM 2708 N N . LEU A 1 358 ? -13.792 39.275 20.325 1.00 8.75 349 LEU P N 1
ATOM 2709 C CA . LEU A 1 358 ? -14.680 40.063 19.474 1.00 8.86 349 LEU P CA 1
ATOM 2710 C C . LEU A 1 358 ? -14.721 41.479 20.045 1.00 9.83 349 LEU P C 1
ATOM 2711 O O . LEU A 1 358 ? -14.967 41.654 21.240 1.00 10.00 349 LEU P O 1
ATOM 2716 N N . LYS A 1 359 ? -14.456 42.475 19.203 1.00 8.70 350 LYS P N 1
ATOM 2717 C CA . LYS A 1 359 ? -14.463 43.874 19.631 1.00 10.05 350 LYS P CA 1
ATOM 2718 C C . LYS A 1 359 ? -15.419 44.672 18.753 1.00 10.89 350 LYS P C 1
ATOM 2719 O O . LYS A 1 359 ? -15.233 44.757 17.538 1.00 11.72 350 LYS P O 1
ATOM 2725 N N . GLY A 1 360 ? -16.446 45.243 19.371 1.00 9.81 351 GLY P N 1
ATOM 2726 C CA . GLY A 1 360 ? -17.442 45.980 18.631 1.00 9.54 351 GLY P CA 1
ATOM 2727 C C . GLY A 1 360 ? -17.044 47.370 18.197 1.00 10.73 351 GLY P C 1
ATOM 2728 O O . GLY A 1 360 ? -17.521 47.839 17.169 1.00 11.63 351 GLY P O 1
ATOM 2729 N N . GLY A 1 361 ? -16.166 48.020 18.951 1.00 11.08 352 GLY P N 1
ATOM 2730 C CA . GLY A 1 361 ? -15.784 49.386 18.623 1.00 11.52 352 GLY P CA 1
ATOM 2731 C C . GLY A 1 361 ? -16.956 50.308 18.935 1.00 11.84 352 GLY P C 1
ATOM 2732 O O . GLY A 1 361 ? -17.850 49.939 19.700 1.00 12.80 352 GLY P O 1
ATOM 2733 N N . ALA A 1 362 ? -16.950 51.517 18.381 1.00 12.36 353 ALA P N 1
ATOM 2734 C CA . ALA A 1 362 ? -18.048 52.455 18.605 1.00 12.10 353 ALA P CA 1
ATOM 2735 C C . ALA A 1 362 ? -19.315 51.902 17.950 1.00 12.86 353 ALA P C 1
ATOM 2736 O O . ALA A 1 362 ? -19.251 50.982 17.131 1.00 13.39 353 ALA P O 1
ATOM 2738 N N . GLY A 1 363 ? -20.464 52.484 18.284 1.00 12.67 354 GLY P N 1
ATOM 2739 C CA . GLY A 1 363 ? -21.721 52.018 17.733 1.00 11.89 354 GLY P CA 1
ATOM 2740 C C . GLY A 1 363 ? -22.366 51.026 18.682 1.00 11.06 354 GLY P C 1
ATOM 2741 O O . GLY A 1 363 ? -21.721 50.511 19.584 1.00 11.39 354 GLY P O 1
ATOM 2742 N N . ASN A 1 364 ? -23.654 50.790 18.486 1.00 11.43 355 ASN P N 1
ATOM 2743 C CA . ASN A 1 364 ? -24.419 49.863 19.312 1.00 12.56 355 ASN P CA 1
ATOM 2744 C C . ASN A 1 364 ? -24.328 48.479 18.668 1.00 12.13 355 ASN P C 1
ATOM 2745 O O . ASN A 1 364 ? -25.121 48.124 17.796 1.00 13.02 355 ASN P O 1
ATOM 2750 N N . ASP A 1 365 ? -23.360 47.704 19.130 1.00 10.29 356 ASP P N 1
ATOM 2751 C CA . ASP A 1 365 ? -23.084 46.386 18.580 1.00 10.27 356 ASP P CA 1
ATOM 2752 C C . ASP A 1 365 ? -23.775 45.235 19.284 1.00 11.38 356 ASP P C 1
ATOM 2753 O O . ASP A 1 365 ? -24.156 45.348 20.449 1.00 12.82 356 ASP P O 1
ATOM 2758 N N . ILE A 1 366 ? -23.948 44.132 18.559 1.00 10.13 357 ILE P N 1
ATOM 2759 C CA . ILE A 1 366 ? -24.544 42.914 19.094 1.00 10.07 357 ILE P CA 1
ATOM 2760 C C . ILE A 1 366 ? -23.443 41.868 18.924 1.00 11.02 357 ILE P C 1
ATOM 2761 O O . ILE A 1 366 ? -22.937 41.663 17.811 1.00 10.89 357 ILE P O 1
ATOM 2766 N N . LEU A 1 367 ? -23.042 41.252 20.032 1.00 9.18 358 LEU P N 1
ATOM 2767 C CA . LEU A 1 367 ? -21.973 40.264 20.025 1.00 9.82 358 LEU P CA 1
ATOM 2768 C C . LEU A 1 367 ? -22.482 38.901 20.470 1.00 10.24 358 LEU P C 1
ATOM 2769 O O . LEU A 1 367 ? -23.251 38.793 21.420 1.00 11.09 358 LEU P O 1
ATOM 2774 N N . TYR A 1 368 ? -22.046 37.860 19.775 1.00 8.79 359 TYR P N 1
ATOM 2775 C CA . TYR A 1 368 ? -22.455 36.497 20.080 1.00 9.55 359 TYR P CA 1
ATOM 2776 C C . TYR A 1 368 ? -21.198 35.634 20.052 1.00 9.34 359 TYR P C 1
ATOM 2777 O O . TYR A 1 368 ? -20.707 35.284 18.982 1.00 9.37 359 TYR P O 1
ATOM 2786 N N . GLY A 1 369 ? -20.661 35.299 21.218 1.00 8.68 360 GLY P N 1
ATOM 2787 C CA . GLY A 1 369 ? -19.441 34.512 21.249 1.00 8.63 360 GLY P CA 1
ATOM 2788 C C . GLY A 1 369 ? -19.542 33.060 20.792 1.00 8.45 360 GLY P C 1
ATOM 2789 O O . GLY A 1 369 ? -18.559 32.514 20.285 1.00 8.75 360 GLY P O 1
ATOM 2790 N N . GLY A 1 370 ? -20.715 32.448 20.962 1.00 8.27 361 GLY P N 1
ATOM 2791 C CA . GLY A 1 370 ? -20.885 31.046 20.612 1.00 9.33 361 GLY P CA 1
ATOM 2792 C C . GLY A 1 370 ? -20.139 30.174 21.622 1.00 9.90 361 GLY P C 1
ATOM 2793 O O . GLY A 1 370 ? -19.879 30.598 22.754 1.00 10.14 361 GLY P O 1
ATOM 2794 N N . LEU A 1 371 ? -19.790 28.953 21.242 1.00 10.31 362 LEU P N 1
ATOM 2795 C CA . LEU A 1 371 ? -19.074 28.075 22.157 1.00 11.35 362 LEU P CA 1
ATOM 2796 C C . LEU A 1 371 ? -17.680 28.617 22.480 1.00 11.54 362 LEU P C 1
ATOM 2797 O O . LEU A 1 371 ? -17.163 29.487 21.785 1.00 11.12 362 LEU P O 1
ATOM 2802 N N . GLY A 1 372 ? -17.074 28.084 23.535 1.00 11.54 363 GLY P N 1
ATOM 2803 C CA . GLY A 1 372 ? -15.757 28.524 23.958 1.00 10.99 363 GLY P CA 1
ATOM 2804 C C . GLY A 1 372 ? -15.829 29.696 24.921 1.00 10.94 363 GLY P C 1
ATOM 2805 O O . GLY A 1 372 ? -16.865 30.335 25.058 1.00 12.26 363 GLY P O 1
ATOM 2806 N N . ALA A 1 373 ? -14.739 29.941 25.633 1.00 10.70 364 ALA P N 1
ATOM 2807 C CA . ALA A 1 373 ? -14.656 31.053 26.579 1.00 10.69 364 ALA P CA 1
ATOM 2808 C C . ALA A 1 373 ? -14.201 32.282 25.789 1.00 10.98 364 ALA P C 1
ATOM 2809 O O . ALA A 1 373 ? -13.004 32.490 25.559 1.00 13.10 364 ALA P O 1
ATOM 2811 N N . ASP A 1 374 ? -15.156 33.100 25.381 1.00 9.66 365 ASP P N 1
ATOM 2812 C CA . ASP A 1 374 ? -14.845 34.275 24.579 1.00 10.51 365 ASP P CA 1
ATOM 2813 C C . ASP A 1 374 ? -14.540 35.533 25.386 1.00 11.07 365 ASP P C 1
ATOM 2814 O O . ASP A 1 374 ? -15.044 35.682 26.502 1.00 11.91 365 ASP P O 1
ATOM 2819 N N . GLN A 1 375 ? -13.695 36.402 24.820 1.00 10.17 366 GLN P N 1
ATOM 2820 C CA . GLN A 1 375 ? -13.311 37.687 25.423 1.00 10.74 366 GLN P CA 1
ATOM 2821 C C . GLN A 1 375 ? -14.076 38.702 24.595 1.00 11.77 366 GLN P C 1
ATOM 2822 O O . GLN A 1 375 ? -13.731 38.946 23.429 1.00 11.52 366 GLN P O 1
ATOM 2828 N N . LEU A 1 376 ? -15.102 39.295 25.197 1.00 10.46 367 LEU P N 1
ATOM 2829 C CA . LEU A 1 376 ? -15.970 40.219 24.495 1.00 10.38 367 LEU P CA 1
ATOM 2830 C C . LEU A 1 376 ? -15.839 41.670 24.923 1.00 10.95 367 LEU P C 1
ATOM 2831 O O . LEU A 1 376 ? -15.982 42.004 26.100 1.00 12.27 367 LEU P O 1
ATOM 2836 N N . TRP A 1 377 ? -15.615 42.536 23.942 1.00 10.52 368 TRP P N 1
ATOM 2837 C CA . TRP A 1 377 ? -15.470 43.966 24.162 1.00 11.08 368 TRP P CA 1
ATOM 2838 C C . TRP A 1 377 ? -16.555 44.685 23.369 1.00 12.28 368 TRP P C 1
ATOM 2839 O O . TRP A 1 377 ? -16.574 44.607 22.145 1.00 11.81 368 TRP P O 1
ATOM 2851 N N . GLY A 1 378 ? -17.476 45.362 24.052 1.00 11.16 369 GLY P N 1
ATOM 2852 C CA . GLY A 1 378 ? -18.514 46.081 23.336 1.00 11.16 369 GLY P CA 1
ATOM 2853 C C . GLY A 1 378 ? -18.026 47.426 22.809 1.00 11.51 369 GLY P C 1
ATOM 2854 O O . GLY A 1 378 ? -18.508 47.911 21.783 1.00 12.83 369 GLY P O 1
ATOM 2855 N N . GLY A 1 379 ? -17.027 48.000 23.471 1.00 11.50 370 GLY P N 1
ATOM 2856 C CA . GLY A 1 379 ? -16.530 49.315 23.089 1.00 12.10 370 GLY P CA 1
ATOM 2857 C C . GLY A 1 379 ? -17.557 50.382 23.480 1.00 13.07 370 GLY P C 1
ATOM 2858 O O . GLY A 1 379 ? -18.452 50.133 24.297 1.00 12.72 370 GLY P O 1
ATOM 2859 N N . ALA A 1 380 ? -17.430 51.579 22.919 1.00 13.67 371 ALA P N 1
ATOM 2860 C CA . ALA A 1 380 ? -18.375 52.656 23.211 1.00 13.72 371 ALA P CA 1
ATOM 2861 C C . ALA A 1 380 ? -19.745 52.277 22.665 1.00 13.31 371 ALA P C 1
ATOM 2862 O O . ALA A 1 380 ? -19.854 51.433 21.777 1.00 14.41 371 ALA P O 1
ATOM 2864 N N . GLY A 1 381 ? -20.785 52.922 23.173 1.00 12.60 372 GLY P N 1
ATOM 2865 C CA . GLY A 1 381 ? -22.128 52.637 22.710 1.00 12.37 372 GLY P CA 1
ATOM 2866 C C . GLY A 1 381 ? -22.820 51.596 23.564 1.00 11.61 372 GLY P C 1
ATOM 2867 O O . GLY A 1 381 ? -22.211 50.988 24.443 1.00 13.31 372 GLY P O 1
ATOM 2868 N N . ALA A 1 382 ? -24.106 51.407 23.310 1.00 12.65 373 ALA P N 1
ATOM 2869 C CA . ALA A 1 382 ? -24.919 50.447 24.038 1.00 12.29 373 ALA P CA 1
ATOM 2870 C C . ALA A 1 382 ? -24.823 49.085 23.336 1.00 13.58 373 ALA P C 1
ATOM 2871 O O . ALA A 1 382 ? -25.501 48.839 22.331 1.00 14.60 373 ALA P O 1
ATOM 2873 N N . ASP A 1 383 ? -24.012 48.195 23.895 1.00 12.68 374 ASP P N 1
ATOM 2874 C CA . ASP A 1 383 ? -23.789 46.877 23.311 1.00 11.59 374 ASP P CA 1
ATOM 2875 C C . ASP A 1 383 ? -24.562 45.758 23.985 1.00 12.42 374 ASP P C 1
ATOM 2876 O O . ASP A 1 383 ? -24.820 45.803 25.180 1.00 14.28 374 ASP P O 1
ATOM 2881 N N . THR A 1 384 ? -24.913 44.740 23.213 1.00 11.01 375 THR P N 1
ATOM 2882 C CA . THR A 1 384 ? -25.677 43.626 23.734 1.00 10.32 375 THR P CA 1
ATOM 2883 C C . THR A 1 384 ? -24.897 42.346 23.510 1.00 10.81 375 THR P C 1
ATOM 2884 O O . THR A 1 384 ? -24.473 42.071 22.386 1.00 11.22 375 THR P O 1
ATOM 2889 N N . PHE A 1 385 ? -24.692 41.589 24.585 1.00 9.83 376 PHE P N 1
ATOM 2890 C CA . PHE A 1 385 ? -23.970 40.315 24.553 1.00 10.29 376 PHE P CA 1
ATOM 2891 C C . PHE A 1 385 ? -25.043 39.228 24.601 1.00 10.93 376 PHE P C 1
ATOM 2892 O O . PHE A 1 385 ? -25.754 39.076 25.594 1.00 10.83 376 PHE P O 1
ATOM 2900 N N . VAL A 1 386 ? -25.190 38.525 23.482 1.00 10.41 377 VAL P N 1
ATOM 2901 C CA . VAL A 1 386 ? -26.234 37.526 23.298 1.00 9.75 377 VAL P CA 1
ATOM 2902 C C . VAL A 1 386 ? -25.822 36.071 23.532 1.00 10.68 377 VAL P C 1
ATOM 2903 O O . VAL A 1 386 ? -24.717 35.648 23.164 1.00 10.35 377 VAL P O 1
ATOM 2907 N N . TYR A 1 387 ? -26.727 35.311 24.150 1.00 11.22 378 TYR P N 1
ATOM 2908 C CA . TYR A 1 387 ? -26.512 33.894 24.451 1.00 11.50 378 TYR P CA 1
ATOM 2909 C C . TYR A 1 387 ? -27.689 33.059 23.971 1.00 12.62 378 TYR P C 1
ATOM 2910 O O . TYR A 1 387 ? -28.840 33.426 24.199 1.00 14.24 378 TYR P O 1
ATOM 2919 N N . GLY A 1 388 ? -27.394 31.959 23.280 1.00 12.56 379 GLY P N 1
ATOM 2920 C CA . GLY A 1 388 ? -28.440 31.090 22.766 1.00 14.02 379 GLY P CA 1
ATOM 2921 C C . GLY A 1 388 ? -28.465 29.696 23.366 1.00 15.13 379 GLY P C 1
ATOM 2922 O O . GLY A 1 388 ? -29.412 28.948 23.142 1.00 16.29 379 GLY P O 1
ATOM 2923 N N . ASP A 1 389 ? -27.432 29.340 24.119 1.00 15.80 380 ASP P N 1
ATOM 2924 C CA . ASP A 1 389 ? -27.346 28.030 24.749 1.00 17.29 380 ASP P CA 1
ATOM 2925 C C . ASP A 1 389 ? -26.449 28.137 25.983 1.00 17.11 380 ASP P C 1
ATOM 2926 O O . ASP A 1 389 ? -25.463 28.874 25.973 1.00 15.84 380 ASP P O 1
ATOM 2931 N N . ILE A 1 390 ? -26.784 27.379 27.028 1.00 17.15 381 ILE P N 1
ATOM 2932 C CA . ILE A 1 390 ? -26.019 27.363 28.278 1.00 17.66 381 ILE P CA 1
ATOM 2933 C C . ILE A 1 390 ? -24.546 27.040 28.042 1.00 15.07 381 ILE P C 1
ATOM 2934 O O . ILE A 1 390 ? -23.660 27.630 28.662 1.00 14.41 381 ILE P O 1
ATOM 2939 N N . ALA A 1 391 ? -24.305 26.095 27.134 1.00 14.86 382 ALA P N 1
ATOM 2940 C CA . ALA A 1 391 ? -22.961 25.632 26.789 1.00 14.12 382 ALA P CA 1
ATOM 2941 C C . ALA A 1 391 ? -22.033 26.726 26.293 1.00 13.54 382 ALA P C 1
ATOM 2942 O O . ALA A 1 391 ? -20.813 26.581 26.348 1.00 14.54 382 ALA P O 1
ATOM 2944 N N . GLU A 1 392 ? -22.615 27.816 25.807 1.00 12.96 383 GLU P N 1
ATOM 2945 C CA . GLU A 1 392 ? -21.840 28.930 25.295 1.00 12.07 383 GLU P CA 1
ATOM 2946 C C . GLU A 1 392 ? -21.022 29.669 26.345 1.00 12.61 383 GLU P C 1
ATOM 2947 O O . GLU A 1 392 ? -20.059 30.353 26.012 1.00 12.23 383 GLU P O 1
ATOM 2953 N N . SER A 1 393 ? -21.398 29.549 27.615 1.00 11.73 384 SER P N 1
ATOM 2954 C CA . SER A 1 393 ? -20.634 30.190 28.677 1.00 11.93 384 SER P CA 1
ATOM 2955 C C . SER A 1 393 ? -20.855 29.344 29.925 1.00 13.75 384 SER P C 1
ATOM 2956 O O . SER A 1 393 ? -21.569 29.730 30.845 1.00 12.76 384 SER P O 1
ATOM 2960 N N . SER A 1 394 ? -20.294 28.145 29.899 1.00 16.00 385 SER P N 1
ATOM 2961 C CA . SER A 1 394 ? -20.437 27.212 31.008 1.00 17.77 385 SER P CA 1
ATOM 2962 C C . SER A 1 394 ? -19.618 27.691 32.199 1.00 17.89 385 SER P C 1
ATOM 2963 O O . SER A 1 394 ? -18.652 28.442 32.046 1.00 16.85 385 SER P O 1
ATOM 2967 N N . ALA A 1 395 ? -19.984 27.218 33.387 1.00 19.19 386 ALA P N 1
ATOM 2968 C CA . ALA A 1 395 ? -19.286 27.596 34.612 1.00 19.97 386 ALA P CA 1
ATOM 2969 C C . ALA A 1 395 ? -17.820 27.202 34.533 1.00 20.14 386 ALA P C 1
ATOM 2970 O O . ALA A 1 395 ? -16.971 27.862 35.128 1.00 21.78 386 ALA P O 1
ATOM 2972 N N . ALA A 1 396 ? -17.528 26.157 33.762 1.00 21.26 387 ALA P N 1
ATOM 2973 C CA . ALA A 1 396 ? -16.161 25.658 33.586 1.00 22.82 387 ALA P CA 1
ATOM 2974 C C . ALA A 1 396 ? -15.281 26.501 32.645 1.00 23.30 387 ALA P C 1
ATOM 2975 O O . ALA A 1 396 ? -14.056 26.506 32.776 1.00 25.51 387 ALA P O 1
ATOM 2977 N N . ALA A 1 397 ? -15.892 27.198 31.693 1.00 21.34 388 ALA P N 1
ATOM 2978 C CA . ALA A 1 397 ? -15.144 28.034 30.753 1.00 20.33 388 ALA P CA 1
ATOM 2979 C C . ALA A 1 397 ? -16.035 29.216 30.381 1.00 18.49 388 ALA P C 1
ATOM 2980 O O . ALA A 1 397 ? -16.606 29.274 29.285 1.00 18.70 388 ALA P O 1
ATOM 2982 N N . PRO A 1 398 ? -16.181 30.170 31.305 1.00 16.95 389 PRO P N 1
ATOM 2983 C CA . PRO A 1 398 ? -17.030 31.329 31.028 1.00 15.23 389 PRO P CA 1
ATOM 2984 C C . PRO A 1 398 ? -16.418 32.409 30.146 1.00 13.27 389 PRO P C 1
ATOM 2985 O O . PRO A 1 398 ? -15.198 32.570 30.075 1.00 13.10 389 PRO P O 1
ATOM 2989 N N . ASP A 1 399 ? -17.287 33.142 29.469 1.00 11.88 390 ASP P N 1
ATOM 2990 C CA . ASP A 1 399 ? -16.859 34.268 28.668 1.00 10.92 390 ASP P CA 1
ATOM 2991 C C . ASP A 1 399 ? -16.453 35.337 29.689 1.00 12.07 390 ASP P C 1
ATOM 2992 O O . ASP A 1 399 ? -16.806 35.259 30.873 1.00 12.14 390 ASP P O 1
ATOM 2997 N N . THR A 1 400 ? -15.768 36.365 29.211 1.00 11.96 391 THR P N 1
ATOM 2998 C CA . THR A 1 400 ? -15.442 37.508 30.039 1.00 12.00 391 THR P CA 1
ATOM 2999 C C . THR A 1 400 ? -15.866 38.730 29.223 1.00 12.47 391 THR P C 1
ATOM 3000 O O . THR A 1 400 ? -15.474 38.863 28.057 1.00 12.19 391 THR P O 1
ATOM 3005 N N . LEU A 1 401 ? -16.748 39.550 29.793 1.00 11.08 392 LEU P N 1
ATOM 3006 C CA . LEU A 1 401 ? -17.197 40.786 29.160 1.00 12.04 392 LEU P CA 1
ATOM 3007 C C . LEU A 1 401 ? -16.199 41.784 29.734 1.00 13.19 392 LEU P C 1
ATOM 3008 O O . LEU A 1 401 ? -16.250 42.142 30.921 1.00 13.66 392 LEU P O 1
ATOM 3013 N N . ARG A 1 402 ? -15.250 42.167 28.889 1.00 11.70 393 ARG P N 1
ATOM 3014 C CA . ARG A 1 402 ? -14.135 43.025 29.247 1.00 12.41 393 ARG P CA 1
ATOM 3015 C C . ARG A 1 402 ? -14.321 44.508 29.503 1.00 12.12 393 ARG P C 1
ATOM 3016 O O . ARG A 1 402 ? -13.392 45.163 29.986 1.00 13.59 393 ARG P O 1
ATOM 3024 N N . ASP A 1 403 ? -15.471 45.059 29.159 1.00 11.10 394 ASP P N 1
ATOM 3025 C CA . ASP A 1 403 ? -15.685 46.492 29.336 1.00 12.00 394 ASP P CA 1
ATOM 3026 C C . ASP A 1 403 ? -17.161 46.810 29.548 1.00 12.27 394 ASP P C 1
ATOM 3027 O O . ASP A 1 403 ? -17.691 47.792 29.015 1.00 13.04 394 ASP P O 1
ATOM 3032 N N . PHE A 1 404 ? -17.819 45.981 30.348 1.00 12.39 395 PHE P N 1
ATOM 3033 C CA . PHE A 1 404 ? -19.234 46.141 30.600 1.00 12.73 395 PHE P CA 1
ATOM 3034 C C . PHE A 1 404 ? -19.579 47.430 31.339 1.00 13.84 395 PHE P C 1
ATOM 3035 O O . PHE A 1 404 ? -18.981 47.747 32.363 1.00 15.44 395 PHE P O 1
ATOM 3043 N N . VAL A 1 405 ? -20.563 48.154 30.823 1.00 14.29 396 VAL P N 1
ATOM 3044 C CA . VAL A 1 405 ? -21.004 49.403 31.436 1.00 14.89 396 VAL P CA 1
ATOM 3045 C C . VAL A 1 405 ? -22.487 49.296 31.770 1.00 15.03 396 VAL P C 1
ATOM 3046 O O . VAL A 1 405 ? -23.344 49.269 30.871 1.00 16.25 396 VAL P O 1
ATOM 3050 N N . SER A 1 406 ? -22.788 49.198 33.062 1.00 15.35 397 SER P N 1
ATOM 3051 C CA . SER A 1 406 ? -24.169 49.098 33.523 1.00 15.30 397 SER P CA 1
ATOM 3052 C C . SER A 1 406 ? -25.001 50.290 33.043 1.00 15.16 397 SER P C 1
ATOM 3053 O O . SER A 1 406 ? -24.514 51.421 32.979 1.00 16.22 397 SER P O 1
ATOM 3057 N N . GLY A 1 407 ? -26.249 50.023 32.689 1.00 15.65 398 GLY P N 1
ATOM 3058 C CA . GLY A 1 407 ? -27.128 51.073 32.227 1.00 16.83 398 GLY P CA 1
ATOM 3059 C C . GLY A 1 407 ? -26.959 51.388 30.754 1.00 18.63 398 GLY P C 1
ATOM 3060 O O . GLY A 1 407 ? -27.748 52.164 30.205 1.00 19.30 398 GLY P O 1
ATOM 3061 N N . GLN A 1 408 ? -25.902 50.852 30.135 1.00 18.00 399 GLN P N 1
ATOM 3062 C CA . GLN A 1 408 ? -25.645 51.051 28.714 1.00 17.77 399 GLN P CA 1
ATOM 3063 C C . GLN A 1 408 ? -25.664 49.705 28.004 1.00 16.26 399 GLN P C 1
ATOM 3064 O O . GLN A 1 408 ? -26.472 49.492 27.104 1.00 16.77 399 GLN P O 1
ATOM 3070 N N . ASP A 1 409 ? -24.790 48.796 28.420 1.00 14.58 400 ASP P N 1
ATOM 3071 C CA . ASP A 1 409 ? -24.726 47.468 27.811 1.00 13.88 400 ASP P CA 1
ATOM 3072 C C . ASP A 1 409 ? -25.782 46.539 28.409 1.00 14.69 400 ASP P C 1
ATOM 3073 O O . ASP A 1 409 ? -26.364 46.840 29.463 1.00 14.91 400 ASP P O 1
ATOM 3078 N N . LYS A 1 410 ? -26.045 45.427 27.728 1.00 14.52 401 LYS P N 1
ATOM 3079 C CA . LYS A 1 410 ? -27.032 44.448 28.173 1.00 15.00 401 LYS P CA 1
ATOM 3080 C C . LYS A 1 410 ? -26.502 43.047 27.941 1.00 14.23 401 LYS P C 1
ATOM 3081 O O . LYS A 1 410 ? -25.732 42.818 27.003 1.00 14.35 401 LYS P O 1
ATOM 3087 N N . ILE A 1 411 ? -26.931 42.123 28.798 1.00 12.88 402 ILE P N 1
ATOM 3088 C CA . ILE A 1 411 ? -26.619 40.697 28.700 1.00 12.92 402 ILE P CA 1
ATOM 3089 C C . ILE A 1 411 ? -27.986 40.128 28.326 1.00 12.98 402 ILE P C 1
ATOM 3090 O O . ILE A 1 411 ? -28.966 40.283 29.060 1.00 13.54 402 ILE P O 1
ATOM 3095 N N . ASP A 1 412 ? -28.055 39.504 27.160 1.00 12.01 403 ASP P N 1
ATOM 3096 C CA . ASP A 1 412 ? -29.301 38.989 26.634 1.00 11.57 403 ASP P CA 1
ATOM 3097 C C . ASP A 1 412 ? -29.374 37.462 26.657 1.00 13.07 403 ASP P C 1
ATOM 3098 O O . ASP A 1 412 ? -28.670 36.783 25.890 1.00 11.60 403 ASP P O 1
ATOM 3103 N N . LEU A 1 413 ? -30.262 36.938 27.509 1.00 13.25 404 LEU P N 1
ATOM 3104 C CA . LEU A 1 413 ? -30.479 35.502 27.685 1.00 14.35 404 LEU P CA 1
ATOM 3105 C C . LEU A 1 413 ? -31.852 35.064 27.166 1.00 15.26 404 LEU P C 1
ATOM 3106 O O . LEU A 1 413 ? -32.242 33.906 27.332 1.00 15.74 404 LEU P O 1
ATOM 3111 N N . SER A 1 414 ? -32.554 35.966 26.489 1.00 15.42 405 SER P N 1
ATOM 3112 C CA . SER A 1 414 ? -33.894 35.689 25.982 1.00 16.20 405 SER P CA 1
ATOM 3113 C C . SER A 1 414 ? -34.061 34.485 25.069 1.00 17.51 405 SER P C 1
ATOM 3114 O O . SER A 1 414 ? -35.150 33.926 24.981 1.00 18.19 405 SER P O 1
ATOM 3118 N N . GLY A 1 415 ? -33.009 34.127 24.347 1.00 17.79 406 GLY P N 1
ATOM 3119 C CA . GLY A 1 415 ? -33.088 33.005 23.433 1.00 18.94 406 GLY P CA 1
ATOM 3120 C C . GLY A 1 415 ? -32.836 31.644 24.051 1.00 20.34 406 GLY P C 1
ATOM 3121 O O . GLY A 1 415 ? -32.956 30.634 23.362 1.00 21.43 406 GLY P O 1
ATOM 3122 N N . LEU A 1 416 ? -32.464 31.593 25.327 1.00 20.38 407 LEU P N 1
ATOM 3123 C CA . LEU A 1 416 ? -32.218 30.309 25.973 1.00 22.22 407 LEU P CA 1
ATOM 3124 C C . LEU A 1 416 ? -33.523 29.526 26.099 1.00 23.53 407 LEU P C 1
ATOM 3125 O O . LEU A 1 416 ? -34.566 30.076 26.465 1.00 22.82 407 LEU P O 1
ATOM 3130 N N . ASP A 1 417 ? -33.432 28.234 25.804 1.00 26.46 408 ASP P N 1
ATOM 3131 C CA . ASP A 1 417 ? -34.546 27.289 25.848 1.00 29.80 408 ASP P CA 1
ATOM 3132 C C . ASP A 1 417 ? -35.328 27.363 27.163 1.00 30.41 408 ASP P C 1
ATOM 3133 O O . ASP A 1 417 ? -36.560 27.329 27.164 1.00 30.12 408 ASP P O 1
ATOM 3138 N N . ALA A 1 418 ? -34.605 27.467 28.277 1.00 31.08 409 ALA P N 1
ATOM 3139 C CA . ALA A 1 418 ? -35.206 27.563 29.607 1.00 31.02 409 ALA P CA 1
ATOM 3140 C C . ALA A 1 418 ? -36.202 28.713 29.719 1.00 31.62 409 ALA P C 1
ATOM 3141 O O . ALA A 1 418 ? -37.243 28.569 30.350 1.00 31.80 409 ALA P O 1
ATOM 3143 N N . PHE A 1 419 ? -35.894 29.850 29.103 1.00 32.74 410 PHE P N 1
ATOM 3144 C CA . PHE A 1 419 ? -36.777 31.013 29.164 1.00 34.13 410 PHE P CA 1
ATOM 3145 C C . PHE A 1 419 ? -37.857 31.022 28.098 1.00 36.33 410 PHE P C 1
ATOM 3146 O O . PHE A 1 419 ? -39.006 31.375 28.367 1.00 36.62 410 PHE P O 1
ATOM 3154 N N . VAL A 1 420 ? -37.476 30.647 26.883 1.00 38.81 411 VAL P N 1
ATOM 3155 C CA . VAL A 1 420 ? -38.410 30.616 25.770 1.00 40.95 411 VAL P CA 1
ATOM 3156 C C . VAL A 1 420 ? -39.387 29.447 25.905 1.00 42.99 411 VAL P C 1
ATOM 3157 O O . VAL A 1 420 ? -40.592 29.617 25.711 1.00 43.97 411 VAL P O 1
ATOM 3161 N N . ASN A 1 421 ? -38.867 28.268 26.244 1.00 44.85 412 ASN P N 1
ATOM 3162 C CA . ASN A 1 421 ? -39.690 27.066 26.372 1.00 46.96 412 ASN P CA 1
ATOM 3163 C C . ASN A 1 421 ? -39.967 26.577 27.791 1.00 48.27 412 ASN P C 1
ATOM 3164 O O . ASN A 1 421 ? -41.119 26.340 28.155 1.00 49.16 412 ASN P O 1
ATOM 3169 N N . GLY A 1 422 ? -38.913 26.389 28.578 1.00 48.58 413 GLY P N 1
ATOM 3170 C CA . GLY A 1 422 ? -39.077 25.910 29.941 1.00 48.93 413 GLY P CA 1
ATOM 3171 C C . GLY A 1 422 ? -39.836 26.827 30.894 1.00 49.01 413 GLY P C 1
ATOM 3172 O O . GLY A 1 422 ? -40.146 26.418 32.017 1.00 49.93 413 GLY P O 1
ATOM 3173 N N . GLY A 1 423 ? -40.108 28.062 30.471 1.00 48.15 414 GLY P N 1
ATOM 3174 C CA . GLY A 1 423 ? -40.827 29.011 31.311 1.00 47.75 414 GLY P CA 1
ATOM 3175 C C . GLY A 1 423 ? -40.183 29.318 32.662 1.00 47.60 414 GLY P C 1
ATOM 3176 O O . GLY A 1 423 ? -40.871 29.729 33.609 1.00 48.42 414 GLY P O 1
ATOM 3177 N N . LEU A 1 424 ? -38.865 29.141 32.747 1.00 45.80 415 LEU P N 1
ATOM 3178 C CA . LEU A 1 424 ? -38.112 29.382 33.977 1.00 43.22 415 LEU P CA 1
ATOM 3179 C C . LEU A 1 424 ? -38.115 30.867 34.325 1.00 41.42 415 LEU P C 1
ATOM 3180 O O . LEU A 1 424 ? -38.146 31.724 33.440 1.00 40.98 415 LEU P O 1
ATOM 3185 N N . VAL A 1 425 ? -38.120 31.162 35.621 1.00 40.05 416 VAL P N 1
ATOM 3186 C CA . VAL A 1 425 ? -38.080 32.538 36.099 1.00 38.66 416 VAL P CA 1
ATOM 3187 C C . VAL A 1 425 ? -36.819 32.657 36.943 1.00 37.07 416 VAL P C 1
ATOM 3188 O O . VAL A 1 425 ? -36.557 31.813 37.803 1.00 37.36 416 VAL P O 1
ATOM 3192 N N . LEU A 1 426 ? -36.014 33.669 36.644 1.00 35.07 417 LEU P N 1
ATOM 3193 C CA . LEU A 1 426 ? -34.770 33.911 37.358 1.00 33.19 417 LEU P CA 1
ATOM 3194 C C . LEU A 1 426 ? -35.039 34.455 38.763 1.00 32.36 417 LEU P C 1
ATOM 3195 O O . LEU A 1 426 ? -35.876 35.339 38.956 1.00 32.30 417 LEU P O 1
ATOM 3200 N N . GLN A 1 427 ? -34.345 33.901 39.745 1.00 30.33 418 GLN P N 1
ATOM 3201 C CA . GLN A 1 427 ? -34.506 34.328 41.117 1.00 29.77 418 GLN P CA 1
ATOM 3202 C C . GLN A 1 427 ? -33.116 34.637 41.634 1.00 27.54 418 GLN P C 1
ATOM 3203 O O . GLN A 1 427 ? -32.271 33.746 41.747 1.00 26.80 418 GLN P O 1
ATOM 3209 N N . TYR A 1 428 ? -32.859 35.912 41.891 1.00 25.49 419 TYR P N 1
ATOM 3210 C CA . TYR A 1 428 ? -31.555 36.332 42.375 1.00 24.17 419 TYR P CA 1
ATOM 3211 C C . TYR A 1 428 ? -31.424 36.105 43.868 1.00 24.04 419 TYR P C 1
ATOM 3212 O O . TYR A 1 428 ? -32.293 36.488 44.647 1.00 25.25 419 TYR P O 1
ATOM 3221 N N . VAL A 1 429 ? -30.336 35.460 44.250 1.00 23.39 420 VAL P N 1
ATOM 3222 C CA . VAL A 1 429 ? -30.058 35.132 45.634 1.00 24.35 420 VAL P CA 1
ATOM 3223 C C . VAL A 1 429 ? -28.578 35.376 45.911 1.00 25.46 420 VAL P C 1
ATOM 3224 O O . VAL A 1 429 ? -27.816 35.734 45.006 1.00 24.97 420 VAL P O 1
ATOM 3228 N N . ASP A 1 430 ? -28.179 35.214 47.168 1.00 26.91 421 ASP P N 1
ATOM 3229 C CA . ASP A 1 430 ? -26.783 35.401 47.560 1.00 28.45 421 ASP P CA 1
ATOM 3230 C C . ASP A 1 430 ? -26.040 34.065 47.631 1.00 26.52 421 ASP P C 1
ATOM 3231 O O . ASP A 1 430 ? -24.809 34.031 47.642 1.00 27.75 421 ASP P O 1
ATOM 3236 N N . ALA A 1 431 ? -26.797 32.970 47.675 1.00 24.98 422 ALA P N 1
ATOM 3237 C CA . ALA A 1 431 ? -26.233 31.624 47.729 1.00 23.66 422 ALA P CA 1
ATOM 3238 C C . ALA A 1 431 ? -27.267 30.651 47.178 1.00 22.62 422 ALA P C 1
ATOM 3239 O O . ALA A 1 431 ? -28.472 30.857 47.353 1.00 22.32 422 ALA P O 1
ATOM 3241 N N . PHE A 1 432 ? -26.794 29.618 46.481 1.00 22.03 423 PHE P N 1
ATOM 3242 C CA . PHE A 1 432 ? -27.672 28.612 45.894 1.00 21.92 423 PHE P CA 1
ATOM 3243 C C . PHE A 1 432 ? -28.209 27.725 47.002 1.00 22.47 423 PHE P C 1
ATOM 3244 O O . PHE A 1 432 ? -27.468 27.376 47.922 1.00 22.77 423 PHE P O 1
ATOM 3252 N N . ALA A 1 433 ? -29.480 27.349 46.895 1.00 22.33 424 ALA P N 1
ATOM 3253 C CA . ALA A 1 433 ? -30.131 26.506 47.896 1.00 22.56 424 ALA P CA 1
ATOM 3254 C C . ALA A 1 433 ? -30.719 25.226 47.315 1.00 22.88 424 ALA P C 1
ATOM 3255 O O . ALA A 1 433 ? -31.471 24.522 47.987 1.00 23.72 424 ALA P O 1
ATOM 3257 N N . GLY A 1 434 ? -30.381 24.922 46.067 1.00 22.99 425 GLY P N 1
ATOM 3258 C CA . GLY A 1 434 ? -30.896 23.722 45.434 1.00 22.82 425 GLY P CA 1
ATOM 3259 C C . GLY A 1 434 ? -32.233 23.926 44.747 1.00 23.80 425 GLY P C 1
ATOM 3260 O O . GLY A 1 434 ? -33.143 23.106 44.881 1.00 23.47 425 GLY P O 1
ATOM 3261 N N . LYS A 1 435 ? -32.344 25.013 43.988 1.00 24.37 426 LYS P N 1
ATOM 3262 C CA . LYS A 1 435 ? -33.562 25.335 43.259 1.00 25.72 426 LYS P CA 1
ATOM 3263 C C . LYS A 1 435 ? -33.189 25.856 41.861 1.00 25.04 426 LYS P C 1
ATOM 3264 O O . LYS A 1 435 ? -32.331 26.731 41.723 1.00 24.78 426 LYS P O 1
ATOM 3270 N N . ALA A 1 436 ? -33.825 25.300 40.833 1.00 23.82 427 ALA P N 1
ATOM 3271 C CA . ALA A 1 436 ? -33.568 25.681 39.446 1.00 22.84 427 ALA P CA 1
ATOM 3272 C C . ALA A 1 436 ? -33.918 27.138 39.150 1.00 21.71 427 ALA P C 1
ATOM 3273 O O . ALA A 1 436 ? -34.951 27.637 39.583 1.00 22.30 427 ALA P O 1
ATOM 3275 N N . GLY A 1 437 ? -33.050 27.821 38.415 1.00 20.94 428 GLY P N 1
ATOM 3276 C CA . GLY A 1 437 ? -33.314 29.205 38.077 1.00 19.83 428 GLY P CA 1
ATOM 3277 C C . GLY A 1 437 ? -32.734 30.228 39.032 1.00 20.35 428 GLY P C 1
ATOM 3278 O O . GLY A 1 437 ? -32.960 31.430 38.853 1.00 20.83 428 GLY P O 1
ATOM 3279 N N . GLN A 1 438 ? -32.014 29.785 40.061 1.00 18.70 429 GLN P N 1
ATOM 3280 C CA . GLN A 1 438 ? -31.414 30.739 40.982 1.00 18.25 429 GLN P CA 1
ATOM 3281 C C . GLN A 1 438 ? -30.174 31.357 40.339 1.00 17.84 429 GLN P C 1
ATOM 3282 O O . GLN A 1 438 ? -29.392 30.664 39.683 1.00 18.09 429 GLN P O 1
ATOM 3288 N N . ALA A 1 439 ? -29.995 32.656 40.539 1.00 17.09 430 ALA P N 1
ATOM 3289 C CA . ALA A 1 439 ? -28.870 33.371 39.963 1.00 16.78 430 ALA P CA 1
ATOM 3290 C C . ALA A 1 439 ? -28.178 34.220 41.010 1.00 16.99 430 ALA P C 1
ATOM 3291 O O . ALA A 1 439 ? -28.832 34.793 41.879 1.00 17.93 430 ALA P O 1
ATOM 3293 N N . ILE A 1 440 ? -26.856 34.278 40.936 1.00 16.44 431 ILE P N 1
ATOM 3294 C CA . ILE A 1 440 ? -26.063 35.085 41.845 1.00 17.05 431 ILE P CA 1
ATOM 3295 C C . ILE A 1 440 ? -25.317 36.127 41.012 1.00 18.40 431 ILE P C 1
ATOM 3296 O O . ILE A 1 440 ? -24.538 35.787 40.116 1.00 17.36 431 ILE P O 1
ATOM 3301 N N . LEU A 1 441 ? -25.568 37.394 41.305 1.00 18.88 432 LEU P N 1
ATOM 3302 C CA . LEU A 1 441 ? -24.921 38.490 40.613 1.00 21.50 432 LEU P CA 1
ATOM 3303 C C . LEU A 1 441 ? -23.942 39.089 41.618 1.00 23.34 432 LEU P C 1
ATOM 3304 O O . LEU A 1 441 ? -24.345 39.590 42.668 1.00 25.86 432 LEU P O 1
ATOM 3309 N N . SER A 1 442 ? -22.653 38.983 41.331 1.00 24.25 433 SER P N 1
ATOM 3310 C CA . SER A 1 442 ? -21.625 39.488 42.227 1.00 26.13 433 SER P CA 1
ATOM 3311 C C . SER A 1 442 ? -20.824 40.626 41.622 1.00 27.56 433 SER P C 1
ATOM 3312 O O . SER A 1 442 ? -20.689 40.731 40.400 1.00 26.51 433 SER P O 1
ATOM 3316 N N . TYR A 1 443 ? -20.277 41.468 42.492 1.00 29.10 434 TYR P N 1
ATOM 3317 C CA . TYR A 1 443 ? -19.448 42.581 42.069 1.00 30.46 434 TYR P CA 1
ATOM 3318 C C . TYR A 1 443 ? -18.533 43.024 43.197 1.00 32.44 434 TYR P C 1
ATOM 3319 O O . TYR A 1 443 ? -18.997 43.333 44.296 1.00 33.59 434 TYR P O 1
ATOM 3328 N N . ASP A 1 444 ? -17.234 43.018 42.932 1.00 33.98 435 ASP P N 1
ATOM 3329 C CA . ASP A 1 444 ? -16.244 43.452 43.905 1.00 35.51 435 ASP P CA 1
ATOM 3330 C C . ASP A 1 444 ? -15.780 44.826 43.440 1.00 35.99 435 ASP P C 1
ATOM 3331 O O . ASP A 1 444 ? -14.964 44.947 42.529 1.00 34.97 435 ASP P O 1
ATOM 3336 N N . ALA A 1 445 ? -16.326 45.857 44.073 1.00 37.75 436 ALA P N 1
ATOM 3337 C CA . ALA A 1 445 ? -16.014 47.240 43.738 1.00 39.80 436 ALA P CA 1
ATOM 3338 C C . ALA A 1 445 ? -14.534 47.585 43.853 1.00 40.88 436 ALA P C 1
ATOM 3339 O O . ALA A 1 445 ? -14.077 48.564 43.266 1.00 41.36 436 ALA P O 1
ATOM 3341 N N . ALA A 1 446 ? -13.787 46.790 44.612 1.00 41.92 437 ALA P N 1
ATOM 3342 C CA . ALA A 1 446 ? -12.359 47.038 44.768 1.00 42.71 437 ALA P CA 1
ATOM 3343 C C . ALA A 1 446 ? -11.596 46.630 43.509 1.00 42.87 437 ALA P C 1
ATOM 3344 O O . ALA A 1 446 ? -10.791 47.403 42.989 1.00 43.92 437 ALA P O 1
ATOM 3346 N N . SER A 1 447 ? -11.849 45.416 43.021 1.00 42.20 438 SER P N 1
ATOM 3347 C CA . SER A 1 447 ? -11.173 44.924 41.822 1.00 41.48 438 SER P CA 1
ATOM 3348 C C . SER A 1 447 ? -11.940 45.255 40.546 1.00 40.75 438 SER P C 1
ATOM 3349 O O . SER A 1 447 ? -11.423 45.071 39.444 1.00 41.05 438 SER P O 1
ATOM 3353 N N . LYS A 1 448 ? -13.171 45.739 40.709 1.00 39.86 439 LYS P N 1
ATOM 3354 C CA . LYS A 1 448 ? -14.051 46.094 39.594 1.00 39.27 439 LYS P CA 1
ATOM 3355 C C . LYS A 1 448 ? -14.449 44.840 38.816 1.00 36.98 439 LYS P C 1
ATOM 3356 O O . LYS A 1 448 ? -14.889 44.916 37.672 1.00 36.93 439 LYS P O 1
ATOM 3362 N N . ALA A 1 449 ? -14.311 43.687 39.453 1.00 33.97 440 ALA P N 1
ATOM 3363 C CA . ALA A 1 449 ? -14.642 42.424 38.816 1.00 31.69 440 ALA P CA 1
ATOM 3364 C C . ALA A 1 449 ? -16.008 41.970 39.284 1.00 30.09 440 ALA P C 1
ATOM 3365 O O . ALA A 1 449 ? -16.342 42.091 40.456 1.00 30.68 440 ALA P O 1
ATOM 3367 N N . GLY A 1 450 ? -16.795 41.436 38.369 1.00 27.72 441 GLY P N 1
ATOM 3368 C CA . GLY A 1 450 ? -18.119 40.978 38.721 1.00 24.93 441 GLY P CA 1
ATOM 3369 C C . GLY A 1 450 ? -18.342 39.605 38.146 1.00 22.49 441 GLY P C 1
ATOM 3370 O O . GLY A 1 450 ? -17.463 39.049 37.490 1.00 20.38 441 GLY P O 1
ATOM 3371 N N . SER A 1 451 ? -19.543 39.084 38.337 1.00 21.15 442 SER P N 1
ATOM 3372 C CA . SER A 1 451 ? -19.862 37.762 37.842 1.00 20.77 442 SER P CA 1
ATOM 3373 C C . SER A 1 451 ? -21.358 37.481 37.898 1.00 18.83 442 SER P C 1
ATOM 3374 O O . SER A 1 451 ? -22.077 38.053 38.719 1.00 18.93 442 SER P O 1
ATOM 3378 N N . LEU A 1 452 ? -21.832 36.672 36.964 1.00 15.58 443 LEU P N 1
ATOM 3379 C CA . LEU A 1 452 ? -23.219 36.251 36.940 1.00 14.90 443 LEU P CA 1
ATOM 3380 C C . LEU A 1 452 ? -23.115 34.737 36.859 1.00 15.51 443 LEU P C 1
ATOM 3381 O O . LEU A 1 452 ? -22.437 34.218 35.978 1.00 16.49 443 LEU P O 1
ATOM 3386 N N . ALA A 1 453 ? -23.708 34.035 37.820 1.00 15.24 444 ALA P N 1
ATOM 3387 C CA . ALA A 1 453 ? -23.690 32.576 37.845 1.00 14.59 444 ALA P CA 1
ATOM 3388 C C . ALA A 1 453 ? -25.124 32.097 37.996 1.00 15.52 444 ALA P C 1
ATOM 3389 O O . ALA A 1 453 ? -25.878 32.623 38.827 1.00 16.27 444 ALA P O 1
ATOM 3391 N N . ILE A 1 454 ? -25.532 31.138 37.172 1.00 14.85 445 ILE P N 1
ATOM 3392 C CA . ILE A 1 454 ? -26.895 30.641 37.250 1.00 14.96 445 ILE P CA 1
ATOM 3393 C C . ILE A 1 454 ? -26.955 29.128 37.405 1.00 16.36 445 ILE P C 1
ATOM 3394 O O . ILE A 1 454 ? -26.235 28.388 36.727 1.00 15.87 445 ILE P O 1
ATOM 3399 N N . ASP A 1 455 ? -27.791 28.683 38.337 1.00 16.59 446 ASP P N 1
ATOM 3400 C CA . ASP A 1 455 ? -28.009 27.269 38.561 1.00 17.67 446 ASP P CA 1
ATOM 3401 C C . ASP A 1 455 ? -29.325 26.924 37.853 1.00 17.96 446 ASP P C 1
ATOM 3402 O O . ASP A 1 455 ? -30.420 27.173 38.362 1.00 17.52 446 ASP P O 1
ATOM 3407 N N . PHE A 1 456 ? -29.205 26.415 36.638 1.00 19.01 447 PHE P N 1
ATOM 3408 C CA . PHE A 1 456 ? -30.366 26.033 35.859 1.00 20.22 447 PHE P CA 1
ATOM 3409 C C . PHE A 1 456 ? -30.914 24.669 36.258 1.00 21.72 447 PHE P C 1
ATOM 3410 O O . PHE A 1 456 ? -32.107 24.422 36.107 1.00 23.24 447 PHE P O 1
ATOM 3418 N N . SER A 1 457 ? -30.050 23.796 36.774 1.00 21.96 448 SER P N 1
ATOM 3419 C CA . SER A 1 457 ? -30.467 22.443 37.141 1.00 23.10 448 SER P CA 1
ATOM 3420 C C . SER A 1 457 ? -31.063 22.280 38.532 1.00 23.63 448 SER P C 1
ATOM 3421 O O . SER A 1 457 ? -31.807 21.332 38.779 1.00 25.58 448 SER P O 1
ATOM 3425 N N . GLY A 1 458 ? -30.709 23.172 39.446 1.00 23.61 449 GLY P N 1
ATOM 3426 C CA . GLY A 1 458 ? -31.243 23.091 40.790 1.00 23.44 449 GLY P CA 1
ATOM 3427 C C . GLY A 1 458 ? -30.462 22.218 41.750 1.00 23.23 449 GLY P C 1
ATOM 3428 O O . GLY A 1 458 ? -31.002 21.792 42.769 1.00 24.43 449 GLY P O 1
ATOM 3429 N N . ASP A 1 459 ? -29.193 21.962 41.448 1.00 21.84 450 ASP P N 1
ATOM 3430 C CA . ASP A 1 459 ? -28.357 21.141 42.317 1.00 20.71 450 ASP P CA 1
ATOM 3431 C C . ASP A 1 459 ? -27.397 22.009 43.130 1.00 19.81 450 ASP P C 1
ATOM 3432 O O . ASP A 1 459 ? -26.412 21.515 43.688 1.00 20.37 450 ASP P O 1
ATOM 3437 N N . ALA A 1 460 ? -27.678 23.308 43.165 1.00 19.52 451 ALA P N 1
ATOM 3438 C CA . ALA A 1 460 ? -26.855 24.281 43.879 1.00 20.45 451 ALA P CA 1
ATOM 3439 C C . ALA A 1 460 ? -25.457 24.429 43.279 1.00 21.20 451 ALA P C 1
ATOM 3440 O O . ALA A 1 460 ? -24.517 24.826 43.973 1.00 21.61 451 ALA P O 1
ATOM 3442 N N . HIS A 1 461 ? -25.309 24.062 42.004 1.00 21.32 452 HIS P N 1
ATOM 3443 C CA . HIS A 1 461 ? -24.034 24.208 41.290 1.00 22.23 452 HIS P CA 1
ATOM 3444 C C . HIS A 1 461 ? -24.336 25.011 40.035 1.00 20.20 452 HIS P C 1
ATOM 3445 O O . HIS A 1 461 ? -25.292 24.713 39.322 1.00 20.53 452 HIS P O 1
ATOM 3452 N N . ALA A 1 462 ? -23.566 26.067 39.811 1.00 20.31 453 ALA P N 1
ATOM 3453 C CA . ALA A 1 462 ? -23.748 26.913 38.631 1.00 19.39 453 ALA P CA 1
ATOM 3454 C C . ALA A 1 462 ? -23.491 26.120 37.345 1.00 18.97 453 ALA P C 1
ATOM 3455 O O . ALA A 1 462 ? -22.503 25.384 37.241 1.00 20.28 453 ALA P O 1
ATOM 3457 N N . ASP A 1 463 ? -24.403 26.261 36.387 1.00 18.58 454 ASP P N 1
ATOM 3458 C CA . ASP A 1 463 ? -24.298 25.596 35.091 1.00 18.31 454 ASP P CA 1
ATOM 3459 C C . ASP A 1 463 ? -23.808 26.593 34.030 1.00 18.51 454 ASP P C 1
ATOM 3460 O O . ASP A 1 463 ? -23.153 26.218 33.061 1.00 18.44 454 ASP P O 1
ATOM 3465 N N . PHE A 1 464 ? -24.094 27.866 34.272 1.00 16.51 455 PHE P N 1
ATOM 3466 C CA . PHE A 1 464 ? -23.787 28.950 33.355 1.00 15.13 455 PHE P CA 1
ATOM 3467 C C . PHE A 1 464 ? -23.169 30.087 34.163 1.00 15.25 455 PHE P C 1
ATOM 3468 O O . PHE A 1 464 ? -23.615 30.386 35.273 1.00 16.46 455 PHE P O 1
ATOM 3476 N N . ALA A 1 465 ? -22.145 30.722 33.618 1.00 13.79 456 ALA P N 1
ATOM 3477 C CA . ALA A 1 465 ? -21.494 31.821 34.309 1.00 13.21 456 ALA P CA 1
ATOM 3478 C C . ALA A 1 465 ? -20.842 32.767 33.315 1.00 13.78 456 ALA P C 1
ATOM 3479 O O . ALA A 1 465 ? -20.380 32.346 32.255 1.00 12.91 456 ALA P O 1
ATOM 3481 N N . ILE A 1 466 ? -20.794 34.041 33.676 1.00 13.42 457 ILE P N 1
ATOM 3482 C CA . ILE A 1 466 ? -20.165 35.054 32.845 1.00 13.37 457 ILE P CA 1
ATOM 3483 C C . ILE A 1 466 ? -19.320 35.922 33.765 1.00 13.83 457 ILE P C 1
ATOM 3484 O O . ILE A 1 466 ? -19.818 36.383 34.798 1.00 14.58 457 ILE P O 1
ATOM 3489 N N . ASN A 1 467 ? -18.040 36.087 33.431 1.00 13.44 458 ASN P N 1
ATOM 3490 C CA . ASN A 1 467 ? -17.136 36.948 34.200 1.00 15.06 458 ASN P CA 1
ATOM 3491 C C . ASN A 1 467 ? -17.285 38.369 33.648 1.00 15.99 458 ASN P C 1
ATOM 3492 O O . ASN A 1 467 ? -17.394 38.572 32.425 1.00 15.09 458 ASN P O 1
ATOM 3497 N N . LEU A 1 468 ? -17.272 39.352 34.541 1.00 15.52 459 LEU P N 1
ATOM 3498 C CA . LEU A 1 468 ? -17.445 40.738 34.142 1.00 16.14 459 LEU P CA 1
ATOM 3499 C C . LEU A 1 468 ? -16.367 41.653 34.658 1.00 17.00 459 LEU P C 1
ATOM 3500 O O . LEU A 1 468 ? -15.848 41.459 35.759 1.00 17.47 459 LEU P O 1
ATOM 3505 N N . ILE A 1 469 ? -15.987 42.613 33.826 1.00 16.84 460 ILE P N 1
ATOM 3506 C CA . ILE A 1 469 ? -15.066 43.659 34.239 1.00 17.70 460 ILE P CA 1
ATOM 3507 C C . ILE A 1 469 ? -16.009 44.858 34.134 1.00 18.58 460 ILE P C 1
ATOM 3508 O O . ILE A 1 469 ? -16.372 45.305 33.036 1.00 18.50 460 ILE P O 1
ATOM 3513 N N . GLY A 1 470 ? -16.515 45.257 35.297 1.00 18.95 461 GLY P N 1
ATOM 3514 C CA . GLY A 1 470 ? -17.483 46.328 35.399 1.00 18.98 461 GLY P CA 1
ATOM 3515 C C . GLY A 1 470 ? -18.677 45.695 36.094 1.00 20.36 461 GLY P C 1
ATOM 3516 O O . GLY A 1 470 ? -18.804 44.471 36.148 1.00 22.29 461 GLY P O 1
ATOM 3517 N N . GLN A 1 471 ? -19.563 46.505 36.641 1.00 20.63 462 GLN P N 1
ATOM 3518 C CA . GLN A 1 471 ? -20.713 45.960 37.330 1.00 20.95 462 GLN P CA 1
ATOM 3519 C C . GLN A 1 471 ? -21.925 45.775 36.421 1.00 19.03 462 GLN P C 1
ATOM 3520 O O . GLN A 1 471 ? -22.140 46.549 35.493 1.00 20.26 462 GLN P O 1
ATOM 3526 N N . ALA A 1 472 ? -22.698 44.729 36.678 1.00 18.07 463 ALA P N 1
ATOM 3527 C CA . ALA A 1 472 ? -23.937 44.489 35.952 1.00 17.05 463 ALA P CA 1
ATOM 3528 C C . ALA A 1 472 ? -25.007 44.423 37.052 1.00 17.97 463 ALA P C 1
ATOM 3529 O O . ALA A 1 472 ? -24.746 43.910 38.146 1.00 17.79 463 ALA P O 1
ATOM 3531 N N . THR A 1 473 ? -26.179 44.993 36.794 1.00 17.08 464 THR P N 1
ATOM 3532 C CA . THR A 1 473 ? -27.271 44.965 37.764 1.00 17.15 464 THR P CA 1
ATOM 3533 C C . THR A 1 473 ? -28.375 44.125 37.139 1.00 17.86 464 THR P C 1
ATOM 3534 O O . THR A 1 473 ? -28.288 43.788 35.958 1.00 18.31 464 THR P O 1
ATOM 3539 N N . GLN A 1 474 ? -29.430 43.838 37.899 1.00 17.50 465 GLN P N 1
ATOM 3540 C CA . GLN A 1 474 ? -30.543 43.039 37.396 1.00 18.49 465 GLN P CA 1
ATOM 3541 C C . GLN A 1 474 ? -31.249 43.691 36.217 1.00 18.05 465 GLN P C 1
ATOM 3542 O O . GLN A 1 474 ? -31.840 43.002 35.391 1.00 19.06 465 GLN P O 1
ATOM 3548 N N . ALA A 1 475 ? -31.177 45.016 36.140 1.00 17.49 466 ALA P N 1
ATOM 3549 C CA . ALA A 1 475 ? -31.804 45.769 35.057 1.00 17.86 466 ALA P CA 1
ATOM 3550 C C . ALA A 1 475 ? -31.050 45.643 33.718 1.00 17.61 466 ALA P C 1
ATOM 3551 O O . ALA A 1 475 ? -31.591 45.995 32.665 1.00 19.30 466 ALA P O 1
ATOM 3553 N N . ASP A 1 476 ? -29.813 45.149 33.771 1.00 16.46 467 ASP P N 1
ATOM 3554 C CA . ASP A 1 476 ? -28.957 44.976 32.585 1.00 15.94 467 ASP P CA 1
ATOM 3555 C C . ASP A 1 476 ? -29.114 43.609 31.922 1.00 16.71 467 ASP P C 1
ATOM 3556 O O . ASP A 1 476 ? -28.527 43.368 30.870 1.00 16.36 467 ASP P O 1
ATOM 3561 N N . ILE A 1 477 ? -29.859 42.709 32.554 1.00 17.33 468 ILE P N 1
ATOM 3562 C CA . ILE A 1 477 ? -30.025 41.354 32.051 1.00 18.71 468 ILE P CA 1
ATOM 3563 C C . ILE A 1 477 ? -31.378 41.149 31.428 1.00 20.76 468 ILE P C 1
ATOM 3564 O O . ILE A 1 477 ? -32.402 41.291 32.092 1.00 22.90 468 ILE P O 1
ATOM 3569 N N . VAL A 1 478 ? -31.376 40.831 30.140 1.00 21.15 469 VAL P N 1
ATOM 3570 C CA . VAL A 1 478 ? -32.600 40.619 29.385 1.00 21.72 469 VAL P CA 1
ATOM 3571 C C . VAL A 1 478 ? -33.034 39.164 29.382 1.00 23.49 469 VAL P C 1
ATOM 3572 O O . VAL A 1 478 ? -32.286 38.272 28.959 1.00 21.18 469 VAL P O 1
ATOM 3576 N N . VAL A 1 479 ? -34.265 38.986 29.868 1.00 26.10 470 VAL P N 1
ATOM 3577 C CA . VAL A 1 479 ? -35.005 37.730 30.015 1.00 29.55 470 VAL P CA 1
ATOM 3578 C C . VAL A 1 479 ? -34.331 36.608 30.809 1.00 32.20 470 VAL P C 1
ATOM 3579 O O . VAL A 1 479 ? -33.082 36.528 30.854 1.00 35.79 470 VAL P O 1
ATOM 3584 N N . GLY B 2 1 ? -10.901 23.470 -25.833 1.00 47.89 751 GLY I N 1
ATOM 3585 C CA . GLY B 2 1 ? -11.343 23.819 -27.218 1.00 47.67 751 GLY I CA 1
ATOM 3586 C C . GLY B 2 1 ? -11.814 25.259 -27.269 1.00 46.85 751 GLY I C 1
ATOM 3587 O O . GLY B 2 1 ? -12.774 25.586 -27.979 1.00 47.47 751 GLY I O 1
ATOM 3588 N N . SER B 2 2 ? -11.086 26.115 -26.550 1.00 45.40 752 SER I N 1
ATOM 3589 C CA . SER B 2 2 ? -11.376 27.540 -26.437 1.00 42.81 752 SER I CA 1
ATOM 3590 C C . SER B 2 2 ? -12.476 27.748 -25.394 1.00 40.59 752 SER I C 1
ATOM 3591 O O . SER B 2 2 ? -13.669 27.769 -25.705 1.00 40.59 752 SER I O 1
ATOM 3595 N N . ASN B 2 3 ? -12.067 27.762 -24.134 1.00 37.30 753 ASN I N 1
ATOM 3596 C CA . ASN B 2 3 ? -12.999 28.017 -23.053 1.00 34.05 753 ASN I CA 1
ATOM 3597 C C . ASN B 2 3 ? -12.776 29.479 -22.744 1.00 30.91 753 ASN I C 1
ATOM 3598 O O . ASN B 2 3 ? -11.640 29.875 -22.453 1.00 28.55 753 ASN I O 1
ATOM 3603 N N . SER B 2 4 ? -13.816 30.290 -22.904 1.00 27.82 754 SER I N 1
ATOM 3604 C CA . SER B 2 4 ? -13.708 31.703 -22.595 1.00 27.10 754 SER I CA 1
ATOM 3605 C C . SER B 2 4 ? -13.879 31.821 -21.071 1.00 26.04 754 SER I C 1
ATOM 3606 O O . SER B 2 4 ? -15.006 31.651 -20.570 1.00 25.10 754 SER I O 1
#

Secondary structure (DSSP, 8-state):
--B-/---HHHHHHHHHHTTT---SSSEETTEE---HHHHHHHHTTT---PPPPTT-SSEEEEEEE-SS--HHHH-GGGT-SS-S-----BPPPHHHHHHHHHHHHHHHTTBSEEEEEEEESS-SSEEEEEE-S--SSSEEE--TTS-TTTTTEEEEE-SSS--TTTS--TTSHHHHHHHHHHHHHHT---SSS--TTSS---GGG-SSTT-STTT-TT--S-GGGGT-B-TT---SS--HHHHHHHHHHH-B-TTTT-S--EEETT--S--GGGB--STT----EEE---SS--EEE-TT--S--EEE-STT-EEB-TT-BS-EEE-TT----EEE--SS--EEE--SS--EEE--SS--EEE--SS--EEE--SS--EEE-S-GGGGBTTB-EEETT--TTT-EEE-TTSHHHHTS----EE-SS--S-TTEEEEEEETTTTEEEEEEESSSSSS-SEEEEEES---GGGEE-

Foldseek 3Di:
DDDVLNVVQVPQVCPLPFDDADDALNAGGHDLLRLLCLQQVVVFADDADVPDLAAEWEEEWEPADDPCQVQVCVFDVQDGHQADKDTQDPQLVVLLVLLVVLLVLWFRYHYHYPYHHDPTQAYEIETADDSQDQKAAAARPGPSSRQRYIYGYDYPVDCQCVHDDAFAPNLLVSNLRNLRSRRTAQSFPDDGPPPDDDCSRHNHQPSAQLAASNHPHHPVSSPWFQPRTGHNHGGQSSSSNVCVVSNTDQPRAAEAFEFEDPGPNPRPQRYDDALPDRHADEDDHNHYAYEYEQARHQEEWEEAQDAQRFIAGSNTGRRYHYYPPDGHAEYEAYQEAYEEHADQEAHEYADAHYAYEYEHAAFAYEYEDHHFAYEYEDQEQRRAFPVRGHEHEDDDEPRYAYEDCNYCCVVPVVADADEDCFQDQQARYWHWAADPVQQKIKIFGRRPRHRDGGHMHIYNHHYDPVRYHD/DDDD

Radius of gyration: 26.24 Å; Cα contacts (8 Å, |Δi|>4): 1269; chains: 2; bounding box: 52×44×86 Å